Protein AF-0000000075022950 (afdb_homodimer)

Solvent-accessible surface area (backbone atoms only — not comparable to full-atom values): 37060 Å² total; per-residue (Å²): 127,86,84,77,85,69,86,78,81,89,78,81,77,80,86,75,84,73,82,83,76,83,72,82,77,75,77,75,72,76,70,78,75,70,71,69,73,67,80,61,75,74,64,73,76,68,78,80,72,78,59,85,99,53,83,78,78,80,54,49,55,37,77,65,49,72,31,69,48,72,53,55,58,73,90,53,78,55,62,34,64,37,19,41,42,56,53,52,51,42,34,29,83,82,41,39,36,42,68,67,56,49,26,39,52,60,70,34,56,85,42,88,59,27,68,58,53,48,51,52,54,32,49,76,70,71,48,67,70,58,77,72,93,52,75,77,37,84,77,49,51,62,64,44,43,54,42,54,52,26,35,49,45,21,51,43,51,33,51,46,42,72,72,49,46,51,34,58,64,51,11,39,56,61,38,64,76,54,64,53,74,92,45,37,66,62,48,52,51,34,49,53,36,27,47,51,53,52,47,52,53,46,52,56,60,69,50,62,41,57,71,51,64,74,46,74,57,77,69,76,54,59,66,68,61,43,50,43,52,31,51,34,29,58,76,36,30,46,20,46,59,51,39,37,45,31,33,50,51,44,50,46,48,18,49,52,30,22,51,53,47,51,57,64,64,58,58,62,65,67,60,66,70,58,81,79,65,83,77,74,76,76,72,77,72,80,79,80,83,77,86,78,82,78,88,85,86,82,92,80,90,86,95,88,133,136,88,78,87,76,84,84,84,83,82,84,84,75,84,75,83,77,70,79,80,79,78,73,79,76,74,76,76,73,76,68,78,74,70,74,68,72,69,80,65,76,75,69,75,73,77,80,62,78,71,75,56,78,90,72,80,80,80,56,49,56,37,76,66,49,73,31,70,47,73,50,52,57,74,88,53,78,57,63,34,66,36,20,41,42,56,54,54,51,42,34,29,83,82,42,39,36,43,69,69,56,48,26,37,52,60,70,36,58,86,42,88,59,28,66,58,54,49,51,51,52,32,48,76,71,70,47,68,70,59,77,72,95,51,77,79,37,82,76,48,52,62,62,45,42,54,41,54,53,25,35,48,43,20,49,44,52,32,52,46,43,72,74,50,46,52,35,58,63,51,11,40,57,61,40,63,75,54,64,52,74,92,45,37,66,61,48,50,52,33,50,52,35,26,49,50,54,52,46,53,53,44,53,55,61,68,50,62,41,57,70,50,63,74,46,72,55,76,68,76,53,57,67,69,60,44,52,44,51,30,52,33,28,57,77,36,28,46,20,46,60,53,39,36,44,30,34,49,52,42,51,46,47,19,50,52,29,22,52,52,47,51,56,64,62,58,59,61,64,68,58,65,71,53,79,75,63,83,81,73,75,84,71,91,79,84,71,82,66,82,82,78,86,80,83,91,78,85,86,88,71,92,81,89,134

Structure (mmCIF, N/CA/C/O backbone):
data_AF-0000000075022950-model_v1
#
loop_
_entity.id
_entity.type
_entity.pdbx_description
1 polymer 'Transcription factor AP-2-delta'
#
loop_
_atom_site.group_PDB
_atom_site.id
_atom_site.type_symbol
_atom_site.label_atom_id
_atom_site.label_alt_id
_atom_site.label_comp_id
_atom_site.label_asym_id
_atom_site.label_entity_id
_atom_site.label_seq_id
_atom_site.pdbx_PDB_ins_code
_atom_site.Cartn_x
_atom_site.Cartn_y
_atom_site.Cartn_z
_atom_site.occupancy
_atom_site.B_iso_or_equiv
_atom_site.auth_seq_id
_atom_site.auth_comp_id
_atom_site.auth_asym_id
_atom_site.auth_atom_id
_atom_site.pdbx_PDB_model_num
ATOM 1 N N . MET A 1 1 ? 10.117 58.906 -54.938 1 17.22 1 MET A N 1
ATOM 2 C CA . MET A 1 1 ? 11.172 59.812 -54.469 1 17.22 1 MET A CA 1
ATOM 3 C C . MET A 1 1 ? 10.781 60.5 -53.156 1 17.22 1 MET A C 1
ATOM 5 O O . MET A 1 1 ? 11.633 61.031 -52.438 1 17.22 1 MET A O 1
ATOM 9 N N . SER A 1 2 ? 9.555 60.875 -53.031 1 18 2 SER A N 1
ATOM 10 C CA . SER A 1 2 ? 9.531 62.156 -52.375 1 18 2 SER A CA 1
ATOM 11 C C . SER A 1 2 ? 10.031 62.062 -50.938 1 18 2 SER A C 1
ATOM 13 O O . SER A 1 2 ? 9.953 61 -50.312 1 18 2 SER A O 1
ATOM 15 N N . PRO A 1 3 ? 10.305 63.25 -50.375 1 17.7 3 PRO A N 1
ATOM 16 C CA . PRO A 1 3 ? 11.227 63.844 -49.406 1 17.7 3 PRO A CA 1
ATOM 17 C C . PRO A 1 3 ? 10.867 63.531 -47.938 1 17.7 3 PRO A C 1
ATOM 19 O O . PRO A 1 3 ? 9.727 63.156 -47.656 1 17.7 3 PRO A O 1
ATOM 22 N N . TYR A 1 4 ? 11.914 63.344 -47.031 1 17.77 4 TYR A N 1
ATOM 23 C CA . TYR A 1 4 ? 12.547 62.844 -45.812 1 17.77 4 TYR A CA 1
ATOM 24 C C . TYR A 1 4 ? 12.234 63.781 -44.625 1 17.77 4 TYR A C 1
ATOM 26 O O . TYR A 1 4 ? 12.695 63.531 -43.531 1 17.77 4 TYR A O 1
ATOM 34 N N . PHE A 1 5 ? 11.352 64.875 -44.969 1 17.66 5 PHE A N 1
ATOM 35 C CA . PHE A 1 5 ? 11.82 66 -44.125 1 17.66 5 PHE A CA 1
ATOM 36 C C . PHE A 1 5 ? 11.648 65.625 -42.656 1 17.66 5 PHE A C 1
ATOM 38 O O . PHE A 1 5 ? 10.602 65.125 -42.25 1 17.66 5 PHE A O 1
ATOM 45 N N . PHE A 1 6 ? 12.727 65.75 -41.781 1 18.12 6 PHE A N 1
ATOM 46 C CA . PHE A 1 6 ? 13.43 65.438 -40.562 1 18.12 6 PHE A CA 1
ATOM 47 C C . PHE A 1 6 ? 12.953 66.375 -39.406 1 18.12 6 PHE A C 1
ATOM 49 O O . PHE A 1 6 ? 13.508 66.375 -38.312 1 18.12 6 PHE A O 1
ATOM 56 N N . SER A 1 7 ? 11.758 67 -39.625 1 16.66 7 SER A N 1
ATOM 57 C CA . SER A 1 7 ? 11.922 68.25 -38.875 1 16.66 7 SER A CA 1
ATOM 58 C C . SER A 1 7 ? 12.133 68 -37.406 1 16.66 7 SER A C 1
ATOM 60 O O . SER A 1 7 ? 11.492 67.062 -36.812 1 16.66 7 SER A O 1
ATOM 62 N N . PRO A 1 8 ? 13.039 68.688 -36.781 1 16.55 8 PRO A N 1
ATOM 63 C CA . PRO A 1 8 ? 13.953 68.688 -35.625 1 16.55 8 PRO A CA 1
ATOM 64 C C . PRO A 1 8 ? 13.25 68.812 -34.312 1 16.55 8 PRO A C 1
ATOM 66 O O . PRO A 1 8 ? 13.469 68.062 -33.375 1 16.55 8 PRO A O 1
ATOM 69 N N . HIS A 1 9 ? 12.617 70.062 -34.156 1 15.09 9 HIS A N 1
ATOM 70 C CA . HIS A 1 9 ? 13.266 70.938 -33.188 1 15.09 9 HIS A CA 1
ATOM 71 C C . HIS A 1 9 ? 12.867 70.5 -31.75 1 15.09 9 HIS A C 1
ATOM 73 O O . HIS A 1 9 ? 13.727 70.312 -30.891 1 15.09 9 HIS A O 1
ATOM 79 N N . LYS A 1 10 ? 11.867 71.312 -31.141 1 16.23 10 LYS A N 1
ATOM 80 C CA . LYS A 1 10 ? 12.109 72.25 -30.078 1 16.23 10 LYS A CA 1
ATOM 81 C C . LYS A 1 10 ? 11.93 71.625 -28.703 1 16.23 10 LYS A C 1
ATOM 83 O O . LYS A 1 10 ? 11.172 70.688 -28.562 1 16.23 10 LYS A O 1
ATOM 88 N N . GLY A 1 11 ? 12.695 72.062 -27.656 1 15.95 11 GLY A N 1
ATOM 89 C CA . GLY A 1 11 ? 13.383 71.812 -26.406 1 15.95 11 GLY A CA 1
ATOM 90 C C . GLY A 1 11 ? 12.453 71.688 -25.219 1 15.95 11 GLY A C 1
ATOM 91 O O . GLY A 1 11 ? 12.555 70.75 -24.422 1 15.95 11 GLY A O 1
ATOM 92 N N . GLY A 1 12 ? 11.711 72.812 -24.922 1 15.25 12 GLY A N 1
ATOM 93 C CA . GLY A 1 12 ? 12.062 73.438 -23.672 1 15.25 12 GLY A CA 1
ATOM 94 C C . GLY A 1 12 ? 11.508 72.688 -22.453 1 15.25 12 GLY A C 1
ATOM 95 O O . GLY A 1 12 ? 10.781 71.75 -22.594 1 15.25 12 GLY A O 1
ATOM 96 N N . GLN A 1 13 ? 10.93 73.562 -21.484 1 16.12 13 GLN A N 1
ATOM 97 C CA . GLN A 1 13 ? 11.234 73.938 -20.094 1 16.12 13 GLN A CA 1
ATOM 98 C C . GLN A 1 13 ? 10.297 73.188 -19.125 1 16.12 13 GLN A C 1
ATOM 100 O O . GLN A 1 13 ? 10.367 73.438 -17.922 1 16.12 13 GLN A O 1
ATOM 105 N N . LEU A 1 14 ? 9.539 72.25 -19.578 1 16.09 14 LEU A N 1
ATOM 106 C CA . LEU A 1 14 ? 8.367 72.188 -18.719 1 16.09 14 LEU A CA 1
ATOM 107 C C . LEU A 1 14 ? 8.773 72.062 -17.25 1 16.09 14 LEU A C 1
ATOM 109 O O . LEU A 1 14 ? 9.805 71.438 -16.953 1 16.09 14 LEU A O 1
ATOM 113 N N . LEU A 1 15 ? 7.781 72.438 -16.438 1 16.69 15 LEU A N 1
ATOM 114 C CA . LEU A 1 15 ? 7.484 73 -15.102 1 16.69 15 LEU A CA 1
ATOM 115 C C . LEU A 1 15 ? 7.613 71.875 -14.055 1 16.69 15 LEU A C 1
ATOM 117 O O . LEU A 1 15 ? 7.059 70.75 -14.227 1 16.69 15 LEU A O 1
ATOM 121 N N . HIS A 1 16 ? 8.594 72 -13.164 1 15.15 16 HIS A N 1
ATOM 122 C CA . HIS A 1 16 ? 9.289 71.312 -12.102 1 15.15 16 HIS A CA 1
ATOM 123 C C . HIS A 1 16 ? 8.328 70.938 -10.969 1 15.15 16 HIS A C 1
ATOM 125 O O . HIS A 1 16 ? 8.578 69.938 -10.234 1 15.15 16 HIS A O 1
ATOM 131 N N . SER A 1 17 ? 7.281 71.688 -10.648 1 17.12 17 SER A N 1
ATOM 132 C CA . SER A 1 17 ? 7.363 72 -9.227 1 17.12 17 SER A CA 1
ATOM 133 C C . SER A 1 17 ? 7.012 70.75 -8.391 1 17.12 17 SER A C 1
ATOM 135 O O . SER A 1 17 ? 6.121 70 -8.75 1 17.12 17 SER A O 1
ATOM 137 N N . LEU A 1 18 ? 7.863 70.375 -7.398 1 16.53 18 LEU A N 1
ATOM 138 C CA . LEU A 1 18 ? 8.242 69.312 -6.473 1 16.53 18 LEU A CA 1
ATOM 139 C C . LEU A 1 18 ? 7.238 69.188 -5.332 1 16.53 18 LEU A C 1
ATOM 141 O O . LEU A 1 18 ? 7.469 68.438 -4.363 1 16.53 18 LEU A O 1
ATOM 145 N N . HIS A 1 19 ? 5.965 69.625 -5.496 1 16.62 19 HIS A N 1
ATOM 146 C CA . HIS A 1 19 ? 5.477 69.875 -4.148 1 16.62 19 HIS A CA 1
ATOM 147 C C . HIS A 1 19 ? 5.543 68.625 -3.287 1 16.62 19 HIS A C 1
ATOM 149 O O . HIS A 1 19 ? 5.527 67.5 -3.809 1 16.62 19 HIS A O 1
ATOM 155 N N . ASN A 1 20 ? 5.512 68.875 -1.927 1 16.61 20 ASN A N 1
ATOM 156 C CA . ASN A 1 20 ? 5.895 68.375 -0.597 1 16.61 20 ASN A CA 1
ATOM 157 C C . ASN A 1 20 ? 5.07 67.188 -0.168 1 16.61 20 ASN A C 1
ATOM 159 O O . ASN A 1 20 ? 3.939 67 -0.628 1 16.61 20 ASN A O 1
ATOM 163 N N . GLU A 1 21 ? 5.691 66.312 0.646 1 17.22 21 GLU A N 1
ATOM 164 C CA . GLU A 1 21 ? 5.816 64.938 1.219 1 17.22 21 GLU A CA 1
ATOM 165 C C . GLU A 1 21 ? 4.758 64.75 2.287 1 17.22 21 GLU A C 1
ATOM 167 O O . GLU A 1 21 ? 4.785 63.688 2.973 1 17.22 21 GLU A O 1
ATOM 172 N N . ARG A 1 22 ? 3.631 65.438 2.393 1 18.09 22 ARG A N 1
ATOM 173 C CA . ARG A 1 22 ? 3.158 65.312 3.768 1 18.09 22 ARG A CA 1
ATOM 174 C C . ARG A 1 22 ? 2.812 63.875 4.09 1 18.09 22 ARG A C 1
ATOM 176 O O . ARG A 1 22 ? 2.324 63.156 3.23 1 18.09 22 ARG A O 1
ATOM 183 N N . GLU A 1 23 ? 3.316 63.344 5.223 1 18.36 23 GLU A N 1
ATOM 184 C CA . GLU A 1 23 ? 3.541 62.156 6.008 1 18.36 23 GLU A CA 1
ATOM 185 C C . GLU A 1 23 ? 2.225 61.562 6.508 1 18.36 23 GLU A C 1
ATOM 187 O O . GLU A 1 23 ? 2.221 60.594 7.262 1 18.36 23 GLU A O 1
ATOM 192 N N . ASP A 1 24 ? 1.082 61.781 5.906 1 18.38 24 ASP A N 1
ATOM 193 C CA . ASP A 1 24 ? -0.031 61.5 6.812 1 18.38 24 ASP A CA 1
ATOM 194 C C . ASP A 1 24 ? -0.052 60.031 7.227 1 18.38 24 ASP A C 1
ATOM 196 O O . ASP A 1 24 ? 0.196 59.156 6.406 1 18.38 24 ASP A O 1
ATOM 200 N N . THR A 1 25 ? 0.102 59.75 8.523 1 19.34 25 THR A N 1
ATOM 201 C CA . THR A 1 25 ? 0.206 58.688 9.492 1 19.34 25 THR A CA 1
ATOM 202 C C . THR A 1 25 ? -1.039 57.781 9.453 1 19.34 25 THR A C 1
ATOM 204 O O . THR A 1 25 ? -2.109 58.219 9.914 1 19.34 25 THR A O 1
ATOM 207 N N . GLY A 1 26 ? -1.521 57.375 8.32 1 17.64 26 GLY A N 1
ATOM 208 C CA . GLY A 1 26 ? -2.799 56.688 8.359 1 17.64 26 GLY A CA 1
ATOM 209 C C . GLY A 1 26 ? -2.779 55.438 9.234 1 17.64 26 GLY A C 1
ATOM 210 O O . GLY A 1 26 ? -1.863 54.625 9.133 1 17.64 26 GLY A O 1
ATOM 211 N N . ARG A 1 27 ? -3.252 55.562 10.469 1 20.14 27 ARG A N 1
ATOM 212 C CA . ARG A 1 27 ? -3.498 54.594 11.547 1 20.14 27 ARG A CA 1
ATOM 213 C C . ARG A 1 27 ? -4.27 53.375 11.047 1 20.14 27 ARG A C 1
ATOM 215 O O . ARG A 1 27 ? -5.395 53.531 10.555 1 20.14 27 ARG A O 1
ATOM 222 N N . ALA A 1 28 ? -3.598 52.438 10.422 1 19.62 28 ALA A N 1
ATOM 223 C CA . ALA A 1 28 ? -4.203 51.219 9.914 1 19.62 28 ALA A CA 1
ATOM 224 C C . ALA A 1 28 ? -4.934 50.438 11.016 1 19.62 28 ALA A C 1
ATOM 226 O O . ALA A 1 28 ? -4.336 50.094 12.031 1 19.62 28 ALA A O 1
ATOM 227 N N . GLN A 1 29 ? -6.117 50.969 11.328 1 19.38 29 GLN A N 1
ATOM 228 C CA . GLN A 1 29 ? -6.945 50.188 12.227 1 19.38 29 GLN A CA 1
ATOM 229 C C . GLN A 1 29 ? -7.043 48.75 11.758 1 19.38 29 GLN A C 1
ATOM 231 O O . GLN A 1 29 ? -7.395 48.469 10.609 1 19.38 29 GLN A O 1
ATOM 236 N N . VAL A 1 30 ? -6.16 47.938 12.227 1 20.69 30 VAL A N 1
ATOM 237 C CA . VAL A 1 30 ? -6.047 46.5 12.047 1 20.69 30 VAL A CA 1
ATOM 238 C C . VAL A 1 30 ? -7.395 45.844 12.32 1 20.69 30 VAL A C 1
ATOM 240 O O . VAL A 1 30 ? -7.906 45.906 13.438 1 20.69 30 VAL A O 1
ATOM 243 N N . GLY A 1 31 ? -8.422 46.25 11.547 1 19.23 31 GLY A N 1
ATOM 244 C CA . GLY A 1 31 ? -9.688 45.562 11.789 1 19.23 31 GLY A CA 1
ATOM 245 C C . GLY A 1 31 ? -9.547 44.062 11.867 1 19.23 31 GLY A C 1
ATOM 246 O O . GLY A 1 31 ? -8.703 43.469 11.188 1 19.23 31 GLY A O 1
ATOM 247 N N . ASP A 1 32 ? -9.758 43.531 13.031 1 22.19 32 ASP A N 1
ATOM 248 C CA . ASP A 1 32 ? -9.852 42.156 13.484 1 22.19 32 ASP A CA 1
ATOM 249 C C . ASP A 1 32 ? -10.695 41.312 12.531 1 22.19 32 ASP A C 1
ATOM 251 O O . ASP A 1 32 ? -11.875 41.594 12.32 1 22.19 32 ASP A O 1
ATOM 255 N N . GLY A 1 33 ? -10.219 41.094 11.32 1 21.78 33 GLY A N 1
ATOM 256 C CA . GLY A 1 33 ? -10.938 40.281 10.367 1 21.78 33 GLY A CA 1
ATOM 257 C C . GLY A 1 33 ? -11.438 38.969 10.969 1 21.78 33 GLY A C 1
ATOM 258 O O . GLY A 1 33 ? -10.648 38.062 11.227 1 21.78 33 GLY A O 1
ATOM 259 N N . SER A 1 34 ? -12.312 39.125 11.969 1 22.69 34 SER A N 1
ATOM 260 C CA . SER A 1 34 ? -13.086 37.969 12.391 1 22.69 34 SER A CA 1
ATOM 261 C C . SER A 1 34 ? -13.617 37.188 11.195 1 22.69 34 SER A C 1
ATOM 263 O O . SER A 1 34 ? -14.445 37.688 10.438 1 22.69 34 SER A O 1
ATOM 265 N N . VAL A 1 35 ? -12.719 36.625 10.523 1 24.94 35 VAL A N 1
ATOM 266 C CA . VAL A 1 35 ? -13.203 35.688 9.508 1 24.94 35 VAL A CA 1
ATOM 267 C C . VAL A 1 35 ? -14.328 34.844 10.086 1 24.94 35 VAL A C 1
ATOM 269 O O . VAL A 1 35 ? -14.086 34 10.961 1 24.94 35 VAL A O 1
ATOM 272 N N . GLU A 1 36 ? -15.414 35.406 10.367 1 24.72 36 GLU A N 1
ATOM 273 C CA . GLU A 1 36 ? -16.609 34.562 10.523 1 24.72 36 GLU A CA 1
ATOM 274 C C . GLU A 1 36 ? -16.75 33.562 9.383 1 24.72 36 GLU A C 1
ATOM 276 O O . GLU A 1 36 ? -17.062 33.938 8.25 1 24.72 36 GLU A O 1
ATOM 281 N N . ALA A 1 37 ? -15.766 32.719 9.273 1 25.98 37 ALA A N 1
ATOM 282 C CA . ALA A 1 37 ? -16.062 31.594 8.391 1 25.98 37 ALA A CA 1
ATOM 283 C C . ALA A 1 37 ? -17.516 31.141 8.555 1 25.98 37 ALA A C 1
ATOM 285 O O . ALA A 1 37 ? -17.891 30.609 9.602 1 25.98 37 ALA A O 1
ATOM 286 N N . GLN A 1 38 ? -18.391 31.953 8.047 1 23.03 38 GLN A N 1
ATOM 287 C CA . GLN A 1 38 ? -19.75 31.469 7.828 1 23.03 38 GLN A CA 1
ATOM 288 C C . GLN A 1 38 ? -19.75 30.062 7.262 1 23.03 38 GLN A C 1
ATOM 290 O O . GLN A 1 38 ? -19.125 29.797 6.23 1 23.03 38 GLN A O 1
ATOM 295 N N . CYS A 1 39 ? -19.578 29.141 8.141 1 25.44 39 CYS A N 1
ATOM 296 C CA . CYS A 1 39 ? -19.922 27.75 7.84 1 25.44 39 CYS A CA 1
ATOM 297 C C . CYS A 1 39 ? -21.094 27.672 6.863 1 25.44 39 CYS A C 1
ATOM 299 O O . CYS A 1 39 ? -22.25 27.594 7.277 1 25.44 39 CYS A O 1
ATOM 301 N N . GLY A 1 40 ? -21.156 28.594 5.945 1 25.94 40 GLY A N 1
ATOM 302 C CA . GLY A 1 40 ? -22.25 28.516 4.98 1 25.94 40 GLY A CA 1
ATOM 303 C C . GLY A 1 40 ? -22.359 27.172 4.301 1 25.94 40 GLY A C 1
ATOM 304 O O . GLY A 1 40 ? -21.375 26.672 3.738 1 25.94 40 GLY A O 1
ATOM 305 N N . LEU A 1 41 ? -23.109 26.281 4.91 1 28.31 41 LEU A N 1
ATOM 306 C CA . LEU A 1 41 ? -23.734 25.172 4.203 1 28.31 41 LEU A CA 1
ATOM 307 C C . LEU A 1 41 ? -24.078 25.562 2.768 1 28.31 41 LEU A C 1
ATOM 309 O O . LEU A 1 41 ? -24.969 26.375 2.535 1 28.31 41 LEU A O 1
ATOM 313 N N . VAL A 1 42 ? -23.141 25.938 2.074 1 28.53 42 VAL A N 1
ATOM 314 C CA . VAL A 1 42 ? -23.578 26.094 0.689 1 28.53 42 VAL A CA 1
ATOM 315 C C . VAL A 1 42 ? -24.375 24.875 0.249 1 28.53 42 VAL A C 1
ATOM 317 O O . VAL A 1 42 ? -23.812 23.781 0.069 1 28.53 42 VAL A O 1
ATOM 320 N N . LEU A 1 43 ? -25.609 24.688 0.768 1 27.19 43 LEU A N 1
ATOM 321 C CA . LEU A 1 43 ? -26.625 23.953 0.025 1 27.19 43 LEU A CA 1
ATOM 322 C C . LEU A 1 43 ? -26.641 24.375 -1.441 1 27.19 43 LEU A C 1
ATOM 324 O O . LEU A 1 43 ? -26.891 25.531 -1.755 1 27.19 43 LEU A O 1
ATOM 328 N N . ASN A 1 44 ? -25.75 24.141 -2.188 1 28.55 44 ASN A N 1
ATOM 329 C CA . ASN A 1 44 ? -26.203 24.297 -3.57 1 28.55 44 ASN A CA 1
ATOM 330 C C . ASN A 1 44 ? -27.703 24.062 -3.713 1 28.55 44 ASN A C 1
ATOM 332 O O . ASN A 1 44 ? -28.25 23.141 -3.09 1 28.55 44 ASN A O 1
ATOM 336 N N . GLY A 1 45 ? -28.578 25.078 -4.0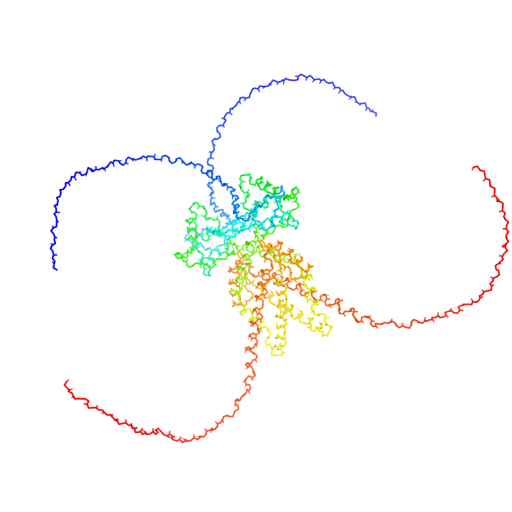43 1 29.3 45 GLY A N 1
ATOM 337 C CA . GLY A 1 45 ? -29.984 25.312 -4.332 1 29.3 45 GLY A CA 1
ATOM 338 C C . GLY A 1 45 ? -30.625 24.172 -5.113 1 29.3 45 GLY A C 1
ATOM 339 O O . GLY A 1 45 ? -31.781 24.281 -5.527 1 29.3 45 GLY A O 1
ATOM 340 N N . GLN A 1 46 ? -30.016 23.484 -5.957 1 27.42 46 GLN A N 1
ATOM 341 C CA . GLN A 1 46 ? -31.109 22.75 -6.605 1 27.42 46 GLN A CA 1
ATOM 342 C C . GLN A 1 46 ? -32.031 22.094 -5.574 1 27.42 46 GLN A C 1
ATOM 344 O O . GLN A 1 46 ? -31.656 21.969 -4.402 1 27.42 46 GLN A O 1
ATOM 349 N N . GLY A 1 47 ? -33.062 21.172 -6.027 1 30.41 47 GLY A N 1
ATOM 350 C CA . GLY A 1 47 ? -34.344 20.688 -5.535 1 30.41 47 GLY A CA 1
ATOM 351 C C . GLY A 1 47 ? -34.25 19.984 -4.191 1 30.41 47 GLY A C 1
ATOM 352 O O . GLY A 1 47 ? -35.125 19.219 -3.812 1 30.41 47 GLY A O 1
ATOM 353 N N . GLY A 1 48 ? -33.156 19.828 -3.496 1 28.73 48 GLY A N 1
ATOM 354 C CA . GLY A 1 48 ? -33.656 18.953 -2.447 1 28.73 48 GLY A CA 1
ATOM 355 C C . GLY A 1 48 ? -34.719 19.594 -1.582 1 28.73 48 GLY A C 1
ATOM 356 O O . GLY A 1 48 ? -34.688 20.812 -1.35 1 28.73 48 GLY A O 1
ATOM 357 N N . VAL A 1 49 ? -36.031 19.031 -1.62 1 31.42 49 VAL A N 1
ATOM 358 C CA . VAL A 1 49 ? -37.344 19.25 -1.021 1 31.42 49 VAL A CA 1
ATOM 359 C C . VAL A 1 49 ? -37.188 19.438 0.488 1 31.42 49 VAL A C 1
ATOM 361 O O . VAL A 1 49 ? -36.781 18.516 1.194 1 31.42 49 VAL A O 1
ATOM 364 N N . ILE A 1 50 ? -36.75 20.422 0.997 1 32.84 50 ILE A N 1
ATOM 365 C CA . ILE A 1 50 ? -37.188 20.625 2.373 1 32.84 50 ILE A CA 1
ATOM 366 C C . ILE A 1 50 ? -38.688 20.484 2.449 1 32.84 50 ILE A C 1
ATOM 368 O O . ILE A 1 50 ? -39.438 21.312 1.892 1 32.84 50 ILE A O 1
ATOM 372 N N . ARG A 1 51 ? -39.281 19.172 2.514 1 31.53 51 ARG A N 1
ATOM 373 C CA . ARG A 1 51 ? -40.688 19.156 2.957 1 31.53 51 ARG A CA 1
ATOM 374 C C . ARG A 1 51 ? -40.844 19.891 4.277 1 31.53 51 ARG A C 1
ATOM 376 O O . ARG A 1 51 ? -39.906 19.953 5.082 1 31.53 51 ARG A O 1
ATOM 383 N N . ARG A 1 52 ? -41.75 20.672 4.566 1 33.31 52 ARG A N 1
ATOM 384 C CA . ARG A 1 52 ? -42.438 21.125 5.758 1 33.31 52 ARG A CA 1
ATOM 385 C C . ARG A 1 52 ? -42.406 20.062 6.859 1 33.31 52 ARG A C 1
ATOM 387 O O . ARG A 1 52 ? -42 20.359 7.984 1 33.31 52 ARG A O 1
ATOM 394 N N . GLY A 1 53 ? -43.5 19.281 7.16 1 37.16 53 GLY A N 1
ATOM 395 C CA . GLY A 1 53 ? -43.688 18.344 8.258 1 37.16 53 GLY A CA 1
ATOM 396 C C . GLY A 1 53 ? -42.594 17.297 8.32 1 37.16 53 GLY A C 1
ATOM 397 O O . GLY A 1 53 ? -42.688 16.359 9.109 1 37.16 53 GLY A O 1
ATOM 398 N N . GLY A 1 54 ? -41.844 16.812 7.227 1 38.59 54 GLY A N 1
ATOM 399 C CA . GLY A 1 54 ? -41.344 15.695 6.434 1 38.59 54 GLY A CA 1
ATOM 400 C C . GLY A 1 54 ? -39.938 15.266 6.797 1 38.59 54 GLY A C 1
ATOM 401 O O . GLY A 1 54 ? -39.125 16.094 7.172 1 38.59 54 GLY A O 1
ATOM 402 N N . THR A 1 55 ? -39.594 13.938 7.324 1 45.06 55 THR A N 1
ATOM 403 C CA . THR A 1 55 ? -38.375 13.164 7.605 1 45.06 55 THR A CA 1
ATOM 404 C C . THR A 1 55 ? -37.312 13.43 6.547 1 45.06 55 THR A C 1
ATOM 406 O O . THR A 1 55 ? -37.531 13.188 5.359 1 45.06 55 THR A O 1
ATOM 409 N N . CYS A 1 56 ? -36.562 14.492 6.543 1 51.91 56 CYS A N 1
ATOM 410 C CA . CYS A 1 56 ? -35.438 14.703 5.668 1 51.91 56 CYS A CA 1
ATOM 411 C C . CYS A 1 56 ? -34.688 13.391 5.434 1 51.91 56 CYS A C 1
ATOM 413 O O . CYS A 1 56 ? -34.219 12.758 6.379 1 51.91 56 CYS A O 1
ATOM 415 N N . VAL A 1 57 ? -35.125 12.633 4.488 1 65.69 57 VAL A N 1
ATOM 416 C CA . VAL A 1 57 ? -34.438 11.398 4.105 1 65.69 57 VAL A CA 1
ATOM 417 C C . VAL A 1 57 ? -32.969 11.703 3.77 1 65.69 57 VAL A C 1
ATOM 419 O O . VAL A 1 57 ? -32.688 12.477 2.85 1 65.69 57 VAL A O 1
ATOM 422 N N . VAL A 1 58 ? -32.062 11.523 4.668 1 81.06 58 VAL A N 1
ATOM 423 C CA . VAL A 1 58 ? -30.625 11.672 4.473 1 81.06 58 VAL A CA 1
ATOM 424 C C . VAL A 1 58 ? -30.125 10.578 3.541 1 81.06 58 VAL A C 1
ATOM 426 O O . VAL A 1 58 ? -30.328 9.391 3.799 1 81.06 58 VAL A O 1
ATOM 429 N N . ASN A 1 59 ? -29.75 11.109 2.318 1 87 59 ASN A N 1
ATOM 430 C CA . ASN A 1 59 ? -29.125 10.18 1.383 1 87 59 ASN A CA 1
ATOM 431 C C . ASN A 1 59 ? -27.688 9.867 1.768 1 87 59 ASN A C 1
ATOM 433 O O . ASN A 1 59 ? -26.906 10.781 2.031 1 87 59 ASN A O 1
ATOM 437 N N . PRO A 1 60 ? -27.359 8.625 1.804 1 88.06 60 PRO A N 1
ATOM 438 C CA . PRO A 1 60 ? -26 8.227 2.184 1 88.06 60 PRO A CA 1
ATOM 439 C C . PRO A 1 60 ? -24.922 8.867 1.301 1 88.06 60 PRO A C 1
ATOM 441 O O . PRO A 1 60 ? -23.797 9.07 1.745 1 88.06 60 PRO A O 1
ATOM 444 N N . THR A 1 61 ? -25.234 9.188 0.125 1 90.38 61 THR A N 1
ATOM 445 C CA . THR A 1 61 ? -24.234 9.711 -0.806 1 90.38 61 THR A CA 1
ATOM 446 C C . THR A 1 61 ? -24.141 11.234 -0.689 1 90.38 61 THR A C 1
ATOM 448 O O . THR A 1 61 ? -23.281 11.859 -1.322 1 90.38 61 THR A O 1
ATOM 451 N N . ASP A 1 62 ? -24.969 11.758 0.203 1 91.94 62 ASP A N 1
ATOM 452 C CA . ASP A 1 62 ? -24.891 13.203 0.411 1 91.94 62 ASP A CA 1
ATOM 453 C C . ASP A 1 62 ? -23.562 13.602 1.03 1 91.94 62 ASP A C 1
ATOM 455 O O . ASP A 1 62 ? -22.953 12.828 1.77 1 91.94 62 ASP A O 1
ATOM 459 N N . LEU A 1 63 ? -23.234 14.875 0.658 1 93.75 63 LEU A N 1
ATOM 460 C CA . LEU A 1 63 ? -21.969 15.422 1.154 1 93.75 63 LEU A CA 1
ATOM 461 C C . LEU A 1 63 ? -22.109 15.875 2.605 1 93.75 63 LEU A C 1
ATOM 463 O O . LEU A 1 63 ? -23.031 16.609 2.945 1 93.75 63 LEU A O 1
ATOM 467 N N . PHE A 1 64 ? -21.281 15.352 3.418 1 94.12 64 PHE A N 1
ATOM 468 C CA . PHE A 1 64 ? -21.188 15.828 4.789 1 94.12 64 PHE A CA 1
ATOM 469 C C . PHE A 1 64 ? -20.297 17.062 4.863 1 94.12 64 PHE A C 1
ATOM 471 O O . PHE A 1 64 ? -20.688 18.094 5.438 1 94.12 64 PHE A O 1
ATOM 478 N N . CYS A 1 65 ? -19.094 16.984 4.293 1 92.31 65 CYS A N 1
ATOM 479 C CA . CYS A 1 65 ? -18.172 18.109 4.199 1 92.31 65 CYS A CA 1
ATOM 480 C C . CYS A 1 65 ? -17.047 17.828 3.207 1 92.31 65 CYS A C 1
ATOM 482 O O . CYS A 1 65 ? -17.031 16.766 2.576 1 92.31 65 CYS A O 1
ATOM 484 N N . SER A 1 66 ? -16.281 18.859 2.953 1 93.31 66 SER A N 1
ATOM 485 C CA . SER A 1 66 ? -15.039 18.734 2.18 1 93.31 66 SER A CA 1
ATOM 486 C C . SER A 1 66 ? -13.82 19.094 3.023 1 93.31 66 SER A C 1
ATOM 488 O O . SER A 1 66 ? -13.859 20.031 3.814 1 93.31 66 SER A O 1
ATOM 490 N N . VAL A 1 67 ? -12.875 18.234 2.869 1 93.12 67 VAL A N 1
ATOM 491 C CA . VAL A 1 67 ? -11.68 18.469 3.678 1 93.12 67 VAL A CA 1
ATOM 492 C C . VAL A 1 67 ? -10.453 18.547 2.775 1 93.12 67 VAL A C 1
ATOM 494 O O . VAL A 1 67 ? -10.383 17.859 1.757 1 93.12 67 VAL A O 1
ATOM 497 N N . PRO A 1 68 ? -9.516 19.438 3.137 1 90.31 68 PRO A N 1
ATOM 498 C CA . PRO A 1 68 ? -8.234 19.391 2.424 1 90.31 68 PRO A CA 1
ATOM 499 C C . PRO A 1 68 ? -7.496 18.078 2.631 1 90.31 68 PRO A C 1
ATOM 501 O O . PRO A 1 68 ? -7.617 17.453 3.689 1 90.31 68 PRO A O 1
ATOM 504 N N . GLY A 1 69 ? -6.758 17.719 1.681 1 91.69 69 GLY A N 1
ATOM 505 C CA . GLY A 1 69 ? -5.996 16.5 1.788 1 91.69 69 GLY A CA 1
ATOM 506 C C . GLY A 1 69 ? -4.922 16.547 2.861 1 91.69 69 GLY A C 1
ATOM 507 O O . GLY A 1 69 ? -4.199 17.531 2.973 1 91.69 69 GLY A O 1
ATOM 508 N N . ARG A 1 70 ? -4.879 15.539 3.633 1 92 70 ARG A N 1
ATOM 509 C CA . ARG A 1 70 ? -3.85 15.43 4.664 1 92 70 ARG A CA 1
ATOM 510 C C . ARG A 1 70 ? -2.467 15.273 4.043 1 92 70 ARG A C 1
ATOM 512 O O . ARG A 1 70 ? -1.472 15.727 4.609 1 92 70 ARG A O 1
ATOM 519 N N . LEU A 1 71 ? -2.414 14.625 2.922 1 93.94 71 LEU A N 1
ATOM 520 C CA . LEU A 1 71 ? -1.146 14.359 2.256 1 93.94 71 LEU A CA 1
ATOM 521 C C . LEU A 1 71 ? -0.919 15.328 1.104 1 93.94 71 LEU A C 1
ATOM 523 O O . LEU A 1 71 ? -0.001 15.148 0.301 1 93.94 71 LEU A O 1
ATOM 527 N N . SER A 1 72 ? -1.723 16.312 1.07 1 89.38 72 SER A N 1
ATOM 528 C CA . SER A 1 72 ? -1.523 17.359 0.073 1 89.38 72 SER A CA 1
ATOM 529 C C . SER A 1 72 ? -0.458 18.359 0.521 1 89.38 72 SER A C 1
ATOM 531 O O . SER A 1 72 ? -0.369 18.688 1.705 1 89.38 72 SER A O 1
ATOM 533 N N . LEU A 1 73 ? 0.321 18.688 -0.433 1 86.62 73 LEU A N 1
ATOM 534 C CA . LEU A 1 73 ? 1.392 19.625 -0.116 1 86.62 73 LEU A CA 1
ATOM 535 C C . LEU A 1 73 ? 1.074 21.016 -0.655 1 86.62 73 LEU A C 1
ATOM 537 O O . LEU A 1 73 ? 0.454 21.156 -1.713 1 86.62 73 LEU A O 1
ATOM 541 N N . LEU A 1 74 ? 1.611 21.953 0.075 1 78.06 74 LEU A N 1
ATOM 542 C CA . LEU A 1 74 ? 1.556 23.359 -0.332 1 78.06 74 LEU A CA 1
ATOM 543 C C . LEU A 1 74 ? 0.112 23.812 -0.525 1 78.06 74 LEU A C 1
ATOM 545 O O . LEU A 1 74 ? -0.771 23.422 0.245 1 78.06 74 LEU A O 1
ATOM 549 N N . SER A 1 75 ? -0.056 24.766 -1.41 1 68.44 75 SER A N 1
ATOM 550 C CA . SER A 1 75 ? -1.385 25.344 -1.595 1 68.44 75 SER A CA 1
ATOM 551 C C . SER A 1 75 ? -2.232 24.5 -2.531 1 68.44 75 SER A C 1
ATOM 553 O O . SER A 1 75 ? -2.982 25.016 -3.354 1 68.44 75 SER A O 1
ATOM 555 N N . SER A 1 76 ? -1.941 23.109 -2.271 1 66.31 76 SER A N 1
ATOM 556 C CA . SER A 1 76 ? -2.801 22.234 -3.068 1 66.31 76 SER A CA 1
ATOM 557 C C . SER A 1 76 ? -4.273 22.453 -2.736 1 66.31 76 SER A C 1
ATOM 559 O O . SER A 1 76 ? -4.641 22.562 -1.564 1 66.31 76 SER A O 1
ATOM 561 N N . THR A 1 77 ? -5 22.703 -3.66 1 67.38 77 THR A N 1
ATOM 562 C CA . THR A 1 77 ? -6.426 22.984 -3.537 1 67.38 77 THR A CA 1
ATOM 563 C C . THR A 1 77 ? -7.234 21.688 -3.582 1 67.38 77 THR A C 1
ATOM 565 O O . THR A 1 77 ? -8.469 21.734 -3.643 1 67.38 77 THR A O 1
ATOM 568 N N . SER A 1 78 ? -6.465 20.609 -3.418 1 79.56 78 SER A N 1
ATOM 569 C CA . SER A 1 78 ? -7.227 19.359 -3.49 1 79.56 78 SER A CA 1
ATOM 570 C C . SER A 1 78 ? -8.07 19.156 -2.238 1 79.56 78 SER A C 1
ATOM 572 O O . SER A 1 78 ? -7.559 19.203 -1.119 1 79.56 78 SER A O 1
ATOM 574 N N . LYS A 1 79 ? -9.383 19.109 -2.561 1 90.88 79 LYS A N 1
ATOM 575 C CA . LYS A 1 79 ? -10.32 18.812 -1.479 1 90.88 79 LYS A CA 1
ATOM 576 C C . LYS A 1 79 ? -11.023 17.484 -1.718 1 90.88 79 LYS A C 1
ATOM 578 O O . LYS A 1 79 ? -11.32 17.125 -2.861 1 90.88 79 LYS A O 1
ATOM 583 N N . TYR A 1 80 ? -11.141 16.781 -0.653 1 94.69 80 TYR A N 1
ATOM 584 C CA . TYR A 1 80 ? -11.82 15.492 -0.737 1 94.69 80 TYR A CA 1
ATOM 585 C C . TYR A 1 80 ? -13.211 15.57 -0.124 1 94.69 80 TYR A C 1
ATOM 587 O O . TYR A 1 80 ? -13.398 16.172 0.936 1 94.69 80 TYR A O 1
ATOM 595 N N . LYS A 1 81 ? -14.133 14.969 -0.79 1 95 81 LYS A N 1
ATOM 596 C CA . LYS A 1 81 ? -15.516 14.914 -0.321 1 95 81 LYS A CA 1
ATOM 597 C C . LYS A 1 81 ? -15.711 13.781 0.684 1 95 81 LYS A C 1
ATOM 599 O O . LYS A 1 81 ? -15.227 12.672 0.475 1 95 81 LYS A O 1
ATOM 604 N N . VAL A 1 82 ? -16.375 14.172 1.794 1 96.19 82 VAL A N 1
ATOM 605 C CA . VAL A 1 82 ? -16.734 13.188 2.805 1 96.19 82 VAL A CA 1
ATOM 606 C C . VAL A 1 82 ? -18.25 13.008 2.826 1 96.19 82 VAL A C 1
ATOM 608 O O . VAL A 1 82 ? -19 13.961 3.092 1 96.19 82 VAL A O 1
ATOM 611 N N . THR A 1 83 ? -18.688 11.773 2.537 1 95.44 83 THR A N 1
ATOM 612 C CA . THR A 1 83 ? -20.109 11.523 2.473 1 95.44 83 THR A CA 1
ATOM 613 C C . THR A 1 83 ? -20.672 11.219 3.859 1 95.44 83 THR A C 1
ATOM 615 O O . THR A 1 83 ? -19.922 10.914 4.785 1 95.44 83 THR A O 1
ATOM 618 N N . ILE A 1 84 ? -22 11.32 3.943 1 94 84 ILE A N 1
ATOM 619 C CA . ILE A 1 84 ? -22.688 10.969 5.18 1 94 84 ILE A CA 1
ATOM 620 C C . ILE A 1 84 ? -22.5 9.484 5.469 1 94 84 ILE A C 1
ATOM 622 O O . ILE A 1 84 ? -22.328 9.086 6.625 1 94 84 ILE A O 1
ATOM 626 N N . ALA A 1 85 ? -22.453 8.727 4.414 1 93.62 85 ALA A N 1
ATOM 627 C CA . ALA A 1 85 ? -22.25 7.285 4.562 1 93.62 85 ALA A CA 1
ATOM 628 C C . ALA A 1 85 ? -20.891 6.977 5.184 1 93.62 85 ALA A C 1
ATOM 630 O O . ALA A 1 85 ? -20.781 6.07 6.012 1 93.62 85 ALA A O 1
ATOM 631 N N . GLU A 1 86 ? -19.859 7.73 4.762 1 95.25 86 GLU A N 1
ATOM 632 C CA . GLU A 1 86 ? -18.531 7.531 5.328 1 95.25 86 GLU A CA 1
ATOM 633 C C . GLU A 1 86 ? -18.516 7.84 6.824 1 95.25 86 GLU A C 1
ATOM 635 O O . GLU A 1 86 ? -17.953 7.074 7.613 1 95.25 86 GLU A O 1
ATOM 640 N N . VAL A 1 87 ? -19.172 8.914 7.199 1 94.69 87 VAL A N 1
ATOM 641 C CA . VAL A 1 87 ? -19.219 9.312 8.602 1 94.69 87 VAL A CA 1
ATOM 642 C C . VAL A 1 87 ? -19.969 8.258 9.414 1 94.69 87 VAL A C 1
ATOM 644 O O . VAL A 1 87 ? -19.516 7.836 10.477 1 94.69 87 VAL A O 1
ATOM 647 N N . LYS A 1 88 ? -21.047 7.844 8.883 1 92.25 88 LYS A N 1
ATOM 648 C CA . LYS A 1 88 ? -21.875 6.84 9.562 1 92.25 88 LYS A CA 1
ATOM 649 C C . LYS A 1 88 ? -21.094 5.543 9.766 1 92.25 88 LYS A C 1
ATOM 651 O O . LYS A 1 88 ? -21.141 4.949 10.844 1 92.25 88 LYS A O 1
ATOM 656 N N . ARG A 1 89 ? -20.422 5.113 8.773 1 91.25 89 ARG A N 1
ATOM 657 C CA . ARG A 1 89 ? -19.641 3.877 8.844 1 91.25 89 ARG A CA 1
ATOM 658 C C . ARG A 1 89 ? -18.516 3.994 9.867 1 91.25 89 ARG A C 1
ATOM 660 O O . ARG A 1 89 ? -18.219 3.037 10.586 1 91.25 89 ARG A O 1
ATOM 667 N N . ARG A 1 90 ? -17.859 5.141 9.906 1 92.19 90 ARG A N 1
ATOM 668 C CA . ARG A 1 90 ? -16.719 5.324 10.789 1 92.19 90 ARG A CA 1
ATOM 669 C C . ARG A 1 90 ? -17.156 5.387 12.25 1 92.19 90 ARG A C 1
ATOM 671 O O . ARG A 1 90 ? -16.344 5.145 13.148 1 92.19 90 ARG A O 1
ATOM 678 N N . LEU A 1 91 ? -18.422 5.695 12.422 1 90.31 91 LEU A N 1
ATOM 679 C CA . LEU A 1 91 ? -18.969 5.766 13.773 1 90.31 91 LEU A CA 1
ATOM 680 C C . LEU A 1 91 ? -19.469 4.398 14.227 1 90.31 91 LEU A C 1
ATOM 682 O O . LEU A 1 91 ? -19.75 4.199 15.406 1 90.31 91 LEU A O 1
ATOM 686 N N . SER A 1 92 ? -19.516 3.502 13.32 1 85.75 92 SER A N 1
ATOM 687 C CA . SER A 1 92 ? -20.016 2.158 13.594 1 85.75 92 SER A CA 1
ATOM 688 C C . SER A 1 92 ? -18.875 1.152 13.703 1 85.75 92 SER A C 1
ATOM 690 O O . SER A 1 92 ? -17.75 1.438 13.289 1 85.75 92 SER A O 1
ATOM 692 N N . PRO A 1 93 ? -19.125 -0.003 14.312 1 78.88 93 PRO A N 1
ATOM 693 C CA . PRO A 1 93 ? -18.094 -1.035 14.281 1 78.88 93 PRO A CA 1
ATOM 694 C C . PRO A 1 93 ? -17.641 -1.37 12.859 1 78.88 93 PRO A C 1
ATOM 696 O O . PRO A 1 93 ? -18.453 -1.383 11.938 1 78.88 93 PRO A O 1
ATOM 699 N N . PRO A 1 94 ? -16.391 -1.559 12.789 1 77.62 94 PRO A N 1
ATOM 700 C CA . PRO A 1 94 ? -15.383 -1.868 13.797 1 77.62 94 PRO A CA 1
ATOM 701 C C . PRO A 1 94 ? -14.602 -0.635 14.25 1 77.62 94 PRO A C 1
ATOM 703 O O . PRO A 1 94 ? -13.867 -0.693 15.242 1 77.62 94 PRO A O 1
ATOM 706 N N . GLU A 1 95 ? -14.641 0.508 13.594 1 83.88 95 GLU A N 1
ATOM 707 C CA . GLU A 1 95 ? -13.805 1.661 13.93 1 83.88 95 GLU A CA 1
ATOM 708 C C . GLU A 1 95 ? -14.344 2.381 15.172 1 83.88 95 GLU A C 1
ATOM 710 O O . GLU A 1 95 ? -13.586 2.678 16.094 1 83.88 95 GLU A O 1
ATOM 715 N N . CYS A 1 96 ? -15.688 2.607 15.242 1 86.75 96 CYS A N 1
ATOM 716 C CA . CYS A 1 96 ? -16.328 3.238 16.391 1 86.75 96 CYS A CA 1
ATOM 717 C C . CYS A 1 96 ? -15.57 4.484 16.828 1 86.75 96 CYS A C 1
ATOM 719 O O . CYS A 1 96 ? -15.203 4.609 18 1 86.75 96 CYS A O 1
ATOM 721 N N . LEU A 1 97 ? -15.414 5.402 15.945 1 88.44 97 LEU A N 1
ATOM 722 C CA . LEU A 1 97 ? -14.648 6.609 16.234 1 88.44 97 LEU A CA 1
ATOM 723 C C . LEU A 1 97 ? -15.391 7.492 17.234 1 88.44 97 LEU A C 1
ATOM 725 O O . LEU A 1 97 ? -16.609 7.613 17.172 1 88.44 97 LEU A O 1
ATOM 729 N N . ASN A 1 98 ? -14.625 8.016 18.094 1 84.81 98 ASN A N 1
ATOM 730 C CA . ASN A 1 98 ? -15.203 9.039 18.953 1 84.81 98 ASN A CA 1
ATOM 731 C C . ASN A 1 98 ? -15.148 10.422 18.297 1 84.81 98 ASN A C 1
ATOM 733 O O . ASN A 1 98 ? -14.609 10.562 17.188 1 84.81 98 ASN A O 1
ATOM 737 N N . ALA A 1 99 ? -15.703 11.406 19 1 84.19 99 ALA A N 1
ATOM 738 C CA . ALA A 1 99 ? -15.828 12.75 18.438 1 84.19 99 ALA A CA 1
ATOM 739 C C . ALA A 1 99 ? -14.461 13.375 18.188 1 84.19 99 ALA A C 1
ATOM 741 O O . ALA A 1 99 ? -14.273 14.086 17.203 1 84.19 99 ALA A O 1
ATOM 742 N N . SER A 1 100 ? -13.531 13.117 19.094 1 85.19 100 SER A N 1
ATOM 743 C CA . SER A 1 100 ? -12.203 13.703 18.953 1 85.19 100 SER A CA 1
ATOM 744 C C . SER A 1 100 ? -11.477 13.148 17.734 1 85.19 100 SER A C 1
ATOM 746 O O . SER A 1 100 ? -10.867 13.906 16.969 1 85.19 100 SER A O 1
ATOM 748 N N . LEU A 1 101 ? -11.555 11.898 17.531 1 88.12 101 LEU A N 1
ATOM 749 C CA . LEU A 1 101 ? -10.898 11.266 16.406 1 88.12 101 LEU A CA 1
ATOM 750 C C . LEU A 1 101 ? -11.555 11.688 15.094 1 88.12 101 LEU A C 1
ATOM 752 O O . LEU A 1 101 ? -10.867 12.016 14.125 1 88.12 101 LEU A O 1
ATOM 756 N N . LEU A 1 102 ? -12.883 11.633 15.117 1 91 102 LEU A N 1
ATOM 757 C CA . LEU A 1 102 ? -13.594 12.062 13.922 1 91 102 LEU A CA 1
ATOM 758 C C . LEU A 1 102 ? -13.281 13.516 13.594 1 91 102 LEU A C 1
ATOM 760 O O . LEU A 1 102 ? -13.062 13.859 12.43 1 91 102 LEU A O 1
ATOM 764 N N . GLY A 1 103 ? -13.289 14.344 14.625 1 89.56 103 GLY A N 1
ATOM 765 C CA . GLY A 1 103 ? -12.922 15.734 14.43 1 89.56 103 GLY A CA 1
ATOM 766 C C . GLY A 1 103 ? -11.531 15.906 13.852 1 89.56 103 GLY A C 1
ATOM 767 O O . GLY A 1 103 ? -11.305 16.781 13.016 1 89.56 103 GLY A O 1
ATOM 768 N N . GLY A 1 104 ? -10.586 15.078 14.297 1 89.94 104 GLY A N 1
ATOM 769 C CA . GLY A 1 104 ? -9.234 15.094 13.758 1 89.94 104 GLY A CA 1
ATOM 770 C C . GLY A 1 104 ? -9.172 14.711 12.297 1 89.94 104 GLY A C 1
ATOM 771 O O . GLY A 1 104 ? -8.453 15.352 11.516 1 89.94 104 GLY A O 1
ATOM 772 N N . ILE A 1 105 ? -9.938 13.773 11.93 1 92.62 105 ILE A N 1
ATOM 773 C CA . ILE A 1 105 ? -9.969 13.305 10.555 1 92.62 105 ILE A CA 1
ATOM 774 C C . ILE A 1 105 ? -10.586 14.375 9.656 1 92.62 105 ILE A C 1
ATOM 776 O O . ILE A 1 105 ? -10.125 14.602 8.531 1 92.62 105 ILE A O 1
ATOM 780 N N . LEU A 1 106 ? -11.578 15.078 10.211 1 92.38 106 LEU A N 1
ATOM 781 C CA . LEU A 1 106 ? -12.289 16.094 9.445 1 92.38 106 LEU A CA 1
ATOM 782 C C . LEU A 1 106 ? -11.594 17.453 9.547 1 92.38 106 LEU A C 1
ATOM 784 O O . LEU A 1 106 ? -12.078 18.438 9.008 1 92.38 106 LEU A O 1
ATOM 788 N N . ARG A 1 107 ? -10.445 17.438 10.156 1 85.62 107 ARG A N 1
ATOM 789 C CA . ARG A 1 107 ? -9.633 18.641 10.305 1 85.62 107 ARG A CA 1
ATOM 790 C C . ARG A 1 107 ? -10.398 19.734 11.031 1 85.62 107 ARG A C 1
ATOM 792 O O . ARG A 1 107 ? -10.344 20.906 10.648 1 85.62 107 ARG A O 1
ATOM 799 N N . ARG A 1 108 ? -11.164 19.469 12.023 1 77.25 108 ARG A N 1
ATOM 800 C CA . ARG A 1 108 ? -11.969 20.422 12.797 1 77.25 108 ARG A CA 1
ATOM 801 C C . ARG A 1 108 ? -11.602 20.375 14.281 1 77.25 108 ARG A C 1
ATOM 803 O O . ARG A 1 108 ? -12.25 21.016 15.109 1 77.25 108 ARG A O 1
ATOM 810 N N . ALA A 1 109 ? -10.633 19.703 14.547 1 63 109 ALA A N 1
ATOM 811 C CA . ALA A 1 109 ? -10.352 19.453 15.961 1 63 109 ALA A CA 1
ATOM 812 C C . ALA A 1 109 ? -9.898 20.734 16.656 1 63 109 ALA A C 1
ATOM 814 O O . ALA A 1 109 ? -10.172 20.938 17.844 1 63 109 ALA A O 1
ATOM 815 N N . LYS A 1 110 ? -9.258 21.656 15.984 1 61.44 110 LYS A N 1
ATOM 816 C CA . LYS A 1 110 ? -8.68 22.812 16.656 1 61.44 110 LYS A CA 1
ATOM 817 C C . LYS A 1 110 ? -9.625 24 16.609 1 61.44 110 LYS A C 1
ATOM 819 O O . LYS A 1 110 ? -9.32 25.062 17.172 1 61.44 110 LYS A O 1
ATOM 824 N N . SER A 1 111 ? -10.758 23.75 16.109 1 65.31 111 SER A N 1
ATOM 825 C CA . SER A 1 111 ? -11.688 24.875 16 1 65.31 111 SER A CA 1
ATOM 826 C C . SER A 1 111 ? -12.422 25.109 17.312 1 65.31 111 SER A C 1
ATOM 828 O O . SER A 1 111 ? -12.75 24.156 18.031 1 65.31 111 SER A O 1
ATOM 830 N N . LYS A 1 112 ? -12.406 26.375 17.734 1 70.88 112 LYS A N 1
ATOM 831 C CA . LYS A 1 112 ? -13.203 26.719 18.906 1 70.88 112 LYS A CA 1
ATOM 832 C C . LYS A 1 112 ? -14.633 26.219 18.766 1 70.88 112 LYS A C 1
ATOM 834 O O . LYS A 1 112 ? -15.312 26.516 17.797 1 70.88 112 LYS A O 1
ATOM 839 N N . ASN A 1 113 ? -15.078 25.344 19.562 1 78.25 113 ASN A N 1
ATOM 840 C CA . ASN A 1 113 ? -16.422 24.766 19.594 1 78.25 113 ASN A CA 1
ATOM 841 C C . ASN A 1 113 ? -16.594 23.703 18.516 1 78.25 113 ASN A C 1
ATOM 843 O O . ASN A 1 113 ? -17.703 23.406 18.094 1 78.25 113 ASN A O 1
ATOM 847 N N . GLY A 1 114 ? -15.477 23.344 18.016 1 78.75 114 GLY A N 1
ATOM 848 C CA . GLY A 1 114 ? -15.516 22.344 16.953 1 78.75 114 GLY A CA 1
ATOM 849 C C . GLY A 1 114 ? -16.219 21.062 17.375 1 78.75 114 GLY A C 1
ATOM 850 O O . GLY A 1 114 ? -17.062 20.547 16.641 1 78.75 114 GLY A O 1
ATOM 851 N N . GLY A 1 115 ? -15.969 20.688 18.516 1 79.31 115 GLY A N 1
ATOM 852 C CA . GLY A 1 115 ? -16.594 19.484 19.031 1 79.31 115 GLY A CA 1
ATOM 853 C C . GLY A 1 115 ? -18.094 19.609 19.203 1 79.31 1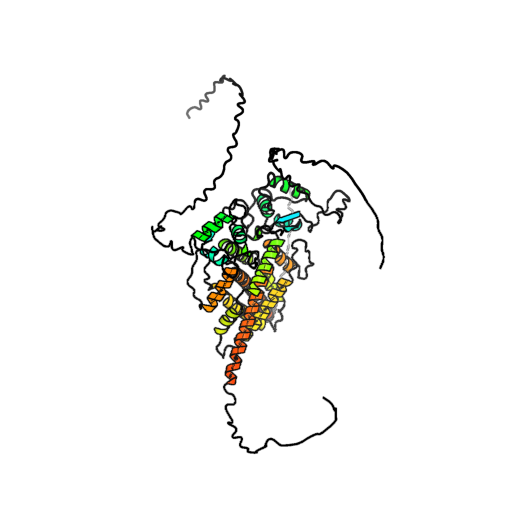15 GLY A C 1
ATOM 854 O O . GLY A 1 115 ? -18.844 18.703 18.844 1 79.31 115 GLY A O 1
ATOM 855 N N . ARG A 1 116 ? -18.453 20.688 19.688 1 82.5 116 ARG A N 1
ATOM 856 C CA . ARG A 1 116 ? -19.875 20.938 19.875 1 82.5 116 ARG A CA 1
ATOM 857 C C . ARG A 1 116 ? -20.609 21.031 18.547 1 82.5 116 ARG A C 1
ATOM 859 O O . ARG A 1 116 ? -21.672 20.453 18.375 1 82.5 116 ARG A O 1
ATOM 866 N N . CYS A 1 117 ? -19.984 21.781 17.625 1 85.62 117 CYS A N 1
ATOM 867 C CA . CYS A 1 117 ? -20.578 21.938 16.297 1 85.62 117 CYS A CA 1
ATOM 868 C C . CYS A 1 117 ? -20.719 20.594 15.594 1 85.62 117 CYS A C 1
ATOM 870 O O . CYS A 1 117 ? -21.719 20.328 14.93 1 85.62 117 CYS A O 1
ATOM 872 N N . LEU A 1 118 ? -19.734 19.781 15.789 1 88.94 118 LEU A N 1
ATOM 873 C CA . LEU A 1 118 ? -19.734 18.469 15.18 1 88.94 118 LEU A CA 1
ATOM 874 C C . LEU A 1 118 ? -20.844 17.594 15.773 1 88.94 118 LEU A C 1
ATOM 876 O O . LEU A 1 118 ? -21.578 16.922 15.047 1 88.94 118 LEU A O 1
ATOM 880 N N . ARG A 1 119 ? -21.031 17.609 17 1 87.81 119 ARG A N 1
ATOM 881 C CA . ARG A 1 119 ? -22.062 16.828 17.672 1 87.81 119 ARG A CA 1
ATOM 882 C C . ARG A 1 119 ? -23.453 17.266 17.219 1 87.81 119 ARG A C 1
ATOM 884 O O . ARG A 1 119 ? -24.328 16.422 17 1 87.81 119 ARG A O 1
ATOM 891 N N . GLU A 1 120 ? -23.609 18.5 17.078 1 88 120 GLU A N 1
ATOM 892 C CA . GLU A 1 120 ? -24.906 19.031 16.641 1 88 120 GLU A CA 1
ATOM 893 C C . GLU A 1 120 ? -25.219 18.578 15.219 1 88 120 GLU A C 1
ATOM 895 O O . GLU A 1 120 ? -26.359 18.219 14.914 1 88 120 GLU A O 1
ATOM 900 N N . LYS A 1 121 ? -24.25 18.703 14.461 1 89.19 121 LYS A N 1
ATOM 901 C CA . LYS A 1 121 ? -24.438 18.281 13.078 1 89.19 121 LYS A CA 1
ATOM 902 C C . LYS A 1 121 ? -24.781 16.797 12.992 1 89.19 121 LYS A C 1
ATOM 904 O O . LYS A 1 121 ? -25.656 16.391 12.227 1 89.19 121 LYS A O 1
ATOM 909 N N . LEU A 1 122 ? -24.094 16.047 13.742 1 91.25 122 LEU A N 1
ATOM 910 C CA . LEU A 1 122 ? -24.344 14.617 13.781 1 91.25 122 LEU A CA 1
ATOM 911 C C . LEU A 1 122 ? -25.75 14.32 14.289 1 91.25 122 LEU A C 1
ATOM 913 O O . LEU A 1 122 ? -26.453 13.477 13.734 1 91.25 122 LEU A O 1
ATOM 917 N N . ASP A 1 123 ? -26.125 14.992 15.211 1 88.56 123 ASP A N 1
ATOM 918 C CA . ASP A 1 123 ? -27.469 14.805 15.789 1 88.56 123 ASP A CA 1
ATOM 919 C C . ASP A 1 123 ? -28.547 15.141 14.773 1 88.56 123 ASP A C 1
ATOM 921 O O . ASP A 1 123 ? -29.562 14.445 14.688 1 88.56 123 ASP A O 1
ATOM 925 N N . ARG A 1 124 ? -28.344 16.156 14.055 1 89.5 124 ARG A N 1
ATOM 926 C CA . ARG A 1 124 ? -29.297 16.562 13.031 1 89.5 124 ARG A CA 1
ATOM 927 C C . ARG A 1 124 ? -29.438 15.5 11.953 1 89.5 124 ARG A C 1
ATOM 929 O O . ARG A 1 124 ? -30.5 15.359 11.344 1 89.5 124 ARG A O 1
ATOM 936 N N . LEU A 1 125 ? -28.375 14.758 11.82 1 89.81 125 LEU A N 1
ATOM 937 C CA . LEU A 1 125 ? -28.375 13.727 10.781 1 89.81 125 LEU A CA 1
ATOM 938 C C . LEU A 1 125 ? -28.766 12.375 11.359 1 89.81 125 LEU A C 1
ATOM 940 O O . LEU A 1 125 ? -28.766 11.367 10.648 1 89.81 125 LEU A O 1
ATOM 944 N N . GLY A 1 126 ? -28.984 12.375 12.672 1 86.5 126 GLY A N 1
ATOM 945 C CA . GLY A 1 126 ? -29.391 11.141 13.328 1 86.5 126 GLY A CA 1
ATOM 946 C C . GLY A 1 126 ? -28.234 10.203 13.609 1 86.5 126 GLY A C 1
ATOM 947 O O . GLY A 1 126 ? -28.422 8.992 13.703 1 86.5 126 GLY A O 1
ATOM 948 N N . LEU A 1 127 ? -27.062 10.797 13.664 1 87.25 127 LEU A N 1
ATOM 949 C CA . LEU A 1 127 ? -25.875 9.992 13.938 1 87.25 127 LEU A CA 1
ATOM 950 C C . LEU A 1 127 ? -25.453 10.125 15.398 1 87.25 127 LEU A C 1
ATOM 952 O O . LEU A 1 127 ? -25.547 11.211 15.977 1 87.25 127 LEU A O 1
ATOM 956 N N . ASN A 1 128 ? -25.156 8.938 15.945 1 83.06 128 ASN A N 1
ATOM 957 C CA . ASN A 1 128 ? -24.797 8.914 17.359 1 83.06 128 ASN A CA 1
ATOM 958 C C . ASN A 1 128 ? -23.312 8.648 17.562 1 83.06 128 ASN A C 1
ATOM 960 O O . ASN A 1 128 ? -22.719 7.852 16.828 1 83.06 128 ASN A O 1
ATOM 964 N N . LEU A 1 129 ? -22.797 9.453 18.484 1 83.56 129 LEU A N 1
ATOM 965 C CA . LEU A 1 129 ? -21.438 9.188 18.891 1 83.56 129 LEU A CA 1
ATOM 966 C C . LEU A 1 129 ? -21.375 8.055 19.922 1 83.56 129 LEU A C 1
ATOM 968 O O . LEU A 1 129 ? -22.266 7.957 20.781 1 83.56 129 LEU A O 1
ATOM 972 N N . PRO A 1 130 ? -20.547 7.074 19.672 1 73.62 130 PRO A N 1
ATOM 973 C CA . PRO A 1 130 ? -20.422 6.012 20.688 1 73.62 130 PRO A CA 1
ATOM 974 C C . PRO A 1 130 ? -20.219 6.555 22.094 1 73.62 130 PRO A C 1
ATOM 976 O O . PRO A 1 130 ? -19.625 7.621 22.266 1 73.62 130 PRO A O 1
ATOM 979 N N . ALA A 1 131 ? -21.109 6.008 23.125 1 59.94 131 ALA A N 1
ATOM 980 C CA . ALA A 1 131 ? -21.094 6.402 24.531 1 59.94 131 ALA A CA 1
ATOM 981 C C . ALA A 1 131 ? -19.75 6.062 25.172 1 59.94 131 ALA A C 1
ATOM 983 O O . ALA A 1 131 ? -19.203 4.98 24.953 1 59.94 131 ALA A O 1
ATOM 984 N N . GLY A 1 132 ? -19.188 7.188 26.094 1 55.91 132 GLY A N 1
ATOM 985 C CA . GLY A 1 132 ? -18.016 7.055 26.953 1 55.91 132 GLY A CA 1
ATOM 986 C C . GLY A 1 132 ? -16.719 7.012 26.188 1 55.91 132 GLY A C 1
ATOM 987 O O . GLY A 1 132 ? -16.703 7.023 24.953 1 55.91 132 GLY A O 1
ATOM 988 N N . ARG A 1 133 ? -15.617 7.258 27.016 1 51.75 133 ARG A N 1
ATOM 989 C CA . ARG A 1 133 ? -14.25 7.082 26.531 1 51.75 133 ARG A CA 1
ATOM 990 C C . ARG A 1 133 ? -14.07 5.703 25.906 1 51.75 133 ARG A C 1
ATOM 992 O O . ARG A 1 133 ? -13.859 4.715 26.609 1 51.75 133 ARG A O 1
ATOM 999 N N . ARG A 1 134 ? -15.086 5.23 25.266 1 48.84 134 ARG A N 1
ATOM 1000 C CA . ARG A 1 134 ? -15.125 3.877 24.719 1 48.84 134 ARG A CA 1
ATOM 1001 C C . ARG A 1 134 ? -13.766 3.471 24.172 1 48.84 134 ARG A C 1
ATOM 1003 O O . ARG A 1 134 ? -12.93 4.324 23.875 1 48.84 134 ARG A O 1
ATOM 1010 N N . LYS A 1 135 ? -13.688 2.094 24.047 1 53.25 135 LYS A N 1
ATOM 1011 C CA . LYS A 1 135 ? -12.648 1.179 23.578 1 53.25 135 LYS A CA 1
ATOM 1012 C C . LYS A 1 135 ? -12 1.688 22.297 1 53.25 135 LYS A C 1
ATOM 1014 O O . LYS A 1 135 ? -12.688 2.199 21.406 1 53.25 135 LYS A O 1
ATOM 1019 N N . ALA A 1 136 ? -10.742 1.984 22.516 1 56 136 ALA A N 1
ATOM 1020 C CA . ALA A 1 136 ? -9.719 2.436 21.578 1 56 136 ALA A CA 1
ATOM 1021 C C . ALA A 1 136 ? -9.883 1.756 20.219 1 56 136 ALA A C 1
ATOM 1023 O O . ALA A 1 136 ? -9.859 0.527 20.125 1 56 136 ALA A O 1
ATOM 1024 N N . ALA A 1 137 ? -10.773 2.32 19.391 1 64.25 137 ALA A N 1
ATOM 1025 C CA . ALA A 1 137 ? -10.742 1.863 18 1 64.25 137 ALA A CA 1
ATOM 1026 C C . ALA A 1 137 ? -9.312 1.582 17.547 1 64.25 137 ALA A C 1
ATOM 1028 O O . ALA A 1 137 ? -8.359 2.156 18.078 1 64.25 137 ALA A O 1
ATOM 1029 N N . ASN A 1 138 ? -9.133 0.446 16.922 1 75.5 138 ASN A N 1
ATOM 1030 C CA . ASN A 1 138 ? -7.836 0.219 16.297 1 75.5 138 ASN A CA 1
ATOM 1031 C C . ASN A 1 138 ? -7.52 1.279 15.25 1 75.5 138 ASN A C 1
ATOM 1033 O O . ASN A 1 138 ? -8.141 1.304 14.18 1 75.5 138 ASN A O 1
ATOM 1037 N N . VAL A 1 139 ? -6.75 2.271 15.734 1 85.5 139 VAL A N 1
ATOM 1038 C CA . VAL A 1 139 ? -6.422 3.387 14.859 1 85.5 139 VAL A CA 1
ATOM 1039 C C . VAL A 1 139 ? -5.09 3.117 14.156 1 85.5 139 VAL A C 1
ATOM 1041 O O . VAL A 1 139 ? -4.09 2.818 14.812 1 85.5 139 VAL A O 1
ATOM 1044 N N . THR A 1 140 ? -5.145 3 12.836 1 90.12 140 THR A N 1
ATOM 1045 C CA . THR A 1 140 ? -3.951 2.926 12 1 90.12 140 THR A CA 1
ATOM 1046 C C . THR A 1 140 ? -3.709 4.25 11.289 1 90.12 140 THR A C 1
ATOM 1048 O O . THR A 1 140 ? -4.523 5.172 11.383 1 90.12 140 THR A O 1
ATOM 1051 N N . LEU A 1 141 ? -2.568 4.348 10.641 1 94.44 141 LEU A N 1
ATOM 1052 C CA . LEU A 1 141 ? -2.299 5.578 9.898 1 94.44 141 LEU A CA 1
ATOM 1053 C C . LEU A 1 141 ? -3.316 5.773 8.781 1 94.44 141 LEU A C 1
ATOM 1055 O O . LEU A 1 141 ? -3.645 6.906 8.422 1 94.44 141 LEU A O 1
ATOM 1059 N N . LEU A 1 142 ? -3.895 4.695 8.273 1 94.94 142 LEU A N 1
ATOM 1060 C CA . LEU A 1 142 ? -4.91 4.793 7.234 1 94.94 142 LEU A CA 1
ATOM 1061 C C . LEU A 1 142 ? -6.191 5.418 7.777 1 94.94 142 LEU A C 1
ATOM 1063 O O . LEU A 1 142 ? -6.953 6.035 7.027 1 94.94 142 LEU A O 1
ATOM 1067 N N . THR A 1 143 ? -6.387 5.332 9.031 1 93.56 143 THR A N 1
ATOM 1068 C CA . THR A 1 143 ? -7.594 5.859 9.656 1 93.56 143 THR A CA 1
ATOM 1069 C C . THR A 1 143 ? -7.66 7.379 9.508 1 93.56 143 THR A C 1
ATOM 1071 O O . THR A 1 143 ? -8.75 7.957 9.461 1 93.56 143 THR A O 1
ATOM 1074 N N . SER A 1 144 ? -6.512 7.961 9.383 1 94 144 SER A N 1
ATOM 1075 C CA . SER A 1 144 ? -6.449 9.422 9.312 1 94 144 SER A CA 1
ATOM 1076 C C . SER A 1 144 ? -6.898 9.93 7.949 1 94 144 SER A C 1
ATOM 1078 O O . SER A 1 144 ? -7.145 11.125 7.777 1 94 144 SER A O 1
ATOM 1080 N N . LEU A 1 145 ? -7.039 9.055 6.969 1 96.12 145 LEU A N 1
ATOM 1081 C CA . LEU A 1 145 ? -7.387 9.445 5.609 1 96.12 145 LEU A CA 1
ATOM 1082 C C . LEU A 1 145 ? -8.875 9.25 5.348 1 96.12 145 LEU A C 1
ATOM 1084 O O . LEU A 1 145 ? -9.461 8.266 5.789 1 96.12 145 LEU A O 1
ATOM 1088 N N . VAL A 1 146 ? -9.461 10.242 4.68 1 96.31 146 VAL A N 1
ATOM 1089 C CA . VAL A 1 146 ? -10.812 10.031 4.172 1 96.31 146 VAL A CA 1
ATOM 1090 C C . VAL A 1 146 ? -10.766 9.102 2.965 1 96.31 146 VAL A C 1
ATOM 1092 O O . VAL A 1 146 ? -9.703 8.859 2.395 1 96.31 146 VAL A O 1
ATOM 1095 N N . GLU A 1 147 ? -11.914 8.594 2.555 1 96.44 147 GLU A N 1
ATOM 1096 C CA . GLU A 1 147 ? -12 7.555 1.531 1 96.44 147 GLU A CA 1
ATOM 1097 C C . GLU A 1 147 ? -11.391 8.031 0.214 1 96.44 147 GLU A C 1
ATOM 1099 O O . GLU A 1 147 ? -10.617 7.305 -0.414 1 96.44 147 GLU A O 1
ATOM 1104 N N . GLY A 1 148 ? -11.75 9.234 -0.149 1 96 148 GLY A N 1
ATOM 1105 C CA . GLY A 1 148 ? -11.219 9.766 -1.396 1 96 148 GLY A CA 1
ATOM 1106 C C . GLY A 1 148 ? -9.711 9.867 -1.406 1 96 148 GLY A C 1
ATOM 1107 O O . GLY A 1 148 ? -9.07 9.578 -2.422 1 96 148 GLY A O 1
ATOM 1108 N N . GLU A 1 149 ? -9.164 10.25 -0.372 1 96.44 149 GLU A N 1
ATOM 1109 C CA . GLU A 1 149 ? -7.715 10.406 -0.267 1 96.44 149 GLU A CA 1
ATOM 1110 C C . GLU A 1 149 ? -7.02 9.047 -0.197 1 96.44 149 GLU A C 1
ATOM 1112 O O . GLU A 1 149 ? -5.945 8.867 -0.776 1 96.44 149 GLU A O 1
ATOM 1117 N N . ALA A 1 150 ? -7.613 8.141 0.53 1 97.5 150 ALA A N 1
ATOM 1118 C CA . ALA A 1 150 ? -7.062 6.789 0.612 1 97.5 150 ALA A CA 1
ATOM 1119 C C . ALA A 1 150 ? -7.035 6.121 -0.76 1 97.5 150 ALA A C 1
ATOM 1121 O O . ALA A 1 150 ? -6.059 5.461 -1.117 1 97.5 150 ALA A O 1
ATOM 1122 N N . LEU A 1 151 ? -8.047 6.293 -1.498 1 96.94 151 LEU A N 1
ATOM 1123 C CA . LEU A 1 151 ? -8.109 5.754 -2.852 1 96.94 151 LEU A CA 1
ATOM 1124 C C . LEU A 1 151 ? -7.059 6.398 -3.744 1 96.94 151 LEU A C 1
ATOM 1126 O O . LEU A 1 151 ? -6.426 5.719 -4.555 1 96.94 151 LEU A O 1
ATOM 1130 N N . HIS A 1 152 ? -6.945 7.668 -3.588 1 96.69 152 HIS A N 1
ATOM 1131 C CA . HIS A 1 152 ? -5.918 8.383 -4.336 1 96.69 152 HIS A CA 1
ATOM 1132 C C . HIS A 1 152 ? -4.527 7.855 -4.004 1 96.69 152 HIS A C 1
ATOM 1134 O O . HIS A 1 152 ? -3.695 7.68 -4.898 1 96.69 152 HIS A O 1
ATOM 1140 N N . LEU A 1 153 ? -4.277 7.668 -2.77 1 97.75 153 LEU A N 1
ATOM 1141 C CA . LEU A 1 153 ? -3.002 7.121 -2.322 1 97.75 153 LEU A CA 1
ATOM 1142 C C . LEU A 1 153 ? -2.748 5.754 -2.947 1 97.75 153 LEU A C 1
ATOM 1144 O O . LEU A 1 153 ? -1.633 5.465 -3.389 1 97.75 153 LEU A O 1
ATOM 1148 N N . ALA A 1 154 ? -3.75 4.93 -3.014 1 98.44 154 ALA A N 1
ATOM 1149 C CA . ALA A 1 154 ? -3.621 3.607 -3.619 1 98.44 154 ALA A CA 1
ATOM 1150 C C . ALA A 1 154 ? -3.312 3.713 -5.109 1 98.44 154 ALA A C 1
ATOM 1152 O O . ALA A 1 154 ? -2.518 2.934 -5.641 1 98.44 154 ALA A O 1
ATOM 1153 N N . ARG A 1 155 ? -3.953 4.633 -5.746 1 97.75 155 ARG A N 1
ATOM 1154 C CA . ARG A 1 155 ? -3.693 4.844 -7.164 1 97.75 155 ARG A CA 1
ATOM 1155 C C . ARG A 1 155 ? -2.256 5.305 -7.398 1 97.75 155 ARG A C 1
ATOM 1157 O O . ARG A 1 155 ? -1.598 4.848 -8.336 1 97.75 155 ARG A O 1
ATOM 1164 N N . ASP A 1 156 ? -1.824 6.168 -6.609 1 96.94 156 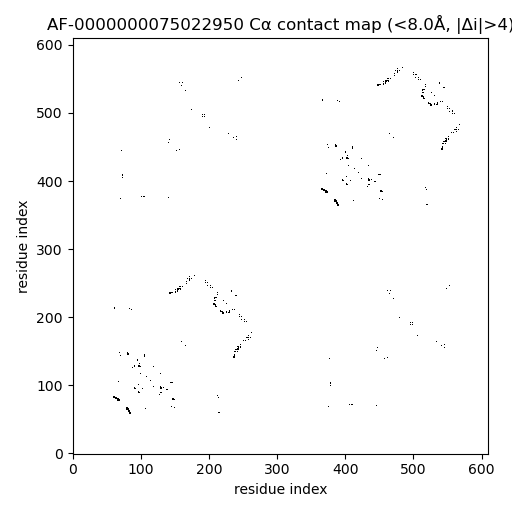ASP A N 1
ATOM 1165 C CA . ASP A 1 156 ? -0.44 6.621 -6.699 1 96.94 156 ASP A CA 1
ATOM 1166 C C . ASP A 1 156 ? 0.532 5.465 -6.496 1 96.94 156 ASP A C 1
ATOM 1168 O O . ASP A 1 156 ? 1.533 5.352 -7.207 1 96.94 156 ASP A O 1
ATOM 1172 N N . PHE A 1 157 ? 0.248 4.668 -5.496 1 98.19 157 PHE A N 1
ATOM 1173 C CA . PHE A 1 157 ? 1.082 3.498 -5.25 1 98.19 157 PHE A CA 1
ATOM 1174 C C . PHE A 1 157 ? 1.113 2.59 -6.473 1 98.19 157 PHE A C 1
ATOM 1176 O O . PHE A 1 157 ? 2.182 2.137 -6.891 1 98.19 157 PHE A O 1
ATOM 1183 N N . GLY A 1 158 ? -0.066 2.369 -7.051 1 98.5 158 GLY A N 1
ATOM 1184 C CA . GLY A 1 158 ? -0.133 1.564 -8.258 1 98.5 158 GLY A CA 1
ATOM 1185 C C . GLY A 1 158 ? 0.678 2.139 -9.406 1 98.5 158 GLY A C 1
ATOM 1186 O O . GLY A 1 158 ? 1.397 1.41 -10.094 1 98.5 158 GLY A O 1
ATOM 1187 N N . TYR A 1 159 ? 0.564 3.387 -9.578 1 97.12 159 TYR A N 1
ATOM 1188 C CA . TYR A 1 159 ? 1.3 4.066 -10.641 1 97.12 159 TYR A CA 1
ATOM 1189 C C . TYR A 1 159 ? 2.805 3.947 -10.422 1 97.12 159 TYR A C 1
ATOM 1191 O O . TYR A 1 159 ? 3.555 3.68 -11.359 1 97.12 159 TYR A O 1
ATOM 1199 N N . THR A 1 160 ? 3.238 4.121 -9.242 1 96.06 160 THR A N 1
ATOM 1200 C CA . THR A 1 160 ? 4.652 4.039 -8.898 1 96.06 160 THR A CA 1
ATOM 1201 C C . THR A 1 160 ? 5.18 2.621 -9.109 1 96.06 160 THR A C 1
ATOM 1203 O O . THR A 1 160 ? 6.309 2.432 -9.57 1 96.06 160 THR A O 1
ATOM 1206 N N . CYS A 1 161 ? 4.387 1.624 -8.742 1 98.06 161 CYS A N 1
ATOM 1207 C CA . CYS A 1 161 ? 4.773 0.238 -8.977 1 98.06 161 CYS A CA 1
ATOM 1208 C C . CYS A 1 161 ? 4.934 -0.032 -10.469 1 98.06 161 CYS A C 1
ATOM 1210 O O . CYS A 1 161 ? 5.91 -0.661 -10.891 1 98.06 161 CYS A O 1
ATOM 1212 N N . GLU A 1 162 ? 4.074 0.488 -11.234 1 97.62 162 GLU A N 1
ATOM 1213 C CA . GLU A 1 162 ? 4.074 0.255 -12.68 1 97.62 162 GLU A CA 1
ATOM 1214 C C . GLU A 1 162 ? 5.27 0.928 -13.352 1 97.62 162 GLU A C 1
ATOM 1216 O O . GLU A 1 162 ? 5.863 0.375 -14.273 1 97.62 162 GLU A O 1
ATOM 1221 N N . THR A 1 163 ? 5.656 2.051 -12.836 1 95.44 163 THR A N 1
ATOM 1222 C CA . THR A 1 163 ? 6.637 2.854 -13.555 1 95.44 163 THR A CA 1
ATOM 1223 C C . THR A 1 163 ? 8.031 2.676 -12.953 1 95.44 163 THR A C 1
ATOM 1225 O O . THR A 1 163 ? 9.031 2.801 -13.656 1 95.44 163 THR A O 1
ATOM 1228 N N . GLU A 1 164 ? 8.062 2.398 -11.672 1 95.88 164 GLU A N 1
ATOM 1229 C CA . GLU A 1 164 ? 9.359 2.529 -11 1 95.88 164 GLU A CA 1
ATOM 1230 C C . GLU A 1 164 ? 9.844 1.181 -10.484 1 95.88 164 GLU A C 1
ATOM 1232 O O . GLU A 1 164 ? 11.031 1.021 -10.18 1 95.88 164 GLU A O 1
ATOM 1237 N N . PHE A 1 165 ? 8.977 0.241 -10.273 1 98.25 165 PHE A N 1
ATOM 1238 C CA . PHE A 1 165 ? 9.453 -1.052 -9.797 1 98.25 165 PHE A CA 1
ATOM 1239 C C . PHE A 1 165 ? 10.344 -1.723 -10.828 1 98.25 165 PHE A C 1
ATOM 1241 O O . PHE A 1 165 ? 10 -1.77 -12.016 1 98.25 165 PHE A O 1
ATOM 1248 N N . PRO A 1 166 ? 11.477 -2.281 -10.414 1 98.44 166 PRO A N 1
ATOM 1249 C CA . PRO A 1 166 ? 12.414 -2.889 -11.359 1 98.44 166 PRO A CA 1
ATOM 1250 C C . PRO A 1 166 ? 12.031 -4.316 -11.734 1 98.44 166 PRO A C 1
ATOM 1252 O O . PRO A 1 166 ? 12.797 -5.25 -11.484 1 98.44 166 PRO A O 1
ATOM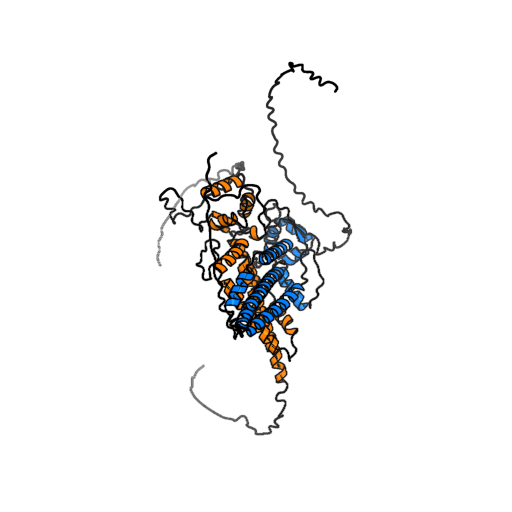 1255 N N . ALA A 1 167 ? 10.922 -4.457 -12.438 1 98.81 167 ALA A N 1
ATOM 1256 C CA . ALA A 1 167 ? 10.359 -5.766 -12.758 1 98.81 167 ALA A CA 1
ATOM 1257 C C . ALA A 1 167 ? 11.305 -6.559 -13.656 1 98.81 167 ALA A C 1
ATOM 1259 O O . ALA A 1 167 ? 11.453 -7.77 -13.5 1 98.81 167 ALA A O 1
ATOM 1260 N N . LYS A 1 168 ? 11.922 -5.902 -14.562 1 98.19 168 LYS A N 1
ATOM 1261 C CA . LYS A 1 168 ? 12.82 -6.594 -15.484 1 98.19 168 LYS A CA 1
ATOM 1262 C C . LYS A 1 168 ? 14.023 -7.16 -14.742 1 98.19 168 LYS A C 1
ATOM 1264 O O . LYS A 1 168 ? 14.344 -8.344 -14.875 1 98.19 168 LYS A O 1
ATOM 1269 N N . ALA A 1 169 ? 14.711 -6.328 -13.984 1 98.19 169 ALA A N 1
ATOM 1270 C CA . ALA A 1 169 ? 15.891 -6.754 -13.234 1 98.19 169 ALA A CA 1
ATOM 1271 C C . ALA A 1 169 ? 15.547 -7.867 -12.25 1 98.19 169 ALA A C 1
ATOM 1273 O O . ALA A 1 169 ? 16.281 -8.852 -12.125 1 98.19 169 ALA A O 1
ATOM 1274 N N . VAL A 1 170 ? 14.438 -7.77 -11.609 1 98.62 170 VAL A N 1
ATOM 1275 C CA . VAL A 1 170 ? 13.992 -8.742 -10.617 1 98.62 170 VAL A CA 1
ATOM 1276 C C . VAL A 1 170 ? 13.617 -10.055 -11.312 1 98.62 170 VAL A C 1
ATOM 1278 O O . VAL A 1 170 ? 14.023 -11.133 -10.867 1 98.62 170 VAL A O 1
ATOM 1281 N N . GLY A 1 171 ? 12.828 -9.945 -12.398 1 98.25 171 GLY A N 1
ATOM 1282 C CA . GLY A 1 171 ? 12.453 -11.133 -13.148 1 98.25 171 GLY A CA 1
ATOM 1283 C C . GLY A 1 171 ? 13.648 -11.898 -13.68 1 98.25 171 GLY A C 1
ATOM 1284 O O . GLY A 1 171 ? 13.695 -13.125 -13.586 1 98.25 171 GLY A O 1
ATOM 1285 N N . GLU A 1 172 ? 14.609 -11.156 -14.156 1 96.94 172 GLU A N 1
ATOM 1286 C CA . GLU A 1 172 ? 15.82 -11.781 -14.672 1 96.94 172 GLU A CA 1
ATOM 1287 C C . GLU A 1 172 ? 16.609 -12.445 -13.547 1 96.94 172 GLU A C 1
ATOM 1289 O O . GLU A 1 172 ? 17.141 -13.547 -13.719 1 96.94 172 GLU A O 1
ATOM 1294 N N . HIS A 1 173 ? 16.734 -11.781 -12.477 1 96.94 173 HIS A N 1
ATOM 1295 C CA . HIS A 1 173 ? 17.453 -12.328 -11.336 1 96.94 173 HIS A CA 1
ATOM 1296 C C . HIS A 1 173 ? 16.828 -13.641 -10.867 1 96.94 173 HIS A C 1
ATOM 1298 O O . HIS A 1 173 ? 17.547 -14.609 -10.594 1 96.94 173 HIS A O 1
ATOM 1304 N N . LEU A 1 174 ? 15.547 -13.703 -10.797 1 97.31 174 LEU A N 1
ATOM 1305 C CA . LEU A 1 174 ? 14.828 -14.891 -10.344 1 97.31 174 LEU A CA 1
ATOM 1306 C C . LEU A 1 174 ? 14.945 -16.016 -11.359 1 97.31 174 LEU A C 1
ATOM 1308 O O . LEU A 1 174 ? 15.141 -17.188 -10.984 1 97.31 174 LEU A O 1
ATOM 1312 N N . ALA A 1 175 ? 14.875 -15.688 -12.602 1 96.06 175 ALA A N 1
ATOM 1313 C CA . ALA A 1 175 ? 14.945 -16.688 -13.664 1 96.06 175 ALA A CA 1
ATOM 1314 C C . ALA A 1 175 ? 16.344 -17.297 -13.75 1 96.06 175 ALA A C 1
ATOM 1316 O O . ALA A 1 175 ? 16.5 -18.469 -14.055 1 96.06 175 ALA A O 1
ATOM 1317 N N . ARG A 1 176 ? 17.359 -16.516 -13.477 1 93.56 176 ARG A N 1
ATOM 1318 C CA . ARG A 1 176 ? 18.75 -16.953 -13.578 1 93.56 176 ARG A CA 1
ATOM 1319 C C . ARG A 1 176 ? 19.062 -18.031 -12.547 1 93.56 176 ARG A C 1
ATOM 1321 O O . ARG A 1 176 ? 20 -18.812 -12.727 1 93.56 176 ARG A O 1
ATOM 1328 N N . GLN A 1 177 ? 18.312 -18.125 -11.531 1 91 177 GLN A N 1
ATOM 1329 C CA . GLN A 1 177 ? 18.547 -19.094 -10.469 1 91 177 GLN A CA 1
ATOM 1330 C C . GLN A 1 177 ? 18.125 -20.5 -10.906 1 91 177 GLN A C 1
ATOM 1332 O O . GLN A 1 177 ? 18.5 -21.484 -10.281 1 91 177 GLN A O 1
ATOM 1337 N N . HIS A 1 178 ? 17.391 -20.594 -11.953 1 87.38 178 HIS A N 1
ATOM 1338 C CA . HIS A 1 178 ? 16.859 -21.859 -12.422 1 87.38 178 HIS A CA 1
ATOM 1339 C C . HIS A 1 178 ? 17.156 -22.062 -13.906 1 87.38 178 HIS A C 1
ATOM 1341 O O . HIS A 1 178 ? 16.25 -22.375 -14.68 1 87.38 178 HIS A O 1
ATOM 1347 N N . MET A 1 179 ? 18.438 -22.047 -14.242 1 84.81 179 MET A N 1
ATOM 1348 C CA . MET A 1 179 ? 18.781 -22.047 -15.656 1 84.81 179 MET A CA 1
ATOM 1349 C C . MET A 1 179 ? 19.234 -23.438 -16.094 1 84.81 179 MET A C 1
ATOM 1351 O O . MET A 1 179 ? 19.516 -23.656 -17.281 1 84.81 179 MET A O 1
ATOM 1355 N N . GLU A 1 180 ? 19.203 -24.328 -15.203 1 87.31 180 GLU A N 1
ATOM 1356 C CA . GLU A 1 180 ? 19.562 -25.688 -15.641 1 87.31 180 GLU A CA 1
ATOM 1357 C C . GLU A 1 180 ? 18.594 -26.188 -16.719 1 87.31 180 GLU A C 1
ATOM 1359 O O . GLU A 1 180 ? 17.375 -26.109 -16.547 1 87.31 180 GLU A O 1
ATOM 1364 N N . GLN A 1 181 ? 19.094 -26.734 -17.75 1 82.75 181 GLN A N 1
ATOM 1365 C CA . GLN A 1 181 ? 18.344 -27.094 -18.938 1 82.75 181 GLN A CA 1
ATOM 1366 C C . GLN A 1 181 ? 17.266 -28.125 -18.625 1 82.75 181 GLN A C 1
ATOM 1368 O O . GLN A 1 181 ? 16.156 -28.062 -19.141 1 82.75 181 GLN A O 1
ATOM 1373 N N . LYS A 1 182 ? 17.594 -29.047 -17.75 1 86.69 182 LYS A N 1
ATOM 1374 C CA . LYS A 1 182 ? 16.672 -30.125 -17.438 1 86.69 182 LYS A CA 1
ATOM 1375 C C . LYS A 1 182 ? 15.438 -29.609 -16.703 1 86.69 182 LYS A C 1
ATOM 1377 O O . LYS A 1 182 ? 14.383 -30.25 -16.719 1 86.69 182 LYS A O 1
ATOM 1382 N N . GLU A 1 183 ? 15.531 -28.359 -16.172 1 88.19 183 GLU A N 1
ATOM 1383 C CA . GLU A 1 183 ? 14.477 -27.859 -15.305 1 88.19 183 GLU A CA 1
ATOM 1384 C C . GLU A 1 183 ? 13.719 -26.703 -15.961 1 88.19 183 GLU A C 1
ATOM 1386 O O . GLU A 1 183 ? 12.688 -26.266 -15.453 1 88.19 183 GLU A O 1
ATOM 1391 N N . GLN A 1 184 ? 14.102 -26.297 -17.078 1 90.06 184 GLN A N 1
ATOM 1392 C CA . GLN A 1 184 ? 13.594 -25.062 -17.688 1 90.06 184 GLN A CA 1
ATOM 1393 C C . GLN A 1 184 ? 12.133 -25.203 -18.078 1 90.06 184 GLN A C 1
ATOM 1395 O O . GLN A 1 184 ? 11.328 -24.297 -17.859 1 90.06 184 GLN A O 1
ATOM 1400 N N . THR A 1 185 ? 11.805 -26.328 -18.688 1 91.75 185 THR A N 1
ATOM 1401 C CA . THR A 1 185 ? 10.43 -26.547 -19.125 1 91.75 185 THR A CA 1
ATOM 1402 C C . THR A 1 185 ? 9.484 -26.594 -17.938 1 91.75 185 THR A C 1
ATOM 1404 O O . THR A 1 185 ? 8.406 -26 -17.969 1 91.75 185 THR A O 1
ATOM 1407 N N . ALA A 1 186 ? 9.906 -27.344 -16.984 1 94.62 186 ALA A N 1
ATOM 1408 C CA . ALA A 1 186 ? 9.102 -27.438 -15.773 1 94.62 186 ALA A CA 1
ATOM 1409 C C . ALA A 1 186 ? 8.938 -26.078 -15.109 1 94.62 186 ALA A C 1
ATOM 1411 O O . ALA A 1 186 ? 7.863 -25.75 -14.602 1 94.62 186 ALA A O 1
ATOM 1412 N N . ARG A 1 187 ? 9.992 -25.281 -15.109 1 96.56 187 ARG A N 1
ATOM 1413 C CA . ARG A 1 187 ? 9.969 -23.953 -14.5 1 96.56 187 ARG A CA 1
ATOM 1414 C C . ARG A 1 187 ? 9.023 -23.031 -15.266 1 96.56 187 ARG A C 1
ATOM 1416 O O . ARG A 1 187 ? 8.281 -22.266 -14.656 1 96.56 187 ARG A O 1
ATOM 1423 N N . LYS A 1 188 ? 9.078 -23.078 -16.531 1 96.44 188 LYS A N 1
ATOM 1424 C CA . LYS A 1 188 ? 8.18 -22.281 -17.359 1 96.44 188 LYS A CA 1
ATOM 1425 C C . LYS A 1 188 ? 6.719 -22.609 -17.078 1 96.44 188 LYS A C 1
ATOM 1427 O O . LYS A 1 188 ? 5.879 -21.719 -17 1 96.44 188 LYS A O 1
ATOM 1432 N N . LYS A 1 189 ? 6.457 -23.875 -16.922 1 96.88 189 LYS A N 1
ATOM 1433 C CA . LYS A 1 189 ? 5.102 -24.312 -16.594 1 96.88 189 LYS A CA 1
ATOM 1434 C C . LYS A 1 189 ? 4.66 -23.781 -15.234 1 96.88 189 LYS A C 1
ATOM 1436 O O . LYS A 1 189 ? 3.506 -23.375 -15.07 1 96.88 189 LYS A O 1
ATOM 1441 N N . MET A 1 190 ? 5.574 -23.75 -14.312 1 97.81 190 MET A N 1
ATOM 1442 C CA . MET A 1 190 ? 5.289 -23.219 -12.984 1 97.81 190 MET A CA 1
ATOM 1443 C C . MET A 1 190 ? 4.957 -21.719 -13.055 1 97.81 190 MET A C 1
ATOM 1445 O O . MET A 1 190 ? 4.016 -21.266 -12.406 1 97.81 190 MET A O 1
ATOM 1449 N N . ILE A 1 191 ? 5.723 -21.031 -13.844 1 98.56 191 ILE A N 1
ATOM 1450 C CA . ILE A 1 191 ? 5.535 -19.594 -13.961 1 98.56 191 ILE A CA 1
ATOM 1451 C C . ILE A 1 191 ? 4.195 -19.297 -14.641 1 98.56 191 ILE A C 1
ATOM 1453 O O . ILE A 1 191 ? 3.471 -18.391 -14.234 1 98.56 191 ILE A O 1
ATOM 1457 N N . LEU A 1 192 ? 3.893 -20.078 -15.656 1 98.44 192 LEU A N 1
ATOM 1458 C CA . LEU A 1 192 ? 2.625 -19.906 -16.359 1 98.44 192 LEU A CA 1
ATOM 1459 C C . LEU A 1 192 ? 1.448 -20.203 -15.438 1 98.44 192 LEU A C 1
ATOM 1461 O O . LEU A 1 192 ? 0.438 -19.5 -15.461 1 98.44 192 LEU A O 1
ATOM 1465 N N . ALA A 1 193 ? 1.562 -21.266 -14.648 1 98.38 193 ALA A N 1
ATOM 1466 C CA . ALA A 1 193 ? 0.536 -21.578 -13.664 1 98.38 193 ALA A CA 1
ATOM 1467 C C . ALA A 1 193 ? 0.375 -20.438 -12.656 1 98.38 193 ALA A C 1
ATOM 1469 O O . ALA A 1 193 ? -0.745 -20.109 -12.266 1 98.38 193 ALA A O 1
ATOM 1470 N N . THR A 1 194 ? 1.463 -19.875 -12.242 1 98.81 194 THR A N 1
ATOM 1471 C CA . THR A 1 194 ? 1.452 -18.766 -11.297 1 98.81 194 THR A CA 1
ATOM 1472 C C . THR A 1 194 ? 0.748 -17.547 -11.891 1 98.81 194 THR A C 1
ATOM 1474 O O . THR A 1 194 ? -0.05 -16.891 -11.219 1 98.81 194 THR A O 1
ATOM 1477 N N . LYS A 1 195 ? 1.043 -17.25 -13.117 1 98.69 195 LYS A N 1
ATOM 1478 C CA . LYS A 1 195 ? 0.396 -16.125 -13.797 1 98.69 195 LYS A CA 1
ATOM 1479 C C . LYS A 1 195 ? -1.117 -16.312 -13.852 1 98.69 195 LYS A C 1
ATOM 1481 O O . LYS A 1 195 ? -1.875 -15.367 -13.633 1 98.69 195 LYS A O 1
ATOM 1486 N N . GLN A 1 196 ? -1.505 -17.516 -14.102 1 98.31 196 GLN A N 1
ATOM 1487 C CA . GLN A 1 196 ? -2.93 -17.812 -14.211 1 98.31 196 GLN A CA 1
ATOM 1488 C C . GLN A 1 196 ? -3.627 -17.656 -12.859 1 98.31 196 GLN A C 1
ATOM 1490 O O . GLN A 1 196 ? -4.676 -17.016 -12.773 1 98.31 196 GLN A O 1
ATOM 1495 N N . ILE A 1 197 ? -3.08 -18.219 -11.828 1 98.62 197 ILE A N 1
ATOM 1496 C CA . ILE A 1 197 ? -3.688 -18.156 -10.508 1 98.62 197 ILE A CA 1
ATOM 1497 C C . ILE A 1 197 ? -3.707 -16.719 -10.008 1 98.62 197 ILE A C 1
ATOM 1499 O O . ILE A 1 197 ? -4.684 -16.281 -9.391 1 98.62 197 ILE A O 1
ATOM 1503 N N . CYS A 1 198 ? -2.619 -16 -10.211 1 98.62 198 CYS A N 1
ATOM 1504 C CA . CYS A 1 198 ? -2.547 -14.594 -9.836 1 98.62 198 CYS A CA 1
ATOM 1505 C C . CYS A 1 198 ? -3.635 -13.781 -10.539 1 98.62 198 CYS A C 1
ATOM 1507 O O . CYS A 1 198 ? -4.27 -12.93 -9.922 1 98.62 198 CYS A O 1
ATOM 1509 N N . LYS A 1 199 ? -3.84 -14.086 -11.812 1 98.44 199 LYS A N 1
ATOM 1510 C CA . LYS A 1 199 ? -4.863 -13.383 -12.578 1 98.44 199 LYS A CA 1
ATOM 1511 C C . LYS A 1 199 ? -6.258 -13.695 -12.047 1 98.44 199 LYS A C 1
ATOM 1513 O O . LYS A 1 199 ? -7.105 -12.797 -11.961 1 98.44 199 LYS A O 1
ATOM 1518 N N . GLU A 1 200 ? -6.508 -14.93 -11.695 1 98.31 200 GLU A N 1
ATOM 1519 C CA . GLU A 1 200 ? -7.793 -15.312 -11.117 1 98.31 200 GLU A CA 1
ATOM 1520 C C . GLU A 1 200 ? -8.062 -14.555 -9.82 1 98.31 200 GLU A C 1
ATOM 1522 O O . GLU A 1 200 ? -9.18 -14.086 -9.586 1 98.31 200 GLU A O 1
ATOM 1527 N N . PHE A 1 201 ? -7.055 -14.508 -9.008 1 98.69 201 PHE A N 1
ATOM 1528 C CA . PHE A 1 201 ? -7.176 -13.781 -7.754 1 98.69 201 PHE A CA 1
ATOM 1529 C C . PHE A 1 201 ? -7.434 -12.297 -8 1 98.69 201 PHE A C 1
ATOM 1531 O O . PHE A 1 201 ? -8.344 -11.711 -7.414 1 98.69 201 PHE A O 1
ATOM 1538 N N . GLN A 1 202 ? -6.664 -11.648 -8.859 1 98.62 202 GLN A N 1
ATOM 1539 C CA . GLN A 1 202 ? -6.816 -10.234 -9.18 1 98.62 202 GLN A CA 1
ATOM 1540 C C . GLN A 1 202 ? -8.18 -9.953 -9.805 1 98.62 202 GLN A C 1
ATOM 1542 O O . GLN A 1 202 ? -8.789 -8.914 -9.539 1 98.62 202 GLN A O 1
ATOM 1547 N N . ASP A 1 203 ? -8.648 -10.844 -10.664 1 98.06 203 ASP A N 1
ATOM 1548 C CA . ASP A 1 203 ? -9.961 -10.688 -11.289 1 98.06 203 ASP A CA 1
ATOM 1549 C C . ASP A 1 203 ? -11.07 -10.711 -10.234 1 98.06 203 ASP A C 1
ATOM 1551 O O . ASP A 1 203 ? -12.039 -9.945 -10.336 1 98.06 203 ASP A O 1
ATOM 1555 N N . LEU A 1 204 ? -10.938 -11.586 -9.312 1 98.31 204 LEU A N 1
ATOM 1556 C CA . LEU A 1 204 ? -11.914 -11.617 -8.227 1 98.31 204 LEU A CA 1
ATOM 1557 C C . LEU A 1 204 ? -11.938 -10.289 -7.477 1 98.31 204 LEU A C 1
ATOM 1559 O O .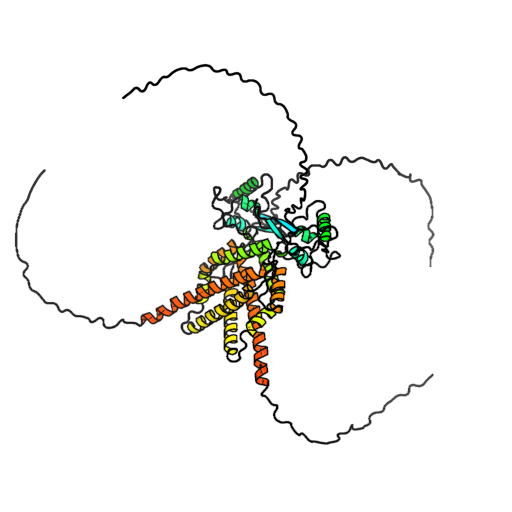 LEU A 1 204 ? -13.008 -9.734 -7.223 1 98.31 204 LEU A O 1
ATOM 1563 N N . LEU A 1 205 ? -10.758 -9.781 -7.125 1 98.5 205 LEU A N 1
ATOM 1564 C CA . LEU A 1 205 ? -10.664 -8.523 -6.395 1 98.5 205 LEU A CA 1
ATOM 1565 C C . LEU A 1 205 ? -11.234 -7.375 -7.219 1 98.5 205 LEU A C 1
ATOM 1567 O O . LEU A 1 205 ? -11.828 -6.445 -6.668 1 98.5 205 LEU A O 1
ATOM 1571 N N . SER A 1 206 ? -11.062 -7.453 -8.539 1 97.44 206 SER A N 1
ATOM 1572 C CA . SER A 1 206 ? -11.539 -6.398 -9.422 1 97.44 206 SER A CA 1
ATOM 1573 C C . SER A 1 206 ? -13.055 -6.383 -9.5 1 97.44 206 SER A C 1
ATOM 1575 O O . SER A 1 206 ? -13.656 -5.41 -9.969 1 97.44 206 SER A O 1
ATOM 1577 N N . GLN A 1 207 ? -13.703 -7.402 -9.031 1 97.5 207 GLN A N 1
ATOM 1578 C CA . GLN A 1 207 ? -15.164 -7.5 -9.047 1 97.5 207 GLN A CA 1
ATOM 1579 C C . GLN A 1 207 ? -15.758 -6.934 -7.758 1 97.5 207 GLN A C 1
ATOM 1581 O O . GLN A 1 207 ? -16.984 -6.883 -7.605 1 97.5 207 GLN A O 1
ATOM 1586 N N . ASP A 1 208 ? -14.898 -6.5 -6.859 1 97.12 208 ASP A N 1
ATOM 1587 C CA . ASP A 1 208 ? -15.359 -5.879 -5.625 1 97.12 208 ASP A CA 1
ATOM 1588 C C . ASP A 1 208 ? -16.141 -4.598 -5.914 1 97.12 208 ASP A C 1
ATOM 1590 O O . ASP A 1 208 ? -15.633 -3.686 -6.562 1 97.12 208 ASP A O 1
ATOM 1594 N N . ARG A 1 209 ? -17.391 -4.52 -5.465 1 97.25 209 ARG A N 1
ATOM 1595 C CA . ARG A 1 209 ? -18.25 -3.361 -5.648 1 97.25 209 ARG A CA 1
ATOM 1596 C C . ARG A 1 209 ? -18.609 -2.721 -4.312 1 97.25 209 ARG A C 1
ATOM 1598 O O . ARG A 1 209 ? -19.766 -2.367 -4.07 1 97.25 209 ARG A O 1
ATOM 1605 N N . SER A 1 210 ? -17.609 -2.621 -3.482 1 95.56 210 SER A N 1
ATOM 1606 C CA . SER A 1 210 ? -17.812 -1.993 -2.18 1 95.56 210 SER A CA 1
ATOM 1607 C C . SER A 1 210 ? -18.219 -0.532 -2.332 1 95.56 210 SER A C 1
ATOM 1609 O O . SER A 1 210 ? -17.672 0.189 -3.168 1 95.56 210 SER A O 1
ATOM 1611 N N . PRO A 1 211 ? -19.234 -0.075 -1.586 1 93.19 211 PRO A N 1
ATOM 1612 C CA . PRO A 1 211 ? -19.641 1.328 -1.646 1 93.19 211 PRO A CA 1
ATOM 1613 C C . PRO A 1 211 ? -18.625 2.271 -1.011 1 93.19 211 PRO A C 1
ATOM 1615 O O . PRO A 1 211 ? -18.328 2.154 0.181 1 93.19 211 PRO A O 1
ATOM 1618 N N . LEU A 1 212 ? -18.016 3.098 -1.782 1 92.44 212 LEU A N 1
ATOM 1619 C CA . LEU A 1 212 ? -17.031 4.086 -1.343 1 92.44 212 LEU A CA 1
ATOM 1620 C C . LEU A 1 212 ? -17.406 5.477 -1.846 1 92.44 212 LEU A C 1
ATOM 1622 O O . LEU A 1 212 ? -17.797 5.641 -3.002 1 92.44 212 LEU A O 1
ATOM 1626 N N . GLY A 1 213 ? -17.297 6.473 -0.95 1 90.56 213 GLY A N 1
ATOM 1627 C CA . GLY A 1 213 ? -17.672 7.824 -1.35 1 90.56 213 GLY A CA 1
ATOM 1628 C C . GLY A 1 213 ? -19.094 7.93 -1.868 1 90.56 213 GLY A C 1
ATOM 1629 O O . GLY A 1 213 ? -20.031 7.473 -1.217 1 90.56 213 GLY A O 1
ATOM 1630 N N . SER A 1 214 ? -19.203 8.484 -3.059 1 87.69 214 SER A N 1
ATOM 1631 C CA . SER A 1 214 ? -20.531 8.688 -3.648 1 87.69 214 SER A CA 1
ATOM 1632 C C . SER A 1 214 ? -20.906 7.535 -4.574 1 87.69 214 SER A C 1
ATOM 1634 O O . SER A 1 214 ? -22 7.52 -5.141 1 87.69 214 SER A O 1
ATOM 1636 N N . SER A 1 215 ? -20.016 6.547 -4.668 1 87.5 215 SER A N 1
ATOM 1637 C CA . SER A 1 215 ? -20.25 5.41 -5.551 1 87.5 215 SER A CA 1
ATOM 1638 C C . SER A 1 215 ? -20.969 4.281 -4.824 1 87.5 215 SER A C 1
ATOM 1640 O O . SER A 1 215 ? -20.578 3.896 -3.721 1 87.5 215 SER A O 1
ATOM 1642 N N . ARG A 1 216 ? -22.094 3.855 -5.488 1 89.94 216 ARG A N 1
ATOM 1643 C CA . ARG A 1 216 ? -22.828 2.705 -4.973 1 89.94 216 ARG A CA 1
ATOM 1644 C C . ARG A 1 216 ? -23.094 1.681 -6.07 1 89.94 216 ARG A C 1
ATOM 1646 O O . ARG A 1 216 ? -24.25 1.432 -6.438 1 89.94 216 ARG A O 1
ATOM 1653 N N . PRO A 1 217 ? -22.047 1.003 -6.445 1 92 217 PRO A N 1
ATOM 1654 C CA . PRO A 1 217 ? -22.234 0.039 -7.531 1 92 217 PRO A CA 1
ATOM 1655 C C . PRO A 1 217 ? -23.031 -1.19 -7.105 1 92 217 PRO A C 1
ATOM 1657 O O . PRO A 1 217 ? -23 -1.58 -5.934 1 92 217 PRO A O 1
ATOM 1660 N N . THR A 1 218 ? -23.656 -1.775 -8.023 1 94.5 218 THR A N 1
ATOM 1661 C CA . THR A 1 218 ? -24.406 -3.01 -7.785 1 94.5 218 THR A CA 1
ATOM 1662 C C . THR A 1 218 ? -23.453 -4.195 -7.672 1 94.5 218 THR A C 1
ATOM 1664 O O . THR A 1 218 ? -22.609 -4.418 -8.555 1 94.5 218 THR A O 1
ATOM 1667 N N . PRO A 1 219 ? -23.625 -4.938 -6.617 1 94.56 219 PRO A N 1
ATOM 1668 C CA . PRO A 1 219 ? -22.75 -6.102 -6.453 1 94.56 219 PRO A CA 1
ATOM 1669 C C . PRO A 1 219 ? -22.906 -7.117 -7.582 1 94.56 219 PRO A C 1
ATOM 1671 O O . PRO A 1 219 ? -24.016 -7.348 -8.062 1 94.56 219 PRO A O 1
ATOM 1674 N N . ILE A 1 220 ? -21.812 -7.668 -8.008 1 96.12 220 ILE A N 1
ATOM 1675 C CA . ILE A 1 220 ? -21.828 -8.711 -9.023 1 96.12 220 ILE A CA 1
ATOM 1676 C C . ILE A 1 220 ? -21.438 -10.055 -8.398 1 96.12 220 ILE A C 1
ATOM 1678 O O . ILE A 1 220 ? -21.828 -11.109 -8.898 1 96.12 220 ILE A O 1
ATOM 1682 N N . LEU A 1 221 ? -20.75 -10.016 -7.277 1 96.12 221 LEU A N 1
ATOM 1683 C CA . LEU A 1 221 ? -20.375 -11.219 -6.543 1 96.12 221 LEU A CA 1
ATOM 1684 C C . LEU A 1 221 ? -21.5 -11.672 -5.621 1 96.12 221 LEU A C 1
ATOM 1686 O O . LEU A 1 221 ? -22.422 -10.891 -5.32 1 96.12 221 LEU A O 1
ATOM 1690 N N . ASP A 1 222 ? -21.359 -12.93 -5.246 1 94.62 222 ASP A N 1
ATOM 1691 C CA . ASP A 1 222 ? -22.266 -13.391 -4.199 1 94.62 222 ASP A CA 1
ATOM 1692 C C . ASP A 1 222 ? -22.188 -12.492 -2.965 1 94.62 222 ASP A C 1
ATOM 1694 O O . ASP A 1 222 ? -21.109 -12.008 -2.617 1 94.62 222 ASP A O 1
ATOM 1698 N N . LEU A 1 223 ? -23.328 -12.406 -2.318 1 94.38 223 LEU A N 1
ATOM 1699 C CA . LEU A 1 223 ? -23.438 -11.477 -1.198 1 94.38 223 LEU A CA 1
ATOM 1700 C C . LEU A 1 223 ? -22.453 -11.836 -0.088 1 94.38 223 LEU A C 1
ATOM 1702 O O . LEU A 1 223 ? -21.938 -10.953 0.595 1 94.38 223 LEU A O 1
ATOM 1706 N N . ASP A 1 224 ? -22.234 -13.055 0.078 1 94.25 224 ASP A N 1
ATOM 1707 C CA . ASP A 1 224 ? -21.344 -13.477 1.151 1 94.25 224 ASP A CA 1
ATOM 1708 C C . ASP A 1 224 ? -19.922 -12.977 0.911 1 94.25 224 ASP A C 1
ATOM 1710 O O . ASP A 1 224 ? -19.312 -12.359 1.788 1 94.25 224 ASP A O 1
ATOM 1714 N N . ILE A 1 225 ? -19.391 -13.266 -0.264 1 96.81 225 ILE A N 1
ATOM 1715 C CA . ILE A 1 225 ? -18.031 -12.836 -0.579 1 96.81 225 ILE A CA 1
ATOM 1716 C C . ILE A 1 225 ? -17.984 -11.312 -0.678 1 96.81 225 ILE A C 1
ATOM 1718 O O . ILE A 1 225 ? -17 -10.688 -0.257 1 96.81 225 ILE A O 1
ATOM 1722 N N . GLN A 1 226 ? -18.984 -10.711 -1.233 1 97.31 226 GLN A N 1
ATOM 1723 C CA . GLN A 1 226 ? -19.031 -9.258 -1.339 1 97.31 226 GLN A CA 1
ATOM 1724 C C . GLN A 1 226 ? -19.016 -8.609 0.04 1 97.31 226 GLN A C 1
ATOM 1726 O O . GLN A 1 226 ? -18.344 -7.586 0.24 1 97.31 226 GLN A O 1
ATOM 1731 N N . ARG A 1 227 ? -19.766 -9.188 0.977 1 96.44 227 ARG A N 1
ATOM 1732 C CA . ARG A 1 227 ? -19.797 -8.648 2.332 1 96.44 227 ARG A CA 1
ATOM 1733 C C . ARG A 1 227 ? -18.406 -8.656 2.961 1 96.44 227 ARG A C 1
ATOM 1735 O O . ARG A 1 227 ? -18 -7.688 3.611 1 96.44 227 ARG A O 1
ATOM 1742 N N . HIS A 1 228 ? -17.672 -9.719 2.734 1 97.25 228 HIS A N 1
ATOM 1743 C CA . HIS A 1 228 ? -16.312 -9.828 3.262 1 97.25 228 HIS A CA 1
ATOM 1744 C C . HIS A 1 228 ? -15.383 -8.812 2.613 1 97.25 228 HIS A C 1
ATOM 1746 O O . HIS A 1 228 ? -14.594 -8.164 3.301 1 97.25 228 HIS A O 1
ATOM 1752 N N . LEU A 1 229 ? -15.477 -8.711 1.347 1 97.75 229 LEU A N 1
ATOM 1753 C CA . LEU A 1 229 ? -14.648 -7.746 0.633 1 97.75 229 LEU A CA 1
ATOM 1754 C C . LEU A 1 229 ? -15.008 -6.316 1.029 1 97.75 229 LEU A C 1
ATOM 1756 O O . LEU A 1 229 ? -14.125 -5.461 1.147 1 97.75 229 LEU A O 1
ATOM 1760 N N . THR A 1 230 ? -16.312 -6.047 1.259 1 95.94 230 THR A N 1
ATOM 1761 C CA . THR A 1 230 ? -16.766 -4.727 1.676 1 95.94 230 THR A CA 1
ATOM 1762 C C . THR A 1 230 ? -16.188 -4.363 3.041 1 95.94 230 THR A C 1
ATOM 1764 O O . THR A 1 230 ? -15.773 -3.225 3.264 1 95.94 230 THR A O 1
ATOM 1767 N N . HIS A 1 231 ? -16.172 -5.289 3.91 1 94 231 HIS A N 1
ATOM 1768 C CA . HIS A 1 231 ? -15.578 -5.035 5.219 1 94 231 HIS A CA 1
ATOM 1769 C C . HIS A 1 231 ? -14.117 -4.613 5.086 1 94 231 HIS A C 1
ATOM 1771 O O . HIS A 1 231 ? -13.695 -3.621 5.688 1 94 231 HIS A O 1
ATOM 1777 N N . PHE A 1 232 ? -13.367 -5.359 4.309 1 96.31 232 PHE A N 1
ATOM 1778 C CA . PHE A 1 232 ? -11.953 -5.043 4.113 1 96.31 232 PHE A CA 1
ATOM 1779 C C . PHE A 1 232 ? -11.789 -3.689 3.436 1 96.31 232 PHE A C 1
ATOM 1781 O O . PHE A 1 232 ? -10.922 -2.902 3.811 1 96.31 232 PHE A O 1
ATOM 1788 N N . SER A 1 233 ? -12.562 -3.398 2.43 1 95.44 233 SER A N 1
ATOM 1789 C CA . SER A 1 233 ? -12.516 -2.121 1.725 1 95.44 233 SER A CA 1
ATOM 1790 C C . SER A 1 233 ? -12.797 -0.958 2.67 1 95.44 233 SER A C 1
ATOM 1792 O O . SER A 1 233 ? -12.102 0.058 2.635 1 95.44 233 SER A O 1
ATOM 1794 N N . LEU A 1 234 ? -13.758 -1.148 3.537 1 92 234 LEU A N 1
ATOM 1795 C CA . LEU A 1 234 ? -14.172 -0.06 4.414 1 92 234 LEU A CA 1
ATOM 1796 C C . LEU A 1 234 ? -13.172 0.152 5.539 1 92 234 LEU A C 1
ATOM 1798 O O . LEU A 1 234 ? -12.891 1.29 5.922 1 92 234 LEU A O 1
ATOM 1802 N N . ILE A 1 235 ? -12.57 -0.886 6.051 1 91.94 235 ILE A N 1
ATOM 1803 C CA . ILE A 1 235 ? -11.617 -0.745 7.148 1 91.94 235 ILE A CA 1
ATOM 1804 C C . ILE A 1 235 ? -10.344 -0.076 6.641 1 91.94 235 ILE A C 1
ATOM 1806 O O . ILE A 1 235 ? -9.625 0.573 7.406 1 91.94 235 ILE A O 1
ATOM 1810 N N . THR A 1 236 ? -10.102 -0.207 5.367 1 95.44 236 THR A N 1
ATOM 1811 C CA . THR A 1 236 ? -8.93 0.421 4.77 1 95.44 236 THR A CA 1
ATOM 1812 C C . THR A 1 236 ? -9.305 1.725 4.074 1 95.44 236 THR A C 1
ATOM 1814 O O . THR A 1 236 ? -8.469 2.348 3.414 1 95.44 236 THR A O 1
ATOM 1817 N N . HIS A 1 237 ? -10.578 2.053 4.129 1 94.81 237 HIS A N 1
ATOM 1818 C CA . HIS A 1 237 ? -11.102 3.275 3.533 1 94.81 237 HIS A CA 1
ATOM 1819 C C . HIS A 1 237 ? -10.898 3.285 2.021 1 94.81 237 HIS A C 1
ATOM 1821 O O . HIS A 1 237 ? -10.656 4.34 1.43 1 94.81 237 HIS A O 1
ATOM 1827 N N . GLY A 1 238 ? -10.875 2.086 1.46 1 95.88 238 GLY A N 1
ATOM 1828 C CA . GLY A 1 238 ? -10.766 1.955 0.016 1 95.88 238 GLY A CA 1
ATOM 1829 C C . GLY A 1 238 ? -9.344 1.732 -0.455 1 95.88 238 GLY A C 1
ATOM 1830 O O . GLY A 1 238 ? -9.102 1.516 -1.645 1 95.88 238 GLY A O 1
ATOM 1831 N N . PHE A 1 239 ? -8.344 1.746 0.462 1 98.25 239 PHE A N 1
ATOM 1832 C CA . PHE A 1 239 ? -6.934 1.629 0.093 1 98.25 239 PHE A CA 1
ATOM 1833 C C . PHE A 1 239 ? -6.57 0.177 -0.193 1 98.25 239 PHE A C 1
ATOM 1835 O O . PHE A 1 239 ? -5.82 -0.107 -1.132 1 98.25 239 PHE A O 1
ATOM 1842 N N . GLY A 1 240 ? -7.094 -0.733 0.537 1 98.19 240 GLY A N 1
ATOM 1843 C CA . GLY A 1 240 ? -6.582 -2.088 0.663 1 98.19 240 GLY A CA 1
ATOM 1844 C C . GLY A 1 240 ? -6.605 -2.857 -0.644 1 98.19 240 GLY A C 1
ATOM 1845 O O . GLY A 1 240 ? -5.559 -3.297 -1.13 1 98.19 240 GLY A O 1
ATOM 1846 N N . THR A 1 241 ? -7.781 -2.971 -1.254 1 98.5 241 THR A N 1
ATOM 1847 C CA . THR A 1 241 ? -7.957 -3.807 -2.436 1 98.5 241 THR A CA 1
ATOM 1848 C C . THR A 1 241 ? -7.156 -3.26 -3.613 1 98.5 241 THR A C 1
ATOM 1850 O O . THR A 1 241 ? -6.406 -3.996 -4.258 1 98.5 241 THR A O 1
ATOM 1853 N N . PRO A 1 242 ? -7.234 -1.983 -3.891 1 98.44 242 PRO A N 1
ATOM 1854 C CA . PRO A 1 242 ? -6.418 -1.455 -4.984 1 98.44 242 PRO A CA 1
ATOM 1855 C C . PRO A 1 242 ? -4.918 -1.625 -4.738 1 98.44 242 PRO A C 1
ATOM 1857 O O . PRO A 1 242 ? -4.156 -1.844 -5.684 1 98.44 242 PRO A O 1
ATOM 1860 N N . ALA A 1 243 ? -4.508 -1.5 -3.506 1 98.81 243 ALA A N 1
ATOM 1861 C CA . ALA A 1 243 ? -3.094 -1.671 -3.193 1 98.81 243 ALA A CA 1
ATOM 1862 C C . ALA A 1 243 ? -2.646 -3.109 -3.438 1 98.81 243 ALA A C 1
ATOM 1864 O O . ALA A 1 243 ? -1.565 -3.348 -3.98 1 98.81 243 ALA A O 1
ATOM 1865 N N . ILE A 1 244 ? -3.457 -4.062 -3.031 1 98.88 244 ILE A N 1
ATOM 1866 C CA . ILE A 1 244 ? -3.156 -5.469 -3.283 1 98.88 244 ILE A CA 1
ATOM 1867 C C . ILE A 1 244 ? -3.117 -5.727 -4.785 1 98.88 244 ILE A C 1
ATOM 1869 O O . ILE A 1 244 ? -2.215 -6.406 -5.281 1 98.88 244 ILE A O 1
ATOM 1873 N N . CYS A 1 245 ? -4.031 -5.18 -5.496 1 98.81 245 CYS A N 1
ATOM 1874 C CA . CYS A 1 245 ? -4.078 -5.355 -6.945 1 98.81 245 CYS A CA 1
ATOM 1875 C C . CYS A 1 245 ? -2.836 -4.77 -7.605 1 98.81 245 CYS A C 1
ATOM 1877 O O . CYS A 1 245 ? -2.32 -5.332 -8.57 1 98.81 245 CYS A O 1
ATOM 1879 N N . ALA A 1 246 ? -2.396 -3.65 -7.094 1 98.75 246 ALA A N 1
ATOM 1880 C CA . ALA A 1 246 ? -1.177 -3.049 -7.629 1 98.75 246 ALA A CA 1
ATOM 1881 C C . ALA A 1 246 ? 0.022 -3.973 -7.434 1 98.75 246 ALA A C 1
ATOM 1883 O O . ALA A 1 246 ? 0.834 -4.145 -8.344 1 98.75 246 ALA A O 1
ATOM 1884 N N . ALA A 1 247 ? 0.137 -4.555 -6.285 1 98.81 247 ALA A N 1
ATOM 1885 C CA . ALA A 1 247 ? 1.223 -5.484 -5.992 1 98.81 247 ALA A CA 1
ATOM 1886 C C . ALA A 1 247 ? 1.141 -6.723 -6.883 1 98.81 247 ALA A C 1
ATOM 1888 O O . ALA A 1 247 ? 2.16 -7.199 -7.383 1 98.81 247 ALA A O 1
ATOM 1889 N N . LEU A 1 248 ? -0.078 -7.176 -7.09 1 98.81 248 LEU A N 1
ATOM 1890 C CA . LEU A 1 248 ? -0.276 -8.359 -7.918 1 98.81 248 LEU A CA 1
ATOM 1891 C C . LEU A 1 248 ? 0.058 -8.062 -9.375 1 98.81 248 LEU A C 1
ATOM 1893 O O . LEU A 1 248 ? 0.611 -8.914 -10.078 1 98.81 248 LEU A O 1
ATOM 1897 N N . SER A 1 249 ? -0.266 -6.898 -9.82 1 98.81 249 SER A N 1
ATOM 1898 C CA . SER A 1 249 ? 0.104 -6.492 -11.172 1 98.81 249 SER A CA 1
ATOM 1899 C C . SER A 1 249 ? 1.619 -6.434 -11.336 1 98.81 249 SER A C 1
ATOM 1901 O O . SER A 1 249 ? 2.154 -6.84 -12.367 1 98.81 249 SER A O 1
ATOM 1903 N N . THR A 1 250 ? 2.24 -5.938 -10.359 1 98.88 250 THR A N 1
ATOM 1904 C CA . THR A 1 250 ? 3.699 -5.902 -10.359 1 98.88 250 THR A CA 1
ATOM 1905 C C . THR A 1 250 ? 4.273 -7.316 -10.414 1 98.88 250 THR A C 1
ATOM 1907 O O . THR A 1 250 ? 5.195 -7.586 -11.188 1 98.88 250 THR A O 1
ATOM 1910 N N . PHE A 1 251 ? 3.721 -8.164 -9.609 1 98.88 251 PHE A N 1
ATOM 1911 C CA . PHE A 1 251 ? 4.145 -9.555 -9.586 1 98.88 251 PHE A CA 1
ATOM 1912 C C . PHE A 1 251 ? 3.959 -10.203 -10.945 1 98.88 251 PHE A C 1
ATOM 1914 O O . PHE A 1 251 ? 4.848 -10.914 -11.43 1 98.88 251 PHE A O 1
ATOM 1921 N N . GLN A 1 252 ? 2.871 -9.945 -11.578 1 98.81 252 GLN A N 1
ATOM 1922 C CA . GLN A 1 252 ? 2.596 -10.5 -12.898 1 98.81 252 GLN A CA 1
ATOM 1923 C C . GLN A 1 252 ? 3.59 -9.984 -13.93 1 98.81 252 GLN A C 1
ATOM 1925 O O . GLN A 1 252 ? 3.988 -10.719 -14.836 1 98.81 252 GLN A O 1
ATOM 1930 N N . THR A 1 253 ? 3.928 -8.766 -13.82 1 98.88 253 THR A N 1
ATOM 1931 C CA . THR A 1 253 ? 4.941 -8.211 -14.711 1 98.88 253 THR A CA 1
ATOM 1932 C C . THR A 1 253 ? 6.285 -8.898 -14.492 1 98.88 253 THR A C 1
ATOM 1934 O O . THR A 1 253 ? 7.008 -9.188 -15.453 1 98.88 253 THR A O 1
ATOM 1937 N N . VAL A 1 254 ? 6.625 -9.156 -13.273 1 98.88 254 VAL A N 1
ATOM 1938 C CA . VAL A 1 254 ? 7.848 -9.875 -12.945 1 98.88 254 VAL A CA 1
ATOM 1939 C C . VAL A 1 254 ? 7.816 -11.273 -13.57 1 98.88 254 VAL A C 1
ATOM 1941 O O . VAL A 1 254 ? 8.812 -11.727 -14.141 1 98.88 254 VAL A O 1
ATOM 1944 N N . LEU A 1 255 ? 6.672 -11.922 -13.438 1 98.88 255 LEU A N 1
ATOM 1945 C CA . LEU A 1 255 ? 6.512 -13.25 -14.016 1 98.88 255 LEU A CA 1
ATOM 1946 C C . LEU A 1 255 ? 6.711 -13.211 -15.531 1 98.88 255 LEU A C 1
ATOM 1948 O O . LEU A 1 255 ? 7.355 -14.094 -16.094 1 98.88 255 LEU A O 1
ATOM 1952 N N . SER A 1 256 ? 6.188 -12.188 -16.141 1 98.81 256 SER A N 1
ATOM 1953 C CA . SER A 1 256 ? 6.355 -12.031 -17.578 1 98.81 256 SER A CA 1
ATOM 1954 C C . SER A 1 256 ? 7.824 -11.836 -17.953 1 98.81 256 SER A C 1
ATOM 1956 O O . SER A 1 256 ? 8.297 -12.375 -18.953 1 98.81 256 SER A O 1
ATOM 1958 N N . GLU A 1 257 ? 8.539 -11.102 -17.141 1 98.69 257 GLU A N 1
ATOM 1959 C CA . GLU A 1 257 ? 9.961 -10.875 -17.375 1 98.69 257 GLU A CA 1
ATOM 1960 C C . GLU A 1 257 ? 10.773 -12.148 -17.156 1 98.69 257 GLU A C 1
ATOM 1962 O O . GLU A 1 257 ? 11.773 -12.383 -17.828 1 98.69 257 GLU A O 1
ATOM 1967 N N . MET A 1 258 ? 10.336 -12.992 -16.203 1 98.06 258 MET A N 1
ATOM 1968 C CA . MET A 1 258 ? 10.969 -14.289 -16 1 98.06 258 MET A CA 1
ATOM 1969 C C . MET A 1 258 ? 10.844 -15.164 -17.234 1 98.06 258 MET A C 1
ATOM 1971 O O . MET A 1 258 ? 11.82 -15.766 -17.688 1 98.06 258 MET A O 1
ATOM 1975 N N . LEU A 1 259 ? 9.664 -15.195 -17.766 1 97.75 259 LEU A N 1
ATOM 1976 C CA . LEU A 1 259 ? 9.406 -15.992 -18.953 1 97.75 259 LEU A CA 1
ATOM 1977 C C . LEU A 1 259 ? 10.219 -15.492 -20.141 1 97.75 259 LEU A C 1
ATOM 1979 O O . LEU A 1 259 ? 10.781 -16.281 -20.906 1 97.75 259 LEU A O 1
ATOM 1983 N N . ASN A 1 260 ? 10.266 -14.188 -20.312 1 97.25 260 ASN A N 1
ATOM 1984 C CA . ASN A 1 260 ? 11.055 -13.586 -21.375 1 97.25 260 ASN A CA 1
ATOM 1985 C C . ASN A 1 260 ? 12.523 -13.992 -21.281 1 97.25 260 ASN A C 1
ATOM 1987 O O . ASN A 1 260 ? 13.156 -14.297 -22.281 1 97.25 260 ASN A O 1
ATOM 1991 N N . TYR A 1 261 ? 13.008 -13.961 -20.094 1 96.06 261 TYR A N 1
ATOM 1992 C CA . TYR A 1 261 ? 14.406 -14.32 -19.859 1 96.06 261 TYR A CA 1
ATOM 1993 C C . TYR A 1 261 ? 14.656 -15.781 -20.219 1 96.06 261 TYR A C 1
ATOM 1995 O O . TYR A 1 261 ? 15.656 -16.109 -20.859 1 96.06 261 TYR A O 1
ATOM 2003 N N . LEU A 1 262 ? 13.789 -16.672 -19.797 1 93.94 262 LEU A N 1
ATOM 2004 C CA . LEU A 1 262 ? 13.93 -18.109 -20.047 1 93.94 262 LEU A CA 1
ATOM 2005 C C . LEU A 1 262 ? 13.844 -18.391 -21.547 1 93.94 262 LEU A C 1
ATOM 2007 O O . LEU A 1 262 ? 14.562 -19.25 -22.062 1 93.94 262 LEU A O 1
ATOM 2011 N N . GLU A 1 263 ? 13 -17.75 -22.219 1 92.44 263 GLU A N 1
ATOM 2012 C CA . GLU A 1 263 ? 12.836 -17.953 -23.656 1 92.44 263 GLU A CA 1
ATOM 2013 C C . GLU A 1 263 ? 14.078 -17.5 -24.422 1 92.44 263 GLU A C 1
ATOM 2015 O O . GLU A 1 263 ? 14.477 -18.141 -25.406 1 92.44 263 GLU A O 1
ATOM 2020 N N . LYS A 1 264 ? 14.641 -16.453 -24.047 1 91.5 264 LYS A N 1
ATOM 2021 C CA . LYS A 1 264 ? 15.836 -15.922 -24.688 1 91.5 264 LYS A CA 1
ATOM 2022 C C . LYS A 1 264 ? 17.031 -16.859 -24.484 1 91.5 264 LYS A C 1
ATOM 2024 O O . LYS A 1 264 ? 17.906 -16.953 -25.359 1 91.5 264 LYS A O 1
ATOM 2029 N N . HIS A 1 265 ? 17.109 -17.609 -23.438 1 84.75 265 HIS A N 1
ATOM 2030 C CA . HIS A 1 265 ? 18.281 -18.406 -23.109 1 84.75 265 HIS A CA 1
ATOM 2031 C C . HIS A 1 265 ? 18.031 -19.891 -23.375 1 84.75 265 HIS A C 1
ATOM 2033 O O . HIS A 1 265 ? 18.922 -20.719 -23.219 1 84.75 265 HIS A O 1
ATOM 2039 N N . THR A 1 266 ? 16.906 -20.453 -23.672 1 77.88 266 THR A N 1
ATOM 2040 C CA . THR A 1 266 ? 16.641 -21.812 -24.125 1 77.88 266 THR A CA 1
ATOM 2041 C C . THR A 1 266 ? 16.938 -21.938 -25.625 1 77.88 266 THR A C 1
ATOM 2043 O O . THR A 1 266 ? 17.422 -22.984 -26.078 1 77.88 266 THR A O 1
ATOM 2046 N N . THR A 1 267 ? 16.609 -21.062 -26.516 1 63.47 267 THR A N 1
ATOM 2047 C CA . THR A 1 267 ? 16.797 -21.141 -27.953 1 63.47 267 THR A CA 1
ATOM 2048 C C . THR A 1 267 ? 18.281 -21.141 -28.297 1 63.47 267 THR A C 1
ATOM 2050 O O . THR A 1 267 ? 18.688 -21.75 -29.297 1 63.47 267 THR A O 1
ATOM 2053 N N . HIS A 1 268 ? 19.141 -20.484 -27.609 1 54.62 268 HIS A N 1
ATOM 2054 C CA . HIS A 1 268 ? 20.516 -20.406 -28.109 1 54.62 268 HIS A CA 1
ATOM 2055 C C . HIS A 1 268 ? 21.234 -21.734 -27.953 1 54.62 268 HIS A C 1
ATOM 2057 O O . HIS A 1 268 ? 22.25 -21.984 -28.609 1 54.62 268 HIS A O 1
ATOM 2063 N N . LYS A 1 269 ? 20.906 -22.688 -27.156 1 53.56 269 LYS A N 1
ATOM 2064 C CA . LYS A 1 269 ? 21.766 -23.859 -27.109 1 53.56 269 LYS A CA 1
ATOM 2065 C C . LYS A 1 269 ? 21.453 -24.812 -28.266 1 53.56 269 LYS A C 1
ATOM 2067 O O . LYS A 1 269 ? 22.297 -25.609 -28.688 1 53.56 269 LYS A O 1
ATOM 2072 N N . ASN A 1 270 ? 20.234 -24.859 -28.719 1 45 270 ASN A N 1
ATOM 2073 C CA . ASN A 1 270 ? 20.078 -25.875 -29.75 1 45 270 ASN A CA 1
ATOM 2074 C C . ASN A 1 270 ? 20.641 -25.406 -31.094 1 45 270 ASN A C 1
ATOM 2076 O O . ASN A 1 270 ? 20.562 -26.125 -32.094 1 45 270 ASN A O 1
ATOM 2080 N N . GLY A 1 271 ? 20.781 -24.062 -31.188 1 43.84 271 GLY A N 1
ATOM 2081 C CA . GLY A 1 271 ? 21.234 -23.719 -32.531 1 43.84 271 GLY A CA 1
ATOM 2082 C C . GLY A 1 271 ? 22.688 -24.078 -32.781 1 43.84 271 GLY A C 1
ATOM 2083 O O . GLY A 1 271 ? 23.25 -23.719 -33.812 1 43.84 271 GLY A O 1
ATOM 2084 N N . GLY A 1 272 ? 23.438 -24.344 -31.688 1 41.28 272 GLY A N 1
ATOM 2085 C CA . GLY A 1 272 ? 24.812 -24.609 -32.094 1 41.28 272 GLY A CA 1
ATOM 2086 C C . GLY A 1 272 ? 24.938 -25.891 -32.906 1 41.28 272 GLY A C 1
ATOM 2087 O O . GLY A 1 272 ? 26.047 -26.281 -33.281 1 41.28 272 GLY A O 1
ATOM 2088 N N . ALA A 1 273 ? 24.094 -26.875 -32.75 1 40.28 273 ALA A N 1
ATOM 2089 C CA . ALA A 1 273 ? 24.516 -28.047 -33.5 1 40.28 273 ALA A CA 1
ATOM 2090 C C . ALA A 1 273 ? 24.266 -27.875 -34.969 1 40.28 273 ALA A C 1
ATOM 2092 O O . ALA A 1 273 ? 24.359 -28.828 -35.75 1 40.28 273 ALA A O 1
ATOM 2093 N N . ALA A 1 274 ? 23.625 -26.797 -35.375 1 35.5 274 ALA A N 1
ATOM 2094 C CA . ALA A 1 274 ? 23.359 -27.031 -36.781 1 35.5 274 ALA A CA 1
ATOM 2095 C C . ALA A 1 274 ? 24.641 -27.297 -37.562 1 35.5 274 ALA A C 1
ATOM 2097 O O . ALA A 1 274 ? 25.734 -27.047 -37.062 1 35.5 274 ALA A O 1
ATOM 2098 N N . ASP A 1 275 ? 24.688 -26.703 -38.875 1 34.81 275 ASP A N 1
ATOM 2099 C CA . ASP A 1 275 ? 25.062 -27.047 -40.25 1 34.81 275 ASP A CA 1
ATOM 2100 C C . ASP A 1 275 ? 26.547 -26.797 -40.5 1 34.81 275 ASP A C 1
ATOM 2102 O O . ASP A 1 275 ? 26.938 -25.703 -40.875 1 34.81 275 ASP A O 1
ATOM 2106 N N . SER A 1 276 ? 27.359 -26.875 -39.438 1 36.56 276 SER A N 1
ATOM 2107 C CA . SER A 1 276 ? 28.703 -26.781 -40 1 36.56 276 SER A CA 1
ATOM 2108 C C . SER A 1 276 ? 28.938 -27.812 -41.094 1 36.56 276 SER A C 1
ATOM 2110 O O . SER A 1 276 ? 29.672 -28.781 -40.906 1 36.56 276 SER A O 1
ATOM 2112 N N . GLY A 1 277 ? 27.891 -28.188 -41.844 1 27.16 277 GLY A N 1
ATOM 2113 C CA . GLY A 1 277 ? 28.234 -29.156 -42.875 1 27.16 277 GLY A CA 1
ATOM 2114 C C . GLY A 1 277 ? 29.453 -28.75 -43.688 1 27.16 277 GLY A C 1
ATOM 2115 O O . GLY A 1 277 ? 29.938 -27.625 -43.562 1 27.16 277 GLY A O 1
ATOM 2116 N N . GLN A 1 278 ? 29.562 -29.281 -45.031 1 27.72 278 GLN A N 1
ATOM 2117 C CA . GLN A 1 278 ? 30.516 -29.734 -46.031 1 27.72 278 GLN A CA 1
ATOM 2118 C C . GLN A 1 278 ? 31.156 -28.547 -46.75 1 27.72 278 GLN A C 1
ATOM 2120 O O . GLN A 1 278 ? 30.469 -27.828 -47.5 1 27.72 278 GLN A O 1
ATOM 2125 N N . GLY A 1 279 ? 31.859 -27.641 -46.125 1 27.12 279 GLY A N 1
ATOM 2126 C CA . GLY A 1 279 ? 32.688 -26.766 -46.938 1 27.12 279 GLY A CA 1
ATOM 2127 C C . GLY A 1 279 ? 33.438 -27.5 -48 1 27.12 279 GLY A C 1
ATOM 2128 O O . GLY A 1 279 ? 34.25 -28.375 -47.719 1 27.12 279 GLY A O 1
ATOM 2129 N N . HIS A 1 280 ? 32.781 -27.828 -49.125 1 23.72 280 HIS A N 1
ATOM 2130 C CA . HIS A 1 280 ? 33.406 -28.359 -50.312 1 23.72 280 HIS A CA 1
ATOM 2131 C C . HIS A 1 280 ? 34.594 -27.516 -50.75 1 23.72 280 HIS A C 1
ATOM 2133 O O . HIS A 1 280 ? 34.469 -26.281 -50.875 1 23.72 280 HIS A O 1
ATOM 2139 N N . ALA A 1 281 ? 35.75 -27.922 -50.375 1 26.58 281 ALA A N 1
ATOM 2140 C CA . ALA A 1 281 ? 37.125 -27.594 -50.812 1 26.58 281 ALA A CA 1
ATOM 2141 C C . ALA A 1 281 ? 37.188 -27.406 -52.312 1 26.58 281 ALA A C 1
ATOM 2143 O O . ALA A 1 281 ? 37.125 -28.391 -53.062 1 26.58 281 ALA A O 1
ATOM 2144 N N . ASN A 1 282 ? 36.188 -26.609 -53 1 21.2 282 ASN A N 1
ATOM 2145 C CA . ASN A 1 282 ? 36.5 -26.578 -54.406 1 21.2 282 ASN A CA 1
ATOM 2146 C C . ASN A 1 282 ? 37.938 -26.141 -54.688 1 21.2 282 ASN A C 1
ATOM 2148 O O . ASN A 1 282 ? 38.344 -25.031 -54.312 1 21.2 282 ASN A O 1
ATOM 2152 N N . SER A 1 283 ? 38.844 -26.969 -54.625 1 24.69 283 SER A N 1
ATOM 2153 C CA . SER A 1 283 ? 40.281 -27.031 -55 1 24.69 283 SER A CA 1
ATOM 2154 C C . SER A 1 283 ? 40.5 -26.438 -56.375 1 24.69 283 SER A C 1
ATOM 2156 O O . SER A 1 283 ? 40.406 -27.141 -57.375 1 24.69 283 SER A O 1
ATOM 2158 N N . GLU A 1 284 ? 39.844 -25.188 -56.656 1 22.38 284 GLU A N 1
ATOM 2159 C CA . GLU A 1 284 ? 40.156 -24.859 -58.031 1 22.38 284 GLU A CA 1
ATOM 2160 C C . GLU A 1 284 ? 41.656 -24.766 -58.25 1 22.38 284 GLU A C 1
ATOM 2162 O O . GLU A 1 284 ? 42.344 -24.062 -57.5 1 22.38 284 GLU A O 1
ATOM 2167 N N . LYS A 1 285 ? 42.188 -25.672 -58.906 1 24.36 285 LYS A N 1
ATOM 2168 C CA . LYS A 1 285 ? 43.469 -26.031 -59.531 1 24.36 285 LYS A CA 1
ATOM 2169 C C . LYS A 1 285 ? 43.938 -24.953 -60.531 1 24.36 285 LYS A C 1
ATOM 2171 O O . LYS A 1 285 ? 44.875 -25.172 -61.281 1 24.36 285 LYS A O 1
ATOM 2176 N N . ALA A 1 286 ? 43.312 -23.641 -60.469 1 21.81 286 ALA A N 1
ATOM 2177 C CA . ALA A 1 286 ? 43.594 -23.141 -61.812 1 21.81 286 ALA A CA 1
ATOM 2178 C C . ALA A 1 286 ? 45.062 -22.984 -62.062 1 21.81 286 ALA A C 1
ATOM 2180 O O . ALA A 1 286 ? 45.844 -22.75 -61.125 1 21.81 286 ALA A O 1
ATOM 2181 N N . PRO A 1 287 ? 45.5 -22.938 -63.438 1 22.16 287 PRO A N 1
ATOM 2182 C CA . PRO A 1 287 ? 46.688 -23.266 -64.25 1 22.16 287 PRO A CA 1
ATOM 2183 C C . PRO A 1 287 ? 47.812 -22.25 -64.062 1 22.16 287 PRO A C 1
ATOM 2185 O O . PRO A 1 287 ? 47.594 -21.125 -63.625 1 22.16 287 PRO A O 1
ATOM 2188 N N . LEU A 1 288 ? 49.062 -22.672 -64.438 1 21.45 288 LEU A N 1
ATOM 2189 C CA . LEU A 1 288 ? 50.5 -22.484 -64.5 1 21.45 288 LEU A CA 1
ATOM 2190 C C . LEU A 1 288 ? 50.875 -21.297 -65.375 1 21.45 288 LEU A C 1
ATOM 2192 O O . LEU A 1 288 ? 52.031 -21.031 -65.625 1 21.45 288 LEU A O 1
ATOM 2196 N N . ARG A 1 289 ? 49.875 -20.438 -65.812 1 18.77 289 ARG A N 1
ATOM 2197 C CA . ARG A 1 289 ? 50.438 -19.906 -67.062 1 18.77 289 ARG A CA 1
ATOM 2198 C C . ARG A 1 289 ? 51.688 -19.094 -66.812 1 18.77 289 ARG A C 1
ATOM 2200 O O . ARG A 1 289 ? 51.844 -18.453 -65.75 1 18.77 289 ARG A O 1
ATOM 2207 N N . LYS A 1 290 ? 52.469 -18.906 -67.938 1 20.09 290 LYS A N 1
ATOM 2208 C CA . LYS A 1 290 ? 53.75 -18.766 -68.625 1 20.09 290 LYS A CA 1
ATOM 2209 C C . LYS A 1 290 ? 54.188 -17.297 -68.688 1 20.09 290 LYS A C 1
ATOM 2211 O O . LYS A 1 290 ? 55.375 -16.984 -68.75 1 20.09 290 LYS A O 1
ATOM 2216 N N . THR A 1 291 ? 53.25 -16.281 -68.812 1 17.91 291 THR A N 1
ATOM 2217 C CA . THR A 1 291 ? 53.688 -15.43 -69.938 1 17.91 291 THR A CA 1
ATOM 2218 C C . THR A 1 291 ? 54.75 -14.438 -69.438 1 17.91 291 THR A C 1
ATOM 2220 O O . THR A 1 291 ? 54.688 -13.992 -68.312 1 17.91 291 THR A O 1
ATOM 2223 N N . SER A 1 292 ? 55.594 -14.047 -70.375 1 18.31 292 SER A N 1
ATOM 2224 C CA . SER A 1 292 ? 56.844 -13.438 -70.75 1 18.31 292 SER A CA 1
ATOM 2225 C C . SER A 1 292 ? 56.812 -11.922 -70.625 1 18.31 292 SER A C 1
ATOM 2227 O O . SER A 1 292 ? 56.031 -11.242 -71.312 1 18.31 292 SER A O 1
ATOM 2229 N N . GLU A 1 293 ? 57.031 -11.43 -69.375 1 17.25 293 GLU A N 1
ATOM 2230 C CA . GLU A 1 293 ? 57.062 -9.992 -69.188 1 17.25 293 GLU A CA 1
ATOM 2231 C C . GLU A 1 293 ? 58.094 -9.32 -70.062 1 17.25 293 GLU A C 1
ATOM 2233 O O . GLU A 1 293 ? 59.281 -9.648 -70 1 17.25 293 GLU A O 1
ATOM 2238 N N . ALA A 1 294 ? 57.625 -8.75 -71 1 17.14 294 ALA A N 1
ATOM 2239 C CA . ALA A 1 294 ? 58.438 -7.996 -71.938 1 17.14 294 ALA A CA 1
ATOM 2240 C C . ALA A 1 294 ? 59.125 -6.828 -71.25 1 17.14 294 ALA A C 1
ATOM 2242 O O . ALA A 1 294 ? 58.688 -6.367 -70.188 1 17.14 294 ALA A O 1
ATOM 2243 N N . ALA A 1 295 ? 59.5 -5.691 -72.062 1 16.98 295 ALA A N 1
ATOM 2244 C CA . ALA A 1 295 ? 60.688 -4.949 -72.562 1 16.98 295 ALA A CA 1
ATOM 2245 C C . ALA A 1 295 ? 60.812 -3.635 -71.75 1 16.98 295 ALA A C 1
ATOM 2247 O O . ALA A 1 295 ? 59.875 -3.18 -71.125 1 16.98 295 ALA A O 1
ATOM 2248 N N . VAL A 1 296 ? 60.688 -2.348 -72.438 1 17.86 296 VAL A N 1
ATOM 2249 C CA . VAL A 1 296 ? 61.844 -1.526 -72.75 1 17.86 296 VAL A CA 1
ATOM 2250 C C . VAL A 1 296 ? 61.938 -0.364 -71.75 1 17.86 296 VAL A C 1
ATOM 2252 O O . VAL A 1 296 ? 63 -0.165 -71.125 1 17.86 296 VAL A O 1
ATOM 2255 N N . LYS A 1 297 ? 61.656 0.896 -72.188 1 17.8 297 LYS A N 1
ATOM 2256 C CA . LYS A 1 297 ? 62.562 1.934 -72.625 1 17.8 297 LYS A CA 1
ATOM 2257 C C . LYS A 1 297 ? 62.625 3.086 -71.625 1 17.8 297 LYS A C 1
ATOM 2259 O O . LYS A 1 297 ? 61.719 3.258 -70.812 1 17.8 297 LYS A O 1
ATOM 2264 N N . GLU A 1 298 ? 62.75 4.457 -72 1 17.23 298 GLU A N 1
ATOM 2265 C CA . GLU A 1 298 ? 63.812 5.477 -72 1 17.23 298 GLU A CA 1
ATOM 2266 C C . GLU A 1 298 ? 63.469 6.57 -70.938 1 17.23 298 GLU A C 1
ATOM 2268 O O . GLU A 1 298 ? 64.312 6.906 -70.125 1 17.23 298 GLU A O 1
ATOM 2273 N N . GLY A 1 299 ? 62.625 7.695 -71.125 1 17.83 299 GLY A N 1
ATOM 2274 C CA . GLY A 1 299 ? 63.312 8.969 -71.375 1 17.83 299 GLY A CA 1
ATOM 2275 C C . GLY A 1 299 ? 63.344 9.852 -70.125 1 17.83 299 GLY A C 1
ATOM 2276 O O . GLY A 1 299 ? 62.656 9.594 -69.125 1 17.83 299 GLY A O 1
ATOM 2277 N N . LYS A 1 300 ? 63.781 11.312 -70.188 1 18.73 300 LYS A N 1
ATOM 2278 C CA . LYS A 1 300 ? 64.562 12.453 -69.75 1 18.73 300 LYS A CA 1
ATOM 2279 C C . LYS A 1 300 ? 63.75 13.398 -68.875 1 18.73 300 LYS A C 1
ATOM 2281 O O . LYS A 1 300 ? 64.312 14.164 -68.125 1 18.73 300 LYS A O 1
ATOM 2286 N N . THR A 1 301 ? 62.469 13.586 -68.938 1 19.59 301 THR A N 1
ATOM 2287 C CA . THR A 1 301 ? 62.281 15.016 -69.125 1 19.59 301 THR A CA 1
ATOM 2288 C C . THR A 1 301 ? 62.531 15.766 -67.812 1 19.59 301 THR A C 1
ATOM 2290 O O . THR A 1 301 ? 62.125 15.297 -66.75 1 19.59 301 THR A O 1
ATOM 2293 N N . GLU A 1 302 ? 62.812 17.141 -67.875 1 19.33 302 GLU A N 1
ATOM 2294 C CA . GLU A 1 302 ? 63.531 18.344 -67.438 1 19.33 302 GLU A CA 1
ATOM 2295 C C . GLU A 1 302 ? 62.812 19.078 -66.312 1 19.33 302 GLU A C 1
ATOM 2297 O O . GLU A 1 302 ? 63.406 19.391 -65.25 1 19.33 302 GLU A O 1
ATOM 2302 N N . LYS A 1 303 ? 62.125 20.406 -66.625 1 19.7 303 LYS A N 1
ATOM 2303 C CA . LYS A 1 303 ? 62.5 21.781 -66.312 1 19.7 303 LYS A CA 1
ATOM 2304 C C . LYS A 1 303 ? 62 22.219 -64.938 1 19.7 303 LYS A C 1
ATOM 2306 O O . LYS A 1 303 ? 61.156 21.562 -64.375 1 19.7 303 LYS A O 1
ATOM 2311 N N . THR A 1 304 ? 61.875 23.688 -64.875 1 23.81 304 THR A N 1
ATOM 2312 C CA . THR A 1 304 ? 62.188 25.062 -64.5 1 23.81 304 THR A CA 1
ATOM 2313 C C . THR A 1 304 ? 61.094 25.609 -63.531 1 23.81 304 THR A C 1
ATOM 2315 O O . THR A 1 304 ? 61.438 26.203 -62.5 1 23.81 304 THR A O 1
ATOM 2318 N N . ASP A 1 305 ? 60.062 26.25 -64.062 1 23.34 305 ASP A N 1
ATOM 2319 C CA . ASP A 1 305 ? 59.406 27.531 -63.75 1 23.34 305 ASP A CA 1
ATOM 2320 C C . ASP A 1 305 ? 58.406 27.359 -62.625 1 23.34 305 ASP A C 1
ATOM 2322 O O . ASP A 1 305 ? 57.625 26.406 -62.594 1 23.34 305 ASP A O 1
ATOM 2326 N N . MET B 1 1 ? 0.847 -1.361 84.125 1 16.62 1 MET B N 1
ATOM 2327 C CA . MET B 1 1 ? 0.601 -0.547 85.312 1 16.62 1 MET B CA 1
ATOM 2328 C C . MET B 1 1 ? 0.685 0.938 84.938 1 16.62 1 MET B C 1
ATOM 2330 O O . MET B 1 1 ? -0.295 1.67 85.125 1 16.62 1 MET B O 1
ATOM 2334 N N . SER B 1 2 ? 1.932 1.483 85.125 1 16.39 2 SER B N 1
ATOM 2335 C CA . SER B 1 2 ? 2.004 2.676 86 1 16.39 2 SER B CA 1
ATOM 2336 C C . SER B 1 2 ? 1.529 3.912 85.25 1 16.39 2 SER B C 1
ATOM 2338 O O . SER B 1 2 ? 1.502 3.918 84 1 16.39 2 SER B O 1
ATOM 2340 N N . PRO B 1 3 ? 2.092 5.121 85.688 1 16.08 3 PRO B N 1
ATOM 2341 C CA . PRO B 1 3 ? 1.578 6.316 86.312 1 16.08 3 PRO B CA 1
ATOM 2342 C C . PRO B 1 3 ? 1.466 7.52 85.375 1 16.08 3 PRO B C 1
ATOM 2344 O O . PRO B 1 3 ? 0.491 8.273 85.5 1 16.08 3 PRO B O 1
ATOM 2347 N N . TYR B 1 4 ? 2.625 7.879 84.812 1 16.48 4 TYR B N 1
ATOM 2348 C CA . TYR B 1 4 ? 3.092 9.203 85.25 1 16.48 4 TYR B CA 1
ATOM 2349 C C . TYR B 1 4 ? 2.219 10.297 84.625 1 16.48 4 TYR B C 1
ATOM 2351 O O . TYR B 1 4 ? 1.61 10.094 83.562 1 16.48 4 TYR B O 1
ATOM 2359 N N . PHE B 1 5 ? 2.357 11.508 85.125 1 16.61 5 PHE B N 1
ATOM 2360 C CA . PHE B 1 5 ? 1.672 12.672 85.688 1 16.61 5 PHE B CA 1
ATOM 2361 C C . PHE B 1 5 ? 1.555 13.766 84.625 1 16.61 5 PHE B C 1
ATOM 2363 O O . PHE B 1 5 ? 0.607 14.555 84.625 1 16.61 5 PHE B O 1
ATOM 2370 N N . PHE B 1 6 ? 2.629 13.984 83.875 1 16.75 6 PHE B N 1
ATOM 2371 C CA . PHE B 1 6 ? 3.088 15.367 83.938 1 16.75 6 PHE B CA 1
ATOM 2372 C C . PHE B 1 6 ? 2.064 16.328 83.375 1 16.75 6 PHE B C 1
ATOM 2374 O O . PHE B 1 6 ? 1.322 15.969 82.438 1 16.75 6 PHE B O 1
ATOM 2381 N N . SER B 1 7 ? 2.297 17.562 83.625 1 15.88 7 SER B N 1
ATOM 2382 C CA . SER B 1 7 ? 1.674 18.797 84.062 1 15.88 7 SER B CA 1
ATOM 2383 C C . SER B 1 7 ? 1.088 19.578 82.938 1 15.88 7 SER B C 1
ATOM 2385 O O . SER B 1 7 ? 1.416 19.328 81.75 1 15.88 7 SER B O 1
ATOM 2387 N N . PRO B 1 8 ? 1.27 20.953 83 1 16.41 8 PRO B N 1
ATOM 2388 C CA . PRO B 1 8 ? 0.264 22 83.188 1 16.41 8 PRO B CA 1
ATOM 2389 C C . PRO B 1 8 ? -0.11 22.656 81.875 1 16.41 8 PRO B C 1
ATOM 2391 O O . PRO B 1 8 ? -1.189 22.391 81.312 1 16.41 8 PRO B O 1
ATOM 2394 N N . HIS B 1 9 ? 0.429 23.922 81.688 1 15.88 9 HIS B N 1
ATOM 2395 C CA . HIS B 1 9 ? -0.322 25.172 81.75 1 15.88 9 HIS B CA 1
ATOM 2396 C C . HIS B 1 9 ? -0.727 25.672 80.375 1 15.88 9 HIS B C 1
ATOM 2398 O O . HIS B 1 9 ? -1.916 25.844 80.125 1 15.88 9 HIS B O 1
ATOM 2404 N N . LYS B 1 10 ? -0.297 27.016 80.062 1 16.17 10 LYS B N 1
ATOM 2405 C CA . LYS B 1 10 ? -1.136 28.203 80 1 16.17 10 LYS B CA 1
ATOM 2406 C C . LYS B 1 10 ? -1.524 28.531 78.562 1 16.17 10 LYS B C 1
ATOM 2408 O O . LYS B 1 10 ? -2.709 28.641 78.25 1 16.17 10 LYS B O 1
ATOM 2413 N N . GLY B 1 11 ? -0.726 29.5 77.875 1 15.35 11 GLY B N 1
ATOM 2414 C CA . GLY B 1 11 ? -1.151 30.875 77.625 1 15.35 11 GLY B CA 1
ATOM 2415 C C . GLY B 1 11 ? -1.803 31.062 76.312 1 15.35 11 GLY B C 1
ATOM 2416 O O . GLY B 1 11 ? -2.076 30.078 75.562 1 15.35 11 GLY B O 1
ATOM 2417 N N . GLY B 1 12 ? -1.168 32 75.438 1 15.98 12 GLY B N 1
ATOM 2418 C CA . GLY B 1 12 ? -1.554 33.312 74.938 1 15.98 12 GLY B CA 1
ATOM 2419 C C . GLY B 1 12 ? -2.246 33.281 73.562 1 15.98 12 GLY B C 1
ATOM 2420 O O . GLY B 1 12 ? -2.258 32.25 72.938 1 15.98 12 GLY B O 1
ATOM 2421 N N . GLN B 1 13 ? -2.43 34.5 73 1 17.2 13 GLN B N 1
ATOM 2422 C CA . GLN B 1 13 ? -3.418 35.375 72.312 1 17.2 13 GLN B CA 1
ATOM 2423 C C . GLN B 1 13 ? -3.385 35.25 70.812 1 17.2 13 GLN B C 1
ATOM 2425 O O . GLN B 1 13 ? -4.137 35.906 70.125 1 17.2 13 GLN B O 1
ATOM 2430 N N . LEU B 1 14 ? -2.824 34.156 70.25 1 16.69 14 LEU B N 1
ATOM 2431 C CA . LEU B 1 14 ? -2.324 34.531 68.938 1 16.69 14 LEU B CA 1
ATOM 2432 C C . LEU B 1 14 ? -3.457 35 68.062 1 16.69 14 LEU B C 1
ATOM 2434 O O . LEU B 1 14 ? -4.477 34.344 67.938 1 16.69 14 LEU B O 1
ATOM 2438 N N . LEU B 1 15 ? -3.281 36.25 67.688 1 18.03 15 LEU B N 1
ATOM 2439 C CA . LEU B 1 15 ? -3.998 37.344 67 1 18.03 15 LEU B CA 1
ATOM 2440 C C . LEU B 1 15 ? -4.352 36.906 65.562 1 18.03 15 LEU B C 1
ATOM 2442 O O . LEU B 1 15 ? -3.57 36.219 64.938 1 18.03 15 LEU B O 1
ATOM 2446 N N . HIS B 1 16 ? -5.66 36.938 65.25 1 17.08 16 HIS B N 1
ATOM 2447 C CA . HIS B 1 16 ? -6.527 36.531 64.125 1 17.08 16 HIS B CA 1
ATOM 2448 C C . HIS B 1 16 ? -6.211 37.344 62.906 1 17.08 16 HIS B C 1
ATOM 2450 O O . HIS B 1 16 ? -6.367 38.562 62.875 1 17.08 16 HIS B O 1
ATOM 2456 N N . SER B 1 17 ? -5.094 37 62.219 1 17.34 17 SER B N 1
ATOM 2457 C CA . SER B 1 17 ? -4.543 37.625 61.031 1 17.34 17 SER B CA 1
ATOM 2458 C C . SER B 1 17 ? -5.578 37.688 59.906 1 17.34 17 SER B C 1
ATOM 2460 O O . SER B 1 17 ? -5.793 36.688 59.219 1 17.34 17 SER B O 1
ATOM 2462 N N . LEU B 1 18 ? -6.758 38.094 60.062 1 17.72 18 LEU B N 1
ATOM 2463 C CA . LEU B 1 18 ? -7.77 37.875 59.031 1 17.72 18 LEU B CA 1
ATOM 2464 C C . LEU B 1 18 ? -7.48 38.719 57.812 1 17.72 18 LEU B C 1
ATOM 2466 O O . LEU B 1 18 ? -8.312 38.812 56.906 1 17.72 18 LEU B O 1
ATOM 2470 N N . HIS B 1 19 ? -6.18 39.188 57.625 1 16.84 19 HIS B N 1
ATOM 2471 C CA . HIS B 1 19 ? -6.203 40.344 56.75 1 16.84 19 HIS B CA 1
ATOM 2472 C C . HIS B 1 19 ? -6.902 40 55.438 1 16.84 19 HIS B C 1
ATOM 2474 O O . HIS B 1 19 ? -6.961 38.844 55.031 1 16.84 19 HIS B O 1
ATOM 2480 N N . ASN B 1 20 ? -7.465 41.094 54.812 1 17.36 20 ASN B N 1
ATOM 2481 C CA . ASN B 1 20 ? -8.422 41.562 53.812 1 17.36 20 ASN B CA 1
ATOM 2482 C C . ASN B 1 20 ? -8.008 41.188 52.406 1 17.36 20 ASN B C 1
ATOM 2484 O O . ASN B 1 20 ? -6.82 41.125 52.094 1 17.36 20 ASN B O 1
ATOM 2488 N N . GLU B 1 21 ? -8.922 40.625 51.625 1 18.45 21 GLU B N 1
ATOM 2489 C CA . GLU B 1 21 ? -9.227 39.938 50.344 1 18.45 21 GLU B CA 1
ATOM 2490 C C . GLU B 1 21 ? -8.977 40.844 49.156 1 18.45 21 GLU B C 1
ATOM 2492 O O . GLU B 1 21 ? -9.375 40.531 48.031 1 18.45 21 GLU B O 1
ATOM 2497 N N . ARG B 1 22 ? -8.055 41.875 49.312 1 18.02 22 ARG B N 1
ATOM 2498 C CA . ARG B 1 22 ? -8.266 42.844 48.25 1 18.02 22 ARG B CA 1
ATOM 2499 C C . ARG B 1 22 ? -8.125 42.188 46.875 1 18.02 22 ARG B C 1
ATOM 2501 O O . ARG B 1 22 ? -7.367 41.219 46.719 1 18.02 22 ARG B O 1
ATOM 2508 N N . GLU B 1 23 ? -9.008 42.5 45.969 1 19.73 23 GLU B N 1
ATOM 2509 C CA . GLU B 1 23 ? -9.586 42.219 44.656 1 19.73 23 GLU B CA 1
ATOM 2510 C C . GLU B 1 23 ? -8.578 42.5 43.531 1 19.73 23 GLU B C 1
ATOM 2512 O O . GLU B 1 23 ? -8.945 42.531 42.375 1 19.73 23 GLU B O 1
ATOM 2517 N N . ASP B 1 24 ? -7.254 42.344 43.812 1 18.22 24 ASP B N 1
ATOM 2518 C CA . ASP B 1 24 ? -6.434 43.031 42.812 1 18.22 24 ASP B CA 1
ATOM 2519 C C . ASP B 1 24 ? -6.691 42.469 41.406 1 18.22 24 ASP B C 1
ATOM 2521 O O . ASP B 1 24 ? -6.809 41.25 41.219 1 18.22 24 ASP B O 1
ATOM 2525 N N . THR B 1 25 ? -7.258 43.281 40.562 1 20.62 25 THR B N 1
ATOM 2526 C CA . THR B 1 25 ? -7.691 43.344 39.156 1 20.62 25 THR B CA 1
ATOM 2527 C C . THR B 1 25 ? -6.539 43 38.219 1 20.62 25 THR B C 1
ATOM 2529 O O . THR B 1 25 ? -5.594 43.781 38.094 1 20.62 25 THR B O 1
ATOM 2532 N N . GLY B 1 26 ? -5.914 41.844 38.375 1 18.17 26 GLY B N 1
ATOM 2533 C CA . GLY B 1 26 ? -4.719 41.531 37.625 1 18.17 26 GLY B CA 1
ATOM 2534 C C . GLY B 1 26 ? -4.938 41.625 36.125 1 18.17 26 GLY B C 1
ATOM 2535 O O . GLY B 1 26 ? -5.895 41.062 35.594 1 18.17 26 GLY B O 1
ATOM 2536 N N . ARG B 1 27 ? -4.707 42.844 35.562 1 20.5 27 ARG B N 1
ATOM 2537 C CA . ARG B 1 27 ? -4.668 43.156 34.156 1 20.5 27 ARG B CA 1
ATOM 2538 C C . ARG B 1 27 ? -3.828 42.125 33.375 1 20.5 27 ARG B C 1
ATOM 2540 O O . ARG B 1 27 ? -2.646 41.938 33.688 1 20.5 27 ARG B O 1
ATOM 2547 N N . ALA B 1 28 ? -4.445 41.031 32.969 1 19.84 28 ALA B N 1
ATOM 2548 C CA . ALA B 1 28 ? -3.836 39.938 32.188 1 19.84 28 ALA B CA 1
ATOM 2549 C C . ALA B 1 28 ? -3.158 40.5 30.953 1 19.84 28 ALA B C 1
ATOM 2551 O O . ALA B 1 28 ? -3.82 41.031 30.062 1 19.84 28 ALA B O 1
ATOM 2552 N N . GLN B 1 29 ? -2.061 41.281 31.172 1 19.27 29 GLN B N 1
ATOM 2553 C CA . GLN B 1 29 ? -1.355 41.625 29.953 1 19.27 29 GLN B CA 1
ATOM 2554 C C . GLN B 1 29 ? -1.082 40.375 29.109 1 19.27 29 GLN B C 1
ATOM 2556 O O . GLN B 1 29 ? -0.535 39.375 29.609 1 19.27 29 GLN B O 1
ATOM 2561 N N . VAL B 1 30 ? -1.936 40.125 28.203 1 21.2 30 VAL B N 1
ATOM 2562 C CA . VAL B 1 30 ? -1.88 39.094 27.156 1 21.2 30 VAL B CA 1
ATOM 2563 C C . VAL B 1 30 ? -0.513 39.125 26.484 1 21.2 30 VAL B C 1
ATOM 2565 O O . VAL B 1 30 ? -0.176 40.062 25.781 1 21.2 30 VAL B O 1
ATOM 2568 N N . GLY B 1 31 ? 0.567 39 27.297 1 19.12 31 GLY B N 1
ATOM 2569 C CA . GLY B 1 31 ? 1.852 39.031 26.609 1 19.12 31 GLY B CA 1
ATOM 2570 C C . GLY B 1 31 ? 1.901 38.062 25.422 1 19.12 31 GLY B C 1
ATOM 2571 O O . GLY B 1 31 ? 1.237 37.031 25.422 1 19.12 31 GLY B O 1
ATOM 2572 N N . ASP B 1 32 ? 2.076 38.656 24.297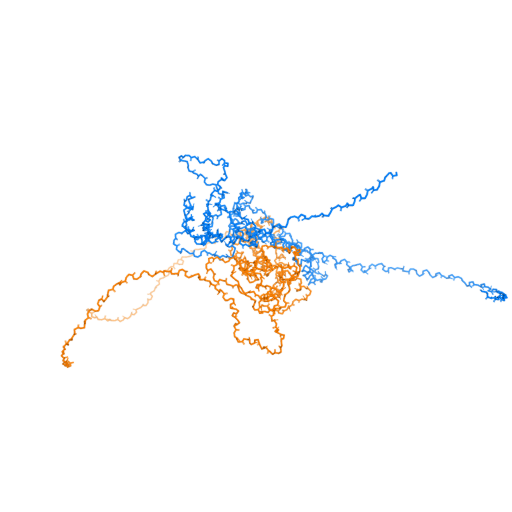 1 22.58 32 ASP B N 1
ATOM 2573 C CA . ASP B 1 32 ? 2.307 38.125 22.953 1 22.58 32 ASP B CA 1
ATOM 2574 C C . ASP B 1 32 ? 3.35 37.031 22.984 1 22.58 32 ASP B C 1
ATOM 2576 O O . ASP B 1 32 ? 4.488 37.219 23.406 1 22.58 32 ASP B O 1
ATOM 2580 N N . GLY B 1 33 ? 3.004 35.906 23.609 1 21.81 33 GLY B N 1
ATOM 2581 C CA . GLY B 1 33 ? 3.902 34.75 23.625 1 21.81 33 GLY B CA 1
ATOM 2582 C C . GLY B 1 33 ? 4.57 34.5 22.297 1 21.81 33 GLY B C 1
ATOM 2583 O O . GLY B 1 33 ? 3.934 34 21.359 1 21.81 33 GLY B O 1
ATOM 2584 N N . SER B 1 34 ? 5.355 35.5 21.891 1 23.14 34 SER B N 1
ATOM 2585 C CA . SER B 1 34 ? 6.277 35.188 20.797 1 23.14 34 SER B CA 1
ATOM 2586 C C . SER B 1 34 ? 6.996 33.875 21.031 1 23.14 34 SER B C 1
ATOM 2588 O O . SER B 1 34 ? 7.77 33.75 21.984 1 23.14 34 SER B O 1
ATOM 2590 N N . VAL B 1 35 ? 6.242 32.844 20.969 1 25.39 35 VAL B N 1
ATOM 2591 C CA . VAL B 1 35 ? 6.926 31.562 20.938 1 25.39 35 VAL B CA 1
ATOM 2592 C C . VAL B 1 35 ? 8.172 31.656 20.062 1 25.39 35 VAL B C 1
ATOM 2594 O O . VAL B 1 35 ? 8.062 31.797 18.844 1 25.39 35 VAL B O 1
ATOM 2597 N N . GLU B 1 36 ? 9.125 32.375 20.484 1 25.17 36 GLU B N 1
ATOM 2598 C CA . GLU B 1 36 ? 10.438 32.156 19.891 1 25.17 36 GLU B CA 1
ATOM 2599 C C . GLU B 1 36 ? 10.789 30.672 19.891 1 25.17 36 GLU B C 1
ATOM 2601 O O . GLU B 1 36 ? 11.117 30.109 20.938 1 25.17 36 GLU B O 1
ATOM 2606 N N . ALA B 1 37 ? 9.977 29.859 19.281 1 26.47 37 ALA B N 1
ATOM 2607 C CA . ALA B 1 37 ? 10.508 28.516 19.047 1 26.47 37 ALA B CA 1
ATOM 2608 C C . ALA B 1 37 ? 11.992 28.562 18.734 1 26.47 37 ALA B C 1
ATOM 2610 O O . ALA B 1 37 ? 12.398 29.078 17.672 1 26.47 37 ALA B O 1
ATOM 2611 N N . GLN B 1 38 ? 12.758 28.781 19.75 1 23.41 38 GLN B N 1
ATOM 2612 C CA . GLN B 1 38 ? 14.188 28.484 19.641 1 23.41 38 GLN B CA 1
ATOM 2613 C C . GLN B 1 38 ? 14.422 27.156 18.906 1 23.41 38 GLN B C 1
ATOM 2615 O O . GLN B 1 38 ? 13.859 26.125 19.281 1 23.41 38 GLN B O 1
ATOM 2620 N N . CYS B 1 39 ? 14.43 27.219 17.641 1 25.69 39 CYS B N 1
ATOM 2621 C CA . CYS B 1 39 ? 14.992 26.156 16.812 1 25.69 39 CYS B CA 1
ATOM 2622 C C . CYS B 1 39 ? 16.141 25.469 17.516 1 25.69 39 CYS B C 1
ATOM 2624 O O . CYS B 1 39 ? 17.297 25.859 17.375 1 25.69 39 CYS B O 1
ATOM 2626 N N . GLY B 1 40 ? 16.031 25.25 18.812 1 26.47 40 GLY B N 1
ATOM 2627 C CA . GLY B 1 40 ? 17.094 24.578 19.531 1 26.47 40 GLY B CA 1
ATOM 2628 C C . GLY B 1 40 ? 17.484 23.25 18.922 1 26.47 40 GLY B C 1
ATOM 2629 O O . GLY B 1 40 ? 16.656 22.344 18.797 1 26.47 40 GLY B O 1
ATOM 2630 N N . LEU B 1 41 ? 18.359 23.25 17.953 1 28.72 41 LEU B N 1
ATOM 2631 C CA . LEU B 1 41 ? 19.219 22.125 17.609 1 28.72 41 LEU B CA 1
ATOM 2632 C C . LEU B 1 41 ? 19.609 21.328 18.859 1 28.72 41 LEU B C 1
ATOM 2634 O O . LEU B 1 41 ? 20.375 21.797 19.688 1 28.72 41 LEU B O 1
ATOM 2638 N N . VAL B 1 42 ? 18.719 20.797 19.516 1 29.3 42 VAL B N 1
ATOM 2639 C CA . VAL B 1 42 ? 19.203 19.906 20.562 1 29.3 42 VAL B CA 1
ATOM 2640 C C . VAL B 1 42 ? 20.219 18.922 19.984 1 29.3 42 VAL B C 1
ATOM 2642 O O . VAL B 1 42 ? 19.859 18.016 19.219 1 29.3 42 VAL B O 1
ATOM 2645 N N . LEU B 1 43 ? 21.484 19.344 19.641 1 27.98 43 LEU B N 1
ATOM 2646 C CA . LEU B 1 43 ? 22.656 18.469 19.578 1 27.98 43 LEU B CA 1
ATOM 2647 C C . LEU B 1 43 ? 22.703 17.578 20.828 1 27.98 43 LEU B C 1
ATOM 2649 O O . LEU B 1 43 ? 22.844 18.062 21.938 1 27.98 43 LEU B O 1
ATOM 2653 N N . ASN B 1 44 ? 21.984 16.641 21.047 1 29.28 44 ASN B N 1
ATOM 2654 C CA . ASN B 1 44 ? 22.422 15.703 22.078 1 29.28 44 ASN B CA 1
ATOM 2655 C C . ASN B 1 44 ? 23.938 15.602 22.141 1 29.28 44 ASN B C 1
ATOM 2657 O O . ASN B 1 44 ? 24.609 15.648 21.109 1 29.28 44 ASN B O 1
ATOM 2661 N N . GLY B 1 45 ? 24.688 15.883 23.328 1 29.48 45 GLY B N 1
ATOM 2662 C CA . GLY B 1 45 ? 26.047 16.031 23.828 1 29.48 45 GLY B CA 1
ATOM 2663 C C . GLY B 1 45 ? 26.984 14.969 23.297 1 29.48 45 GLY B C 1
ATOM 2664 O O . GLY B 1 45 ? 28.141 15.266 22.953 1 29.48 45 GLY B O 1
ATOM 2665 N N . GLN B 1 46 ? 26.812 13.633 23.672 1 30.86 46 GLN B N 1
ATOM 2666 C CA . GLN B 1 46 ? 28.031 12.836 23.766 1 30.86 46 GLN B CA 1
ATOM 2667 C C . GLN B 1 46 ? 28.672 12.664 22.391 1 30.86 46 GLN B C 1
ATOM 2669 O O . GLN B 1 46 ? 29.875 12.414 22.297 1 30.86 46 GLN B O 1
ATOM 2674 N N . GLY B 1 47 ? 28 12.07 21.406 1 32.03 47 GLY B N 1
ATOM 2675 C CA . GLY B 1 47 ? 28.922 11.812 20.312 1 32.03 47 GLY B CA 1
ATOM 2676 C C . GLY B 1 47 ? 29.469 13.078 19.672 1 32.03 47 GLY B C 1
ATOM 2677 O O . GLY B 1 47 ? 28.703 13.969 19.297 1 32.03 47 GLY B O 1
ATOM 2678 N N . GLY B 1 48 ? 30.609 13.539 20.203 1 30.23 48 GLY B N 1
ATOM 2679 C CA . GLY B 1 48 ? 31.547 14.625 19.953 1 30.23 48 GLY B CA 1
ATOM 2680 C C . GLY B 1 48 ? 31.703 14.945 18.484 1 30.23 48 GLY B C 1
ATOM 2681 O O . GLY B 1 48 ? 31.906 14.047 17.656 1 30.23 48 GLY B O 1
ATOM 2682 N N . VAL B 1 49 ? 30.891 15.828 17.938 1 34.38 49 VAL B N 1
ATOM 2683 C CA . VAL B 1 49 ? 31.469 16.516 16.781 1 34.38 49 VAL B CA 1
ATOM 2684 C C . VAL B 1 49 ? 32.906 16.906 17.094 1 34.38 49 VAL B C 1
ATOM 2686 O O . VAL B 1 49 ? 33.156 17.734 17.969 1 34.38 49 VAL B O 1
ATOM 2689 N N . ILE B 1 50 ? 33.781 15.922 17.25 1 33.44 50 ILE B N 1
ATOM 2690 C CA . ILE B 1 50 ? 35.156 16.391 17.312 1 33.44 50 ILE B CA 1
ATOM 2691 C C . ILE B 1 50 ? 35.438 17.328 16.141 1 33.44 50 ILE B C 1
ATOM 2693 O O . ILE B 1 50 ? 35.281 16.953 14.977 1 33.44 50 ILE B O 1
ATOM 2697 N N . ARG B 1 51 ? 35.156 18.609 16.344 1 34.06 51 ARG B N 1
ATOM 2698 C CA . ARG B 1 51 ? 35.75 19.656 15.531 1 34.06 51 ARG B CA 1
ATOM 2699 C C . ARG B 1 51 ? 37.25 19.422 15.367 1 34.06 51 ARG B C 1
ATOM 2701 O O . ARG B 1 51 ? 38.031 19.766 16.234 1 34.06 51 ARG B O 1
ATOM 2708 N N . ARG B 1 52 ? 37.75 18.281 15.078 1 32.38 52 ARG B N 1
ATOM 2709 C CA . ARG B 1 52 ? 39.125 18.625 14.727 1 32.38 52 ARG B CA 1
ATOM 2710 C C . ARG B 1 52 ? 39.156 19.688 13.633 1 32.38 52 ARG B C 1
ATOM 2712 O O . ARG B 1 52 ? 38.125 20.031 13.062 1 32.38 52 ARG B O 1
ATOM 2719 N N . GLY B 1 53 ? 40.062 19.781 12.602 1 36.62 53 GLY B N 1
ATOM 2720 C CA . GLY B 1 53 ? 40.125 20.766 11.539 1 36.62 53 GLY B CA 1
ATOM 2721 C C . GLY B 1 53 ? 38.781 21.078 10.914 1 36.62 53 GLY B C 1
ATOM 2722 O O . GLY B 1 53 ? 37.812 20.375 11.18 1 36.62 53 GLY B O 1
ATOM 2723 N N . GLY B 1 54 ? 38.438 22.406 10.086 1 38.44 54 GLY B N 1
ATOM 2724 C CA . GLY B 1 54 ? 37.281 23.109 9.602 1 38.44 54 GLY B CA 1
ATOM 2725 C C . GLY B 1 54 ? 36.188 22.188 9.078 1 38.44 54 GLY B C 1
ATOM 2726 O O . GLY B 1 54 ? 35.094 22.656 8.727 1 38.44 54 GLY B O 1
ATOM 2727 N N . THR B 1 55 ? 36.375 21.156 8.305 1 45.03 55 THR B N 1
ATOM 2728 C CA . THR B 1 55 ? 35.375 20.5 7.484 1 45.03 55 THR B CA 1
ATOM 2729 C C . THR B 1 55 ? 34.438 19.656 8.344 1 45.03 55 THR B C 1
ATOM 2731 O O . THR B 1 55 ? 34.875 18.734 9.023 1 45.03 55 THR B O 1
ATOM 2734 N N . CYS B 1 56 ? 33.406 20.219 9.016 1 52.66 56 CYS B N 1
ATOM 2735 C CA . CYS B 1 56 ? 32.344 19.484 9.703 1 52.66 56 CYS B CA 1
ATOM 2736 C C . CYS B 1 56 ? 31.891 18.281 8.875 1 52.66 56 CYS B C 1
ATOM 2738 O O . CYS B 1 56 ? 31.469 18.453 7.727 1 52.66 56 CYS B O 1
ATOM 2740 N N . VAL B 1 57 ? 32.5 17.125 9.062 1 66.81 57 VAL B N 1
ATOM 2741 C CA . VAL B 1 57 ? 32.062 15.922 8.359 1 66.81 57 VAL B CA 1
ATOM 2742 C C . VAL B 1 57 ? 30.625 15.594 8.703 1 66.81 57 VAL B C 1
ATOM 2744 O O . VAL B 1 57 ? 30.297 15.375 9.875 1 66.81 57 VAL B O 1
ATOM 2747 N N . VAL B 1 58 ? 29.672 15.875 7.883 1 81.19 58 VAL B N 1
ATOM 2748 C CA . VAL B 1 58 ? 28.25 15.586 8.031 1 81.19 58 VAL B CA 1
ATOM 2749 C C . VAL B 1 58 ? 28 14.102 7.766 1 81.19 58 VAL B C 1
ATOM 2751 O O . VAL B 1 58 ? 28.375 13.578 6.719 1 81.19 58 VAL B O 1
ATOM 2754 N N . ASN B 1 59 ? 27.625 13.398 8.93 1 86.81 59 ASN B N 1
ATOM 2755 C CA . ASN B 1 59 ? 27.234 12 8.781 1 86.81 59 ASN B CA 1
ATOM 2756 C C . ASN B 1 59 ? 25.828 11.867 8.203 1 86.81 59 ASN B C 1
ATOM 2758 O O . ASN B 1 59 ? 24.906 12.523 8.672 1 86.81 59 ASN B O 1
ATOM 2762 N N . PRO B 1 60 ? 25.703 11.016 7.211 1 88 60 PRO B N 1
ATOM 2763 C CA . PRO B 1 60 ? 24.391 10.844 6.566 1 88 60 PRO B CA 1
ATOM 2764 C C . PRO B 1 60 ? 23.312 10.414 7.547 1 88 60 PRO B C 1
ATOM 2766 O O . PRO B 1 60 ? 22.125 10.711 7.332 1 88 60 PRO B O 1
ATOM 2769 N N . THR B 1 61 ? 23.641 9.75 8.562 1 90.38 61 THR B N 1
ATOM 2770 C CA . THR B 1 61 ? 22.641 9.227 9.492 1 90.38 61 THR B CA 1
ATOM 2771 C C . THR B 1 61 ? 22.312 10.258 10.57 1 90.38 61 THR B C 1
ATOM 2773 O O . THR B 1 61 ? 21.422 10.039 11.391 1 90.38 61 THR B O 1
ATOM 2776 N N . ASP B 1 62 ? 22.984 11.383 10.445 1 91.81 62 ASP B N 1
ATOM 2777 C CA . ASP B 1 62 ? 22.672 12.445 11.406 1 91.81 62 ASP B CA 1
ATOM 2778 C C . ASP B 1 62 ? 21.25 12.969 11.219 1 91.81 62 ASP B C 1
ATOM 2780 O O . ASP B 1 62 ? 20.719 12.945 10.109 1 91.81 62 ASP B O 1
ATOM 2784 N N . LEU B 1 63 ? 20.766 13.43 12.406 1 93.69 63 LEU B N 1
ATOM 2785 C CA . LEU B 1 63 ? 19.406 13.961 12.414 1 93.69 63 LEU B CA 1
ATOM 2786 C C . LEU B 1 63 ? 19.375 15.375 11.836 1 93.69 63 LEU B C 1
ATOM 2788 O O . LEU B 1 63 ? 20.156 16.234 12.242 1 93.69 63 LEU B O 1
ATOM 2792 N N . PHE B 1 64 ? 18.594 15.539 10.852 1 94 64 PHE B N 1
ATOM 2793 C CA . PHE B 1 64 ? 18.312 16.875 10.328 1 94 64 PHE B CA 1
ATOM 2794 C C . PHE B 1 64 ? 17.25 17.578 11.156 1 94 64 PHE B C 1
ATOM 2796 O O . PHE B 1 64 ? 17.453 18.719 11.594 1 94 64 PHE B O 1
ATOM 2803 N N . CYS B 1 65 ? 16.109 16.891 11.383 1 92.25 65 CYS B N 1
ATOM 2804 C CA . CYS B 1 65 ? 15.047 17.391 12.234 1 92.25 65 CYS B CA 1
ATOM 2805 C C . CYS B 1 65 ? 14.055 16.297 12.578 1 92.25 65 CYS B C 1
ATOM 2807 O O . CYS B 1 65 ? 14.234 15.141 12.172 1 92.25 65 CYS B O 1
ATOM 2809 N N . SER B 1 66 ? 13.156 16.641 13.477 1 93.19 66 SER B N 1
ATOM 2810 C CA . SER B 1 66 ? 12.016 15.781 13.797 1 93.19 66 SER B CA 1
ATOM 2811 C C . SER B 1 66 ? 10.695 16.469 13.438 1 93.19 66 SER B C 1
ATOM 2813 O O . SER B 1 66 ? 10.539 17.672 13.656 1 93.19 66 SER B O 1
ATOM 2815 N N . VAL B 1 67 ? 9.906 15.672 12.82 1 93 67 VAL B N 1
ATOM 2816 C CA . VAL B 1 67 ? 8.633 16.25 12.391 1 93 67 VAL B CA 1
ATOM 2817 C C . VAL B 1 67 ? 7.477 15.43 12.938 1 93 67 VAL B C 1
ATOM 2819 O O . VAL B 1 67 ? 7.578 14.203 13.055 1 93 67 VAL B O 1
ATOM 2822 N N . PRO B 1 68 ? 6.387 16.141 13.328 1 90.19 68 PRO B N 1
ATOM 2823 C CA . PRO B 1 68 ? 5.184 15.367 13.656 1 90.19 68 PRO B CA 1
ATOM 2824 C C . PRO B 1 68 ? 4.641 14.586 12.461 1 90.19 68 PRO B C 1
ATOM 2826 O O . PRO B 1 68 ? 4.781 15.023 11.32 1 90.19 68 PRO B O 1
ATOM 2829 N N . GLY B 1 69 ? 4.027 13.539 12.75 1 91.62 69 GLY B N 1
ATOM 2830 C CA . GLY B 1 69 ? 3.449 12.727 11.688 1 91.62 69 GLY B CA 1
ATOM 2831 C C . GLY B 1 69 ? 2.311 13.422 10.961 1 91.62 69 GLY B C 1
ATOM 2832 O O . GLY B 1 69 ? 1.444 14.031 11.594 1 91.62 69 GLY B O 1
ATOM 2833 N N . ARG B 1 70 ? 2.363 13.359 9.68 1 91.94 70 ARG B N 1
ATOM 2834 C CA . ARG B 1 70 ? 1.293 13.922 8.859 1 91.94 70 ARG B CA 1
ATOM 2835 C C . ARG B 1 70 ? -0.003 13.141 9.047 1 91.94 70 ARG B C 1
ATOM 2837 O O . ARG B 1 70 ? -1.094 13.703 8.961 1 91.94 70 ARG B O 1
ATOM 2844 N N . LEU B 1 71 ? 0.121 11.875 9.289 1 93.94 71 LEU B N 1
ATOM 2845 C CA . LEU B 1 71 ? -1.041 11.008 9.422 1 93.94 71 LEU B CA 1
ATOM 2846 C C . LEU B 1 71 ? -1.327 10.711 10.891 1 93.94 71 LEU B C 1
ATOM 2848 O O . LEU B 1 71 ? -2.152 9.852 11.203 1 93.94 71 LEU B O 1
ATOM 2852 N N . SER B 1 72 ? -0.674 11.422 11.719 1 89.38 72 SER B N 1
ATOM 2853 C CA . SER B 1 72 ? -0.955 11.289 13.148 1 89.38 72 SER B CA 1
ATOM 2854 C C . SER B 1 72 ? -2.184 12.102 13.547 1 89.38 72 SER B C 1
ATOM 2856 O O . SER B 1 72 ? -2.402 13.203 13.031 1 89.38 72 SER B O 1
ATOM 2858 N N . LEU B 1 73 ? -2.939 11.477 14.367 1 86.56 73 LEU B N 1
ATOM 2859 C CA . LEU B 1 73 ? -4.156 12.148 14.797 1 86.56 73 LEU B CA 1
ATOM 2860 C C . LEU B 1 73 ? -4.016 12.664 16.234 1 86.56 73 LEU B C 1
ATOM 2862 O O . LEU B 1 73 ? -3.344 12.031 17.047 1 86.56 73 LEU B O 1
ATOM 2866 N N . LEU B 1 74 ? -4.734 13.719 16.438 1 78.19 74 LEU B N 1
ATOM 2867 C CA . LEU B 1 74 ? -4.863 14.305 17.766 1 78.19 74 LEU B CA 1
ATOM 2868 C C . LEU B 1 74 ? -3.494 14.656 18.344 1 78.19 74 LEU B C 1
ATOM 2870 O O . LEU B 1 74 ? -2.623 15.141 17.609 1 78.19 74 LEU B O 1
ATOM 2874 N N . SER B 1 75 ? -3.408 14.602 19.656 1 68.56 75 SER B N 1
ATOM 2875 C CA . SER B 1 75 ? -2.172 15.023 20.297 1 68.56 75 SER B CA 1
ATOM 2876 C C . SER B 1 75 ? -1.14 13.898 20.312 1 68.56 75 SER B C 1
ATOM 2878 O O . SER B 1 75 ? -0.422 13.719 21.297 1 68.56 75 SER B O 1
ATOM 2880 N N . SER B 1 76 ? -1.243 13.18 19.062 1 66.25 76 SER B N 1
ATOM 2881 C CA . SER B 1 76 ? -0.206 12.156 18.953 1 66.25 76 SER B CA 1
ATOM 2882 C C . SER B 1 76 ? 1.188 12.773 19.031 1 66.25 76 SER B C 1
ATOM 2884 O O . SER B 1 76 ? 1.452 13.789 18.375 1 66.25 76 SER B O 1
ATOM 2886 N N . THR B 1 77 ? 1.942 12.328 19.875 1 67.19 77 THR B N 1
ATOM 2887 C CA . THR B 1 77 ? 3.299 12.812 20.109 1 67.19 77 THR B CA 1
ATOM 2888 C C . THR B 1 77 ? 4.297 12.086 19.203 1 67.19 77 THR B C 1
ATOM 2890 O O . THR B 1 77 ? 5.508 12.242 19.359 1 67.19 77 THR B O 1
ATOM 2893 N N . SER B 1 78 ? 3.678 11.414 18.219 1 79.31 78 SER B N 1
ATOM 2894 C CA . SER B 1 78 ? 4.621 10.688 17.359 1 79.31 78 SER B CA 1
ATOM 2895 C C . SER B 1 78 ? 5.395 11.641 16.453 1 79.31 78 SER B C 1
ATOM 2897 O O . SER B 1 78 ? 4.797 12.43 15.727 1 79.31 78 SER B O 1
ATOM 2899 N N . LYS B 1 79 ? 6.723 11.578 16.734 1 90.81 79 LYS B N 1
ATOM 2900 C CA . LYS B 1 79 ? 7.605 12.352 15.859 1 90.81 79 LYS B CA 1
ATOM 2901 C C . LYS B 1 79 ? 8.516 11.43 15.055 1 90.81 79 LYS B C 1
ATOM 2903 O O . LYS B 1 79 ? 8.945 10.383 15.547 1 90.81 79 LYS B O 1
ATOM 2908 N N . TYR B 1 80 ? 8.656 11.812 13.836 1 94.69 80 TYR B N 1
ATOM 2909 C CA . TYR B 1 80 ? 9.531 11.039 12.961 1 94.69 80 TYR B CA 1
ATOM 2910 C C . TYR B 1 80 ? 10.852 11.766 12.727 1 94.69 80 TYR B C 1
ATOM 2912 O O . TYR B 1 80 ? 10.867 12.977 12.516 1 94.69 80 TYR B O 1
ATOM 2920 N N . LYS B 1 81 ? 11.891 11.016 12.773 1 94.94 81 LYS B N 1
ATOM 2921 C CA . LYS B 1 81 ? 13.227 11.539 12.523 1 94.94 81 LYS B CA 1
ATOM 2922 C C . LYS B 1 81 ? 13.516 11.625 11.031 1 94.94 81 LYS B C 1
ATOM 2924 O O . LYS B 1 81 ? 13.219 10.688 10.281 1 94.94 81 LYS B O 1
ATOM 2929 N N . VAL B 1 82 ? 14.031 12.812 10.656 1 96.19 82 VAL B N 1
ATOM 2930 C CA . VAL B 1 82 ? 14.469 13.016 9.281 1 96.19 82 VAL B CA 1
ATOM 2931 C C . VAL B 1 82 ? 15.984 13.141 9.234 1 96.19 82 VAL B C 1
ATOM 2933 O O . VAL B 1 82 ? 16.562 14.055 9.836 1 96.19 82 VAL B O 1
ATOM 2936 N N . THR B 1 83 ? 16.609 12.219 8.508 1 95.44 83 THR B N 1
ATOM 2937 C CA . THR B 1 83 ? 18.078 12.219 8.461 1 95.44 83 THR B CA 1
ATOM 2938 C C . THR B 1 83 ? 18.578 13.164 7.371 1 95.44 83 THR B C 1
ATOM 2940 O O . THR B 1 83 ? 17.812 13.57 6.492 1 95.44 83 THR B O 1
ATOM 2943 N N . ILE B 1 84 ? 19.859 13.5 7.492 1 93.94 84 ILE B N 1
ATOM 2944 C CA . ILE B 1 84 ? 20.5 14.32 6.477 1 93.94 84 ILE B CA 1
ATOM 2945 C C . ILE B 1 84 ? 20.531 13.578 5.145 1 93.94 84 ILE B C 1
ATOM 2947 O O . ILE B 1 84 ? 20.328 14.18 4.086 1 93.94 84 ILE B O 1
ATOM 2951 N N . ALA B 1 85 ? 20.656 12.289 5.246 1 93.56 85 ALA B N 1
ATOM 2952 C CA . ALA B 1 85 ? 20.672 11.461 4.043 1 93.56 85 ALA B CA 1
ATOM 2953 C C . ALA B 1 85 ? 19.328 11.539 3.311 1 93.56 85 ALA B C 1
ATOM 2955 O O . ALA B 1 85 ? 19.297 11.578 2.08 1 93.56 85 ALA B O 1
ATOM 2956 N N . GLU B 1 86 ? 18.234 11.539 4.082 1 95.25 86 GLU B N 1
ATOM 2957 C CA . GLU B 1 86 ? 16.922 11.648 3.473 1 95.25 86 GLU B CA 1
ATOM 2958 C C . GLU B 1 86 ? 16.75 12.984 2.746 1 95.25 86 GLU B C 1
ATOM 2960 O O . GLU B 1 86 ? 16.266 13.023 1.613 1 95.25 86 GLU B O 1
ATOM 2965 N N . VAL B 1 87 ? 17.219 14.039 3.369 1 94.62 87 VAL B N 1
ATOM 2966 C CA . VAL B 1 87 ? 17.094 15.367 2.773 1 94.62 87 VAL B CA 1
ATOM 2967 C C . VAL B 1 87 ? 17.953 15.438 1.504 1 94.62 87 VAL B C 1
ATOM 2969 O O . VAL B 1 87 ? 17.484 15.914 0.466 1 94.62 87 VAL B O 1
ATOM 2972 N N . LYS B 1 88 ? 19.109 14.938 1.603 1 92.19 88 LYS B N 1
ATOM 2973 C CA . LYS B 1 88 ? 20.016 14.945 0.459 1 92.19 88 LYS B CA 1
ATOM 2974 C C . LYS B 1 88 ? 19.438 14.164 -0.716 1 92.19 88 LYS B C 1
ATOM 2976 O O . LYS B 1 88 ? 19.484 14.625 -1.859 1 92.19 88 LYS B O 1
ATOM 2981 N N . ARG B 1 89 ? 18.906 13.031 -0.459 1 91.12 89 ARG B N 1
ATOM 2982 C CA . ARG B 1 89 ? 18.328 12.188 -1.498 1 91.12 89 ARG B CA 1
ATOM 2983 C C . ARG B 1 89 ? 17.125 12.875 -2.148 1 91.12 89 ARG B C 1
ATOM 2985 O O . ARG B 1 89 ? 16.938 12.773 -3.361 1 91.12 89 ARG B O 1
ATOM 2992 N N . ARG B 1 90 ? 16.312 13.531 -1.349 1 92.12 90 ARG B N 1
ATOM 2993 C CA . ARG B 1 90 ? 15.086 14.141 -1.857 1 92.12 90 ARG B CA 1
ATOM 2994 C C . ARG B 1 90 ? 15.398 15.367 -2.713 1 92.12 90 ARG B C 1
ATOM 2996 O O . ARG B 1 90 ? 14.578 15.789 -3.529 1 92.12 90 ARG B O 1
ATOM 3003 N N . LEU B 1 91 ? 16.594 15.891 -2.5 1 90.25 91 LEU B N 1
ATOM 3004 C CA . LEU B 1 91 ? 17.031 17.047 -3.277 1 90.25 91 LEU B CA 1
ATOM 3005 C C . LEU B 1 91 ? 17.703 16.594 -4.578 1 90.25 91 LEU B C 1
ATOM 3007 O O . LEU B 1 91 ? 17.938 17.422 -5.465 1 90.25 91 LEU B O 1
ATOM 3011 N N . SER B 1 92 ? 17.938 15.336 -4.68 1 85.69 92 SER B N 1
ATOM 3012 C CA . SER B 1 92 ? 18.609 14.773 -5.844 1 85.69 92 SER B CA 1
ATOM 3013 C C . SER B 1 92 ? 17.625 14.047 -6.754 1 85.69 92 SER B C 1
ATOM 3015 O O . SER B 1 92 ? 16.5 13.75 -6.348 1 85.69 92 SER B O 1
ATOM 3017 N N . PRO B 1 93 ? 18 13.828 -8.016 1 78.81 93 PRO B N 1
ATOM 3018 C CA . PRO B 1 93 ? 17.125 12.992 -8.852 1 78.81 93 PRO B CA 1
ATOM 3019 C C . PRO B 1 93 ? 16.828 11.641 -8.219 1 78.81 93 PRO B C 1
ATOM 3021 O O . PRO B 1 93 ? 17.703 11.047 -7.574 1 78.81 93 PRO B O 1
ATOM 3024 N N . PRO B 1 94 ? 15.641 11.281 -8.398 1 77.38 94 PRO B N 1
ATOM 3025 C CA . PRO B 1 94 ? 14.617 11.711 -9.359 1 77.38 94 PRO B CA 1
ATOM 3026 C C . PRO B 1 94 ? 13.641 12.719 -8.758 1 77.38 94 PRO B C 1
ATOM 3028 O O . PRO B 1 94 ? 12.859 13.328 -9.492 1 77.38 94 PRO B O 1
ATOM 3031 N N . GLU B 1 95 ? 13.547 12.938 -7.465 1 83.88 95 GLU B N 1
ATOM 3032 C CA . GLU B 1 95 ? 12.531 13.797 -6.863 1 83.88 95 GLU B CA 1
ATOM 3033 C C . GLU B 1 95 ? 12.867 15.273 -7.078 1 83.88 95 GLU B C 1
ATOM 3035 O O . GLU B 1 95 ? 12.008 16.047 -7.5 1 83.88 95 GLU B O 1
ATOM 3040 N N . CYS B 1 96 ? 14.148 15.672 -6.863 1 86.75 96 CYS B N 1
ATOM 3041 C CA . CYS B 1 96 ? 14.617 17.031 -7.078 1 86.75 96 CYS B CA 1
ATOM 3042 C C . CYS B 1 96 ? 13.648 18.047 -6.461 1 86.75 96 CYS B C 1
ATOM 3044 O O . CYS B 1 96 ? 13.18 18.953 -7.145 1 86.75 96 CYS B O 1
ATOM 3046 N N . LEU B 1 97 ? 13.43 17.922 -5.203 1 88.31 97 LEU B N 1
ATOM 3047 C CA . LEU B 1 97 ? 12.477 18.781 -4.52 1 88.31 97 LEU B CA 1
ATOM 3048 C C . LEU B 1 97 ? 13 20.219 -4.441 1 88.31 97 LEU B C 1
ATOM 3050 O O . LEU B 1 97 ? 14.195 20.438 -4.23 1 88.31 97 LEU B O 1
ATOM 3054 N N . ASN B 1 98 ? 12.102 21.094 -4.652 1 84.75 98 ASN B N 1
ATOM 3055 C CA . ASN B 1 98 ? 12.461 22.469 -4.383 1 84.75 98 ASN B CA 1
ATOM 3056 C C . ASN B 1 98 ? 12.242 22.828 -2.914 1 84.75 98 ASN B C 1
ATOM 3058 O O . ASN B 1 98 ? 11.766 22.016 -2.133 1 84.75 98 ASN B O 1
ATOM 3062 N N . ALA B 1 99 ? 12.586 24.078 -2.582 1 84.12 99 ALA B N 1
ATOM 3063 C CA . ALA B 1 99 ? 12.555 24.516 -1.189 1 84.12 99 ALA B CA 1
ATOM 3064 C C . ALA B 1 99 ? 11.133 24.516 -0.646 1 84.12 99 ALA B C 1
ATOM 3066 O O . ALA B 1 99 ? 10.906 24.188 0.52 1 84.12 99 ALA B O 1
ATOM 3067 N N . SER B 1 100 ? 10.188 24.922 -1.487 1 85.06 100 SER B N 1
ATOM 3068 C CA . SER B 1 100 ? 8.797 24.984 -1.054 1 85.06 100 SER B CA 1
ATOM 3069 C C . SER B 1 100 ? 8.25 23.594 -0.736 1 85.06 100 SER B C 1
ATOM 3071 O O . SER B 1 100 ? 7.594 23.406 0.29 1 85.06 100 SER B O 1
ATOM 3073 N N . LEU B 1 101 ? 8.531 22.672 -1.558 1 88.12 101 LEU B N 1
ATOM 3074 C CA . LEU B 1 101 ? 8.055 21.297 -1.355 1 88.12 101 LEU B CA 1
ATOM 3075 C C . LEU B 1 101 ? 8.734 20.672 -0.144 1 88.12 101 LEU B C 1
ATOM 3077 O O . LEU B 1 101 ? 8.07 20.031 0.681 1 88.12 101 LEU B O 1
ATOM 3081 N N . LEU B 1 102 ? 10.039 20.859 -0.111 1 91 102 LEU B N 1
ATOM 3082 C CA . LEU B 1 102 ? 10.766 20.328 1.037 1 91 102 LEU B CA 1
ATOM 3083 C C . LEU B 1 102 ? 10.258 20.938 2.336 1 91 102 LEU B C 1
ATOM 3085 O O . LEU B 1 102 ? 10.07 20.25 3.332 1 91 102 LEU B O 1
ATOM 3089 N N . GLY B 1 103 ? 10.078 22.25 2.303 1 89.62 103 GLY B N 1
ATOM 3090 C CA . GLY B 1 103 ? 9.516 22.922 3.463 1 89.62 103 GLY B CA 1
ATOM 3091 C C . GLY B 1 103 ? 8.156 22.375 3.865 1 89.62 103 GLY B C 1
ATOM 3092 O O . GLY B 1 103 ? 7.859 22.266 5.055 1 89.62 103 GLY B O 1
ATOM 3093 N N . GLY B 1 104 ? 7.328 22.047 2.889 1 89.94 104 GLY B N 1
ATOM 3094 C CA . GLY B 1 104 ? 6.027 21.453 3.15 1 89.94 104 GLY B CA 1
ATOM 3095 C C . GLY B 1 104 ? 6.121 20.078 3.801 1 89.94 104 GLY B C 1
ATOM 3096 O O . GLY B 1 104 ? 5.379 19.781 4.738 1 89.94 104 GLY B O 1
ATOM 3097 N N . ILE B 1 105 ? 7.043 19.328 3.371 1 92.56 105 ILE B N 1
ATOM 3098 C CA . ILE B 1 105 ? 7.246 17.984 3.902 1 92.56 105 ILE B CA 1
ATOM 3099 C C . ILE B 1 105 ? 7.754 18.062 5.34 1 92.56 105 ILE B C 1
ATOM 3101 O O . ILE B 1 105 ? 7.344 17.281 6.199 1 92.56 105 ILE B O 1
ATOM 3105 N N . LEU B 1 106 ? 8.594 19.094 5.582 1 92.38 106 LEU B N 1
ATOM 3106 C CA . LEU B 1 106 ? 9.195 19.25 6.898 1 92.38 106 LEU B CA 1
ATOM 3107 C C . LEU B 1 106 ? 8.297 20.078 7.812 1 92.38 106 LEU B C 1
ATOM 3109 O O . LEU B 1 106 ? 8.656 20.359 8.953 1 92.38 106 LEU B O 1
ATOM 3113 N N . ARG B 1 107 ? 7.113 20.359 7.344 1 85.5 107 ARG B N 1
ATOM 3114 C CA . ARG B 1 107 ? 6.125 21.109 8.109 1 85.5 107 ARG B CA 1
ATOM 3115 C C . ARG B 1 107 ? 6.672 22.469 8.516 1 85.5 107 ARG B C 1
ATOM 3117 O O . ARG B 1 107 ? 6.473 22.906 9.648 1 85.5 107 ARG B O 1
ATOM 3124 N N . ARG B 1 108 ? 7.41 23.172 7.727 1 77.06 108 ARG B N 1
ATOM 3125 C CA . ARG B 1 108 ? 8 24.484 8.008 1 77.06 108 ARG B CA 1
ATOM 3126 C C . ARG B 1 108 ? 7.543 25.516 6.984 1 77.06 108 ARG B C 1
ATOM 3128 O O . ARG B 1 108 ? 8.039 26.656 6.977 1 77.06 108 ARG B O 1
ATOM 3135 N N . ALA B 1 109 ? 6.645 25.156 6.246 1 62.97 109 ALA B N 1
ATOM 3136 C CA . ALA B 1 109 ? 6.309 26.031 5.129 1 62.97 109 ALA B CA 1
ATOM 3137 C C . ALA B 1 109 ? 5.609 27.297 5.617 1 62.97 109 ALA B C 1
ATOM 3139 O O . ALA B 1 109 ? 5.77 28.375 5.027 1 62.97 109 ALA B O 1
ATOM 3140 N N . LYS B 1 110 ? 4.895 27.281 6.707 1 61.16 110 LYS B N 1
ATOM 3141 C CA . LYS B 1 110 ? 4.094 28.422 7.113 1 61.16 110 LYS B CA 1
ATOM 3142 C C . LYS B 1 110 ? 4.852 29.297 8.102 1 61.16 110 LYS B C 1
ATOM 3144 O O . LYS B 1 110 ? 4.355 30.359 8.516 1 61.16 110 LYS B O 1
ATOM 3149 N N . SER B 1 111 ? 6.027 28.938 8.328 1 64.69 111 SER B N 1
ATOM 3150 C CA . SER B 1 111 ? 6.781 29.703 9.312 1 64.69 111 SER B CA 1
ATOM 3151 C C . SER B 1 111 ? 7.379 30.969 8.68 1 64.69 111 SER B C 1
ATOM 3153 O O . SER B 1 111 ? 7.797 30.938 7.523 1 64.69 111 SER B O 1
ATOM 3155 N N . LYS B 1 112 ? 7.148 32.062 9.375 1 70.25 112 LYS B N 1
ATOM 3156 C CA . LYS B 1 112 ? 7.793 33.312 8.93 1 70.25 112 LYS B CA 1
ATOM 3157 C C . LYS B 1 112 ? 9.297 33.094 8.742 1 70.25 112 LYS B C 1
ATOM 3159 O O . LYS B 1 112 ? 9.984 32.656 9.656 1 70.25 112 LYS B O 1
ATOM 3164 N N . ASN B 1 113 ? 9.812 33.188 7.602 1 77.75 113 ASN B N 1
ATOM 3165 C CA . ASN B 1 113 ? 11.219 33.062 7.246 1 77.75 113 ASN B CA 1
ATOM 3166 C C . ASN B 1 113 ? 11.625 31.594 7.133 1 77.75 113 ASN B C 1
ATOM 3168 O O . ASN B 1 113 ? 12.805 31.25 7.254 1 77.75 113 ASN B O 1
ATOM 3172 N N . GLY B 1 114 ? 10.625 30.797 7.121 1 78.5 114 GLY B N 1
ATOM 3173 C CA . GLY B 1 114 ? 10.883 29.359 7.039 1 78.5 114 GLY B CA 1
ATOM 3174 C C . GLY B 1 114 ? 11.742 28.984 5.852 1 78.5 114 GLY B C 1
ATOM 3175 O O . GLY B 1 114 ? 12.711 28.234 5.988 1 78.5 114 GLY B O 1
ATOM 3176 N N . GLY B 1 115 ? 11.477 29.594 4.82 1 79.25 115 GLY B N 1
ATOM 3177 C CA . GLY B 1 115 ? 12.242 29.312 3.611 1 79.25 115 GLY B CA 1
ATOM 3178 C C . GLY B 1 115 ? 13.695 29.75 3.709 1 79.25 115 GLY B C 1
ATOM 3179 O O . GLY B 1 115 ? 14.594 29.031 3.295 1 79.25 115 GLY B O 1
ATOM 3180 N N . ARG B 1 116 ? 13.836 30.859 4.254 1 82.38 116 ARG B N 1
ATOM 3181 C CA . ARG B 1 116 ? 15.195 31.375 4.414 1 82.38 116 ARG B CA 1
ATOM 3182 C C . ARG B 1 116 ? 15.992 30.531 5.395 1 82.38 116 ARG B C 1
ATOM 3184 O O . ARG B 1 116 ? 17.156 30.203 5.133 1 82.38 116 ARG B O 1
ATOM 3191 N N . CYS B 1 117 ? 15.344 30.203 6.508 1 85.38 117 CYS B N 1
ATOM 3192 C CA . CYS B 1 117 ? 16 29.375 7.52 1 85.38 117 CYS B CA 1
ATOM 3193 C C . CYS B 1 117 ? 16.375 28.016 6.957 1 85.38 117 CYS B C 1
ATOM 3195 O O . CYS B 1 117 ? 17.453 27.484 7.258 1 85.38 117 CYS B O 1
ATOM 3197 N N . LEU B 1 118 ? 15.508 27.516 6.152 1 88.88 118 LEU B N 1
ATOM 3198 C CA . LEU B 1 118 ? 15.766 26.219 5.543 1 88.88 118 LEU B CA 1
ATOM 3199 C C . LEU B 1 118 ? 16.938 26.281 4.574 1 88.88 118 LEU B C 1
ATOM 3201 O O . LEU B 1 118 ? 17.812 25.422 4.586 1 88.88 118 LEU B O 1
ATOM 3205 N N . ARG B 1 119 ? 17.031 27.25 3.807 1 87.75 119 ARG B N 1
ATOM 3206 C CA . ARG B 1 119 ? 18.125 27.422 2.85 1 87.75 119 ARG B CA 1
ATOM 3207 C C . ARG B 1 119 ? 19.469 27.562 3.564 1 87.75 119 ARG B C 1
ATOM 3209 O O . ARG B 1 119 ? 20.469 27 3.127 1 87.75 119 ARG B O 1
ATOM 3216 N N . GLU B 1 120 ? 19.438 28.266 4.613 1 87.88 120 GLU B N 1
ATOM 3217 C CA . GLU B 1 120 ? 20.672 28.453 5.391 1 87.88 120 GLU B CA 1
ATOM 3218 C C . GLU B 1 120 ? 21.141 27.141 5.992 1 87.88 120 GLU B C 1
ATOM 3220 O O . GLU B 1 120 ? 22.344 26.859 5.992 1 87.88 120 GLU B O 1
ATOM 3225 N N . LYS B 1 121 ? 20.234 26.5 6.484 1 89.06 121 LYS B N 1
ATOM 3226 C CA . LYS B 1 121 ? 20.578 25.219 7.07 1 89.06 121 LYS B CA 1
ATOM 3227 C C . LYS B 1 121 ? 21.141 24.266 6.02 1 89.06 121 LYS B C 1
ATOM 3229 O O . LYS B 1 121 ? 22.125 23.562 6.27 1 89.06 121 LYS B O 1
ATOM 3234 N N . LEU B 1 122 ? 20.516 24.266 4.938 1 91.25 122 LEU B N 1
ATOM 3235 C CA . LEU B 1 122 ? 20.984 23.422 3.84 1 91.25 122 LEU B CA 1
ATOM 3236 C C . LEU B 1 122 ? 22.375 23.828 3.381 1 91.25 122 LEU B C 1
ATOM 3238 O O . LEU B 1 122 ? 23.234 22.984 3.145 1 91.25 122 LEU B O 1
ATOM 3242 N N . ASP B 1 123 ? 22.594 25.016 3.324 1 88.5 123 ASP B N 1
ATOM 3243 C CA . ASP B 1 123 ? 23.891 25.547 2.908 1 88.5 123 ASP B CA 1
ATOM 3244 C C . ASP B 1 123 ? 24.984 25.141 3.895 1 88.5 123 ASP B C 1
ATOM 3246 O O . ASP B 1 123 ? 26.094 24.797 3.488 1 88.5 123 ASP B O 1
ATOM 3250 N N . ARG B 1 124 ? 24.672 25.203 5.113 1 89.25 124 ARG B N 1
ATOM 3251 C CA . ARG B 1 124 ? 25.625 24.828 6.148 1 89.25 124 ARG B CA 1
ATOM 3252 C C . ARG B 1 124 ? 26 23.359 6.035 1 89.25 124 ARG B C 1
ATOM 3254 O O . ARG B 1 124 ? 27.109 22.953 6.402 1 89.25 124 ARG B O 1
ATOM 3261 N N . LEU B 1 125 ? 25.078 22.641 5.484 1 89.75 125 LEU B N 1
ATOM 3262 C CA . LEU B 1 125 ? 25.297 21.203 5.367 1 89.75 125 LEU B CA 1
ATOM 3263 C C . LEU B 1 125 ? 25.859 20.844 3.996 1 89.75 125 LEU B C 1
ATOM 3265 O O . LEU B 1 125 ? 26.062 19.656 3.691 1 89.75 125 LEU B O 1
ATOM 3269 N N . GLY B 1 126 ? 25.984 21.859 3.172 1 86.31 126 GLY B N 1
ATOM 3270 C CA . GLY B 1 126 ? 26.531 21.641 1.843 1 86.31 126 GLY B CA 1
ATOM 3271 C C . GLY B 1 126 ? 25.516 21.109 0.859 1 86.31 126 GLY B C 1
ATOM 3272 O O . GLY B 1 126 ? 25.875 20.438 -0.112 1 86.31 126 GLY B O 1
ATOM 3273 N N . LEU B 1 127 ? 24.25 21.344 1.188 1 87.19 127 LEU B N 1
ATOM 3274 C CA . LEU B 1 127 ? 23.188 20.875 0.314 1 87.19 127 LEU B CA 1
ATOM 3275 C C . LEU B 1 127 ? 22.656 22 -0.556 1 87.19 127 LEU B C 1
ATOM 3277 O O . LEU B 1 127 ? 22.531 23.141 -0.096 1 87.19 127 LEU B O 1
ATOM 3281 N N . ASN B 1 128 ? 22.5 21.625 -1.84 1 82.94 128 ASN B N 1
ATOM 3282 C CA . ASN B 1 128 ? 22.062 22.625 -2.799 1 82.94 128 ASN B CA 1
ATOM 3283 C C . ASN B 1 128 ? 20.609 22.391 -3.229 1 82.94 128 ASN B C 1
ATOM 3285 O O . ASN B 1 128 ? 20.203 21.234 -3.404 1 82.94 128 ASN B O 1
ATOM 3289 N N . LEU B 1 129 ? 19.938 23.531 -3.244 1 83.56 129 LEU B N 1
ATOM 3290 C CA . LEU B 1 129 ? 18.594 23.469 -3.807 1 83.56 129 LEU B CA 1
ATOM 3291 C C . LEU B 1 129 ? 18.641 23.547 -5.328 1 83.56 129 LEU B C 1
ATOM 3293 O O . LEU B 1 129 ? 19.453 24.266 -5.898 1 83.56 129 LEU B O 1
ATOM 3297 N N . PRO B 1 130 ? 17.969 22.594 -5.98 1 73.38 130 PRO B N 1
ATOM 3298 C CA . PRO B 1 130 ? 17.938 22.688 -7.441 1 73.38 130 PRO B CA 1
ATOM 3299 C C . PRO B 1 130 ? 17.531 24.078 -7.941 1 73.38 130 PRO B C 1
ATOM 3301 O O . PRO B 1 130 ? 16.781 24.781 -7.273 1 73.38 130 PRO B O 1
ATOM 3304 N N . ALA B 1 131 ? 18.422 24.656 -8.961 1 59.31 131 ALA B N 1
ATOM 3305 C CA . ALA B 1 131 ? 18.234 25.969 -9.562 1 59.31 131 ALA B CA 1
ATOM 3306 C C . ALA B 1 131 ? 16.906 26.047 -10.312 1 59.31 131 ALA B C 1
ATOM 3308 O O . ALA B 1 131 ? 16.531 25.109 -11.023 1 59.31 131 ALA B O 1
ATOM 3309 N N . GLY B 1 132 ? 16.094 27.359 -10.062 1 55.94 132 GLY B N 1
ATOM 3310 C CA . GLY B 1 132 ? 14.906 27.766 -10.773 1 55.94 132 GLY B CA 1
ATOM 3311 C C . GLY B 1 132 ? 13.68 26.938 -10.422 1 55.94 132 GLY B C 1
ATOM 3312 O O . GLY B 1 132 ? 13.773 25.984 -9.648 1 55.94 132 GLY B O 1
ATOM 3313 N N . ARG B 1 133 ? 12.508 27.562 -10.867 1 51.88 133 ARG B N 1
ATOM 3314 C CA . ARG B 1 133 ? 11.227 26.875 -10.805 1 51.88 133 ARG B CA 1
ATOM 3315 C C . ARG B 1 133 ? 11.297 25.516 -11.484 1 51.88 133 ARG B C 1
ATOM 3317 O O . ARG B 1 133 ? 11.18 25.422 -12.711 1 51.88 133 ARG B O 1
ATOM 3324 N N . ARG B 1 134 ? 12.422 24.875 -11.383 1 49.03 134 ARG B N 1
ATOM 3325 C CA . ARG B 1 134 ? 12.695 23.625 -12.086 1 49.03 134 ARG B CA 1
ATOM 3326 C C . ARG B 1 134 ? 11.461 22.734 -12.117 1 49.03 134 ARG B C 1
ATOM 3328 O O . ARG B 1 134 ? 10.539 22.906 -11.32 1 49.03 134 ARG B O 1
ATOM 3335 N N . LYS B 1 135 ? 11.578 21.766 -13.125 1 53.34 135 LYS B N 1
ATOM 3336 C CA . LYS B 1 135 ? 10.711 20.688 -13.578 1 53.34 135 LYS B CA 1
ATOM 3337 C C . LYS B 1 135 ? 10.117 19.922 -12.398 1 53.34 135 LYS B C 1
ATOM 3339 O O . LYS B 1 135 ? 10.812 19.656 -11.414 1 53.34 135 LYS B O 1
ATOM 3344 N N . ALA B 1 136 ? 8.836 20.125 -12.352 1 55.84 136 ALA B N 1
ATOM 3345 C CA . ALA B 1 136 ? 7.855 19.531 -11.438 1 55.84 136 ALA B CA 1
ATOM 3346 C C . ALA B 1 136 ? 8.219 18.094 -11.102 1 55.84 136 ALA B C 1
ATOM 3348 O O . ALA B 1 136 ? 8.352 17.25 -11.992 1 55.84 136 ALA B O 1
ATOM 3349 N N . ALA B 1 137 ? 9.07 17.938 -10.094 1 64.19 137 ALA B N 1
ATOM 3350 C CA . ALA B 1 137 ? 9.203 16.578 -9.562 1 64.19 137 ALA B CA 1
ATOM 3351 C C . ALA B 1 137 ? 7.867 15.844 -9.586 1 64.19 137 ALA B C 1
ATOM 3353 O O . ALA B 1 137 ? 6.805 16.469 -9.555 1 64.19 137 ALA B O 1
ATOM 3354 N N . ASN B 1 138 ? 7.898 14.625 -10.055 1 75.5 138 ASN B N 1
ATOM 3355 C CA . ASN B 1 138 ? 6.688 13.82 -9.922 1 75.5 138 ASN B CA 1
ATOM 3356 C C . ASN B 1 138 ? 6.297 13.633 -8.461 1 75.5 138 ASN B C 1
ATOM 3358 O O . ASN B 1 138 ? 6.969 12.914 -7.723 1 75.5 138 ASN B O 1
ATOM 3362 N N . VAL B 1 139 ? 5.363 14.523 -8.07 1 85.56 139 VAL B N 1
ATOM 3363 C CA . VAL B 1 139 ? 4.934 14.508 -6.676 1 85.56 139 VAL B CA 1
ATOM 3364 C C . VAL B 1 139 ? 3.709 13.602 -6.527 1 85.56 139 VAL B C 1
ATOM 3366 O O . VAL B 1 139 ? 2.721 13.758 -7.25 1 85.56 139 VAL B O 1
ATOM 3369 N N . THR B 1 140 ? 3.859 12.531 -5.754 1 90.19 140 THR B N 1
ATOM 3370 C CA . THR B 1 140 ? 2.75 11.672 -5.359 1 90.19 140 THR B CA 1
ATOM 3371 C C . THR B 1 140 ? 2.361 11.922 -3.906 1 90.19 140 THR B C 1
ATOM 3373 O O . THR B 1 140 ? 3.02 12.695 -3.207 1 90.19 140 THR B O 1
ATOM 3376 N N . LEU B 1 141 ? 1.279 11.32 -3.498 1 94.38 141 LEU B N 1
ATOM 3377 C CA . LEU B 1 141 ? 0.882 11.492 -2.105 1 94.38 141 LEU B CA 1
ATOM 3378 C C . LEU B 1 141 ? 1.932 10.906 -1.165 1 94.38 141 LEU B C 1
ATOM 3380 O O . LEU B 1 141 ? 2.109 11.398 -0.046 1 94.38 141 LEU B O 1
ATOM 3384 N N . LEU B 1 142 ? 2.689 9.93 -1.621 1 94.88 142 LEU B N 1
ATOM 3385 C CA . LEU B 1 142 ? 3.75 9.352 -0.807 1 94.88 142 LEU B CA 1
ATOM 3386 C C . LEU B 1 142 ? 4.883 10.344 -0.588 1 94.88 142 LEU B C 1
ATOM 3388 O O . LEU B 1 142 ? 5.59 10.281 0.419 1 94.88 142 LEU B O 1
ATOM 3392 N N . THR B 1 143 ? 5.004 11.273 -1.454 1 93.5 143 THR B N 1
ATOM 3393 C CA . THR B 1 143 ? 6.074 12.258 -1.371 1 93.5 143 THR B CA 1
ATOM 3394 C C . THR B 1 143 ? 5.922 13.109 -0.115 1 93.5 143 THR B C 1
ATOM 3396 O O . THR B 1 143 ? 6.914 13.602 0.428 1 93.5 143 THR B O 1
ATOM 3399 N N . SER B 1 144 ? 4.711 13.211 0.339 1 93.94 144 SER B N 1
ATOM 3400 C CA . SER B 1 144 ? 4.438 14.07 1.487 1 93.94 144 SER B CA 1
ATOM 3401 C C . SER B 1 144 ? 4.902 13.422 2.785 1 93.94 144 SER B C 1
ATOM 3403 O O . SER B 1 144 ? 4.98 14.078 3.824 1 93.94 144 SER B O 1
ATOM 3405 N N . LEU B 1 145 ? 5.242 12.156 2.756 1 96 145 LEU B N 1
ATOM 3406 C CA . LEU B 1 145 ? 5.621 11.414 3.955 1 96 145 LEU B CA 1
ATOM 3407 C C . LEU B 1 145 ? 7.141 11.32 4.078 1 96 145 LEU B C 1
ATOM 3409 O O . LEU B 1 145 ? 7.836 11.125 3.082 1 96 145 LEU B O 1
ATOM 3413 N N . VAL B 1 146 ? 7.605 11.516 5.309 1 96.25 146 VAL B N 1
ATOM 3414 C CA . VAL B 1 146 ? 9.008 11.203 5.57 1 96.25 146 VAL B CA 1
ATOM 3415 C C . VAL B 1 146 ? 9.188 9.688 5.637 1 96.25 146 VAL B C 1
ATOM 3417 O O . VAL B 1 146 ? 8.211 8.938 5.742 1 96.25 146 VAL B O 1
ATOM 3420 N N . GLU B 1 147 ? 10.422 9.227 5.59 1 96.44 147 GLU B N 1
ATOM 3421 C CA . GLU B 1 147 ? 10.727 7.801 5.465 1 96.44 147 GLU B CA 1
ATOM 3422 C C . GLU B 1 147 ? 10.148 7.008 6.633 1 96.44 147 GLU B C 1
ATOM 3424 O O . GLU B 1 147 ? 9.531 5.957 6.43 1 96.44 147 GLU B O 1
ATOM 3429 N N . GLY B 1 148 ? 10.359 7.539 7.812 1 95.88 148 GLY B N 1
ATOM 3430 C CA . GLY B 1 148 ? 9.844 6.844 8.984 1 95.88 148 GLY B CA 1
ATOM 3431 C C . GLY B 1 148 ? 8.336 6.676 8.953 1 95.88 148 GLY B C 1
ATOM 3432 O O . GLY B 1 148 ? 7.816 5.629 9.352 1 95.88 148 GLY B O 1
ATOM 3433 N N . GLU B 1 149 ? 7.668 7.617 8.547 1 96.38 149 GLU B N 1
ATOM 3434 C CA . GLU B 1 149 ? 6.211 7.578 8.492 1 96.38 149 GLU B CA 1
ATOM 3435 C C . GLU B 1 149 ? 5.723 6.672 7.367 1 96.38 149 GLU B C 1
ATOM 3437 O O . GLU B 1 149 ? 4.734 5.953 7.523 1 96.38 149 GLU B O 1
ATOM 3442 N N . ALA B 1 150 ? 6.383 6.746 6.25 1 97.44 150 ALA B N 1
ATOM 3443 C CA . ALA B 1 150 ? 6.035 5.879 5.129 1 97.44 150 ALA B CA 1
ATOM 3444 C C . ALA B 1 150 ? 6.203 4.406 5.504 1 97.44 150 ALA B C 1
ATOM 3446 O O . ALA B 1 150 ? 5.363 3.572 5.156 1 97.44 150 ALA B O 1
ATOM 3447 N N . LEU B 1 151 ? 7.246 4.102 6.184 1 96.94 151 LEU B N 1
ATOM 3448 C CA . LEU B 1 151 ? 7.484 2.738 6.648 1 96.94 151 LEU B CA 1
ATOM 3449 C C . LEU B 1 151 ? 6.41 2.307 7.641 1 96.94 151 LEU B C 1
ATOM 3451 O O . LEU B 1 151 ? 5.945 1.165 7.602 1 96.94 151 LEU B O 1
ATOM 3455 N N . HIS B 1 152 ? 6.09 3.215 8.492 1 96.69 152 HIS B N 1
ATOM 3456 C CA . HIS B 1 152 ? 5.02 2.939 9.445 1 96.69 152 HIS B CA 1
ATOM 3457 C C . HIS B 1 152 ? 3.703 2.654 8.734 1 96.69 152 HIS B C 1
ATOM 3459 O O . HIS B 1 152 ? 2.969 1.741 9.117 1 96.69 152 HIS B O 1
ATOM 3465 N N . LEU B 1 153 ? 3.4 3.436 7.777 1 97.75 153 LEU B N 1
ATOM 3466 C CA . LEU B 1 153 ? 2.193 3.242 6.984 1 97.75 153 LEU B CA 1
ATOM 3467 C C . LEU B 1 153 ? 2.191 1.866 6.324 1 97.75 153 LEU B C 1
ATOM 3469 O O . LEU B 1 153 ? 1.167 1.181 6.316 1 97.75 153 LEU B O 1
ATOM 3473 N N . ALA B 1 154 ? 3.301 1.444 5.816 1 98.44 154 ALA B N 1
ATOM 3474 C CA . ALA B 1 154 ? 3.412 0.13 5.191 1 98.44 154 ALA B CA 1
ATOM 3475 C C . ALA B 1 154 ? 3.195 -0.984 6.211 1 98.44 154 ALA B C 1
ATOM 3477 O O . ALA B 1 154 ? 2.562 -1.998 5.906 1 98.44 154 ALA B O 1
ATOM 3478 N N . ARG B 1 155 ? 3.736 -0.796 7.363 1 97.75 155 ARG B N 1
ATOM 3479 C CA . ARG B 1 155 ? 3.547 -1.782 8.422 1 97.75 155 ARG B CA 1
ATOM 3480 C C . ARG B 1 155 ? 2.078 -1.884 8.82 1 97.75 155 ARG B C 1
ATOM 3482 O O . ARG B 1 155 ? 1.562 -2.982 9.031 1 97.75 155 ARG B O 1
ATOM 3489 N N . ASP B 1 156 ? 1.464 -0.811 8.945 1 96.94 156 ASP B N 1
ATOM 3490 C CA . ASP B 1 156 ? 0.037 -0.798 9.258 1 96.94 156 ASP B CA 1
ATOM 3491 C C . ASP B 1 156 ? -0.764 -1.518 8.172 1 96.94 156 ASP B C 1
ATOM 3493 O O . ASP B 1 156 ? -1.685 -2.279 8.477 1 96.94 156 ASP B O 1
ATOM 3497 N N . PHE B 1 157 ? -0.432 -1.212 6.941 1 98.19 157 PHE B N 1
ATOM 3498 C CA . PHE B 1 157 ? -1.099 -1.886 5.832 1 98.19 157 PHE B CA 1
ATOM 3499 C C . PHE B 1 157 ? -0.908 -3.395 5.922 1 98.19 157 PHE B C 1
ATOM 3501 O O . PHE B 1 157 ? -1.864 -4.156 5.766 1 98.19 157 PHE B O 1
ATOM 3508 N N . GLY B 1 158 ? 0.331 -3.793 6.211 1 98.5 158 GLY B N 1
ATOM 3509 C CA . GLY B 1 158 ? 0.602 -5.211 6.379 1 98.5 158 GLY B CA 1
ATOM 3510 C C . GLY B 1 158 ? -0.204 -5.844 7.496 1 98.5 158 GLY B C 1
ATOM 3511 O O . GLY B 1 158 ? -0.758 -6.934 7.332 1 98.5 158 GLY B O 1
ATOM 3512 N N . TYR B 1 159 ? -0.267 -5.176 8.57 1 97.12 159 TYR B N 1
ATOM 3513 C CA . TYR B 1 159 ? -1.021 -5.672 9.719 1 97.12 159 TYR B CA 1
ATOM 3514 C C . TYR B 1 159 ? -2.502 -5.801 9.383 1 97.12 159 TYR B C 1
ATOM 3516 O O . TYR B 1 159 ? -3.139 -6.797 9.734 1 97.12 159 TYR B O 1
ATOM 3524 N N . THR B 1 160 ? -3.033 -4.855 8.727 1 96.19 160 THR B N 1
ATOM 3525 C CA . THR B 1 160 ? -4.441 -4.855 8.344 1 96.19 160 THR B CA 1
ATOM 3526 C C . THR B 1 160 ? -4.734 -5.988 7.367 1 96.19 160 THR B C 1
ATOM 3528 O O . THR B 1 160 ? -5.785 -6.625 7.441 1 96.19 160 THR B O 1
ATOM 3531 N N . CYS B 1 161 ? -3.836 -6.215 6.422 1 98.06 161 CYS B N 1
ATOM 3532 C CA . CYS B 1 161 ? -3.996 -7.328 5.492 1 98.06 161 CYS B CA 1
ATOM 3533 C C . CYS B 1 161 ? -4.012 -8.664 6.234 1 98.06 161 CYS B C 1
ATOM 3535 O O . CYS B 1 161 ? -4.848 -9.523 5.957 1 98.06 161 CYS B O 1
ATOM 3537 N N . GLU B 1 162 ? -3.18 -8.789 7.188 1 97.69 162 GLU B N 1
ATOM 3538 C CA . GLU B 1 162 ? -3.043 -10.039 7.938 1 97.69 162 GLU B CA 1
ATOM 3539 C C . GLU B 1 162 ? -4.273 -10.297 8.797 1 97.69 162 GLU B C 1
ATOM 3541 O O . GLU B 1 162 ? -4.711 -11.445 8.938 1 97.69 162 GLU B O 1
ATOM 3546 N N . THR B 1 163 ? -4.859 -9.266 9.297 1 95.44 163 THR B N 1
ATOM 3547 C CA . THR B 1 163 ? -5.898 -9.453 10.305 1 95.44 163 THR B CA 1
ATOM 3548 C C . THR B 1 163 ? -7.285 -9.312 9.688 1 95.44 163 THR B C 1
ATOM 3550 O O . THR B 1 163 ? -8.25 -9.922 10.164 1 95.44 163 THR B O 1
ATOM 3553 N N . GLU B 1 164 ? -7.359 -8.516 8.648 1 95.88 164 GLU B N 1
ATOM 3554 C CA . GLU B 1 164 ? -8.703 -8.117 8.234 1 95.88 164 GLU B CA 1
ATOM 3555 C C . GLU B 1 164 ? -9.023 -8.648 6.836 1 95.88 164 GLU B C 1
ATOM 3557 O O . GLU B 1 164 ? -10.195 -8.695 6.441 1 95.88 164 GLU B O 1
ATOM 3562 N N . PHE B 1 165 ? -8.047 -8.938 6.035 1 98.25 165 PHE B N 1
ATOM 3563 C CA . PHE B 1 165 ? -8.359 -9.461 4.707 1 98.25 165 PHE B CA 1
ATOM 3564 C C . PHE B 1 165 ? -9.062 -10.805 4.801 1 98.25 165 PHE B C 1
ATOM 3566 O O . PHE B 1 165 ? -8.641 -11.688 5.551 1 98.25 165 PHE B O 1
ATOM 3573 N N . PRO B 1 166 ? -10.125 -11.008 4.031 1 98.44 166 PRO B N 1
ATOM 3574 C CA . PRO B 1 166 ? -10.898 -12.25 4.113 1 98.44 166 PRO B CA 1
ATOM 3575 C C . PRO B 1 166 ? -10.281 -13.383 3.291 1 98.44 166 PRO B C 1
ATOM 3577 O O . PRO B 1 166 ? -10.914 -13.891 2.365 1 98.44 166 PRO B O 1
ATOM 3580 N N . ALA B 1 167 ? -9.117 -13.828 3.711 1 98.81 167 ALA B N 1
ATOM 3581 C CA . ALA B 1 167 ? -8.344 -14.82 2.959 1 98.81 167 ALA B CA 1
ATOM 3582 C C . ALA B 1 167 ? -9.086 -16.141 2.871 1 98.81 167 ALA B C 1
ATOM 3584 O O . ALA B 1 167 ? -9.062 -16.812 1.832 1 98.81 167 ALA B O 1
ATOM 3585 N N . LYS B 1 168 ? -9.719 -16.5 3.904 1 98.19 168 LYS B N 1
ATOM 3586 C CA . LYS B 1 168 ? -10.438 -17.781 3.902 1 98.19 168 LYS B CA 1
ATOM 3587 C C . LYS B 1 168 ? -11.602 -17.75 2.914 1 98.19 168 LYS B C 1
ATOM 3589 O O . LYS B 1 168 ? -11.719 -18.641 2.07 1 98.19 168 LYS B O 1
ATOM 3594 N N . ALA B 1 169 ? -12.453 -16.75 3.023 1 98.19 169 ALA B N 1
ATOM 3595 C CA . ALA B 1 169 ? -13.609 -16.625 2.139 1 98.19 169 ALA B CA 1
ATOM 3596 C C . ALA B 1 169 ? -13.172 -16.531 0.68 1 98.19 169 ALA B C 1
ATOM 3598 O O . ALA B 1 169 ? -13.766 -17.172 -0.196 1 98.19 169 ALA B O 1
ATOM 3599 N N . VAL B 1 170 ? -12.141 -15.812 0.416 1 98.62 170 VAL B N 1
ATOM 3600 C CA . VAL B 1 170 ? -11.633 -15.602 -0.935 1 98.62 170 VAL B CA 1
ATOM 3601 C C . VAL B 1 170 ? -11.023 -16.906 -1.464 1 98.62 170 VAL B C 1
ATOM 3603 O O . VAL B 1 170 ? -11.289 -17.297 -2.598 1 98.62 170 VAL B O 1
ATOM 3606 N N . GLY B 1 171 ? -10.172 -17.547 -0.623 1 98.25 171 GLY B N 1
ATOM 3607 C CA . GLY B 1 171 ? -9.578 -18.812 -1.019 1 98.25 171 GLY B CA 1
ATOM 3608 C C . GLY B 1 171 ? -10.609 -19.875 -1.346 1 98.25 171 GLY B C 1
ATOM 3609 O O . GLY B 1 171 ? -10.477 -20.594 -2.342 1 98.25 171 GLY B O 1
ATOM 3610 N N . GLU B 1 172 ? -11.641 -19.922 -0.534 1 96.94 172 GLU B N 1
ATOM 3611 C CA . GLU B 1 172 ? -12.711 -20.891 -0.768 1 96.94 172 GLU B CA 1
ATOM 3612 C C . GLU B 1 172 ? -13.469 -20.562 -2.051 1 96.94 172 GLU B C 1
ATOM 3614 O O . GLU B 1 172 ? -13.812 -21.469 -2.816 1 96.94 172 GLU B O 1
ATOM 3619 N N . HIS B 1 173 ? -13.758 -19.344 -2.242 1 96.94 173 HIS B N 1
ATOM 3620 C CA . HIS B 1 173 ? -14.461 -18.922 -3.445 1 96.94 173 HIS B CA 1
ATOM 3621 C C . HIS B 1 173 ? -13.688 -19.312 -4.703 1 96.94 173 HIS B C 1
ATOM 3623 O O . HIS B 1 173 ? -14.273 -19.812 -5.664 1 96.94 173 HIS B O 1
ATOM 3629 N N . LEU B 1 174 ? -12.414 -19.094 -4.715 1 97.31 174 LEU B N 1
ATOM 3630 C CA . LEU B 1 174 ? -11.562 -19.391 -5.863 1 97.31 174 LEU B CA 1
ATOM 3631 C C . LEU B 1 174 ? -11.438 -20.906 -6.074 1 97.31 174 LEU B C 1
ATOM 3633 O O . LEU B 1 174 ? -11.484 -21.375 -7.215 1 97.31 174 LEU B O 1
ATOM 3637 N N . ALA B 1 175 ? -11.328 -21.625 -5.012 1 96.06 175 ALA B N 1
ATOM 3638 C CA . ALA B 1 175 ? -11.172 -23.078 -5.094 1 96.06 175 ALA B CA 1
ATOM 3639 C C . ALA B 1 175 ? -12.461 -23.734 -5.598 1 96.06 175 ALA B C 1
ATOM 3641 O O . ALA B 1 175 ? -12.406 -24.734 -6.316 1 96.06 175 ALA B O 1
ATOM 3642 N N . ARG B 1 176 ? -13.594 -23.188 -5.25 1 93.56 176 ARG B N 1
ATOM 3643 C CA . ARG B 1 176 ? -14.898 -23.734 -5.613 1 93.56 176 ARG B CA 1
ATOM 3644 C C . ARG B 1 176 ? -15.117 -23.672 -7.121 1 93.56 176 ARG B C 1
ATOM 3646 O O . ARG B 1 176 ? -15.914 -24.438 -7.668 1 93.56 176 ARG B O 1
ATOM 3653 N N . GLN B 1 177 ? -14.43 -22.844 -7.789 1 91 177 GLN B N 1
ATOM 3654 C CA . GLN B 1 177 ? -14.586 -22.688 -9.234 1 91 177 GLN B CA 1
ATOM 3655 C C . GLN B 1 177 ? -13.93 -23.828 -9.992 1 91 177 GLN B C 1
ATOM 3657 O O . GLN B 1 177 ? -14.203 -24.031 -11.18 1 91 177 GLN B O 1
ATOM 3662 N N . HIS B 1 178 ? -13.117 -24.578 -9.352 1 87.31 178 HIS B N 1
ATOM 3663 C CA . HIS B 1 178 ? -12.383 -25.656 -9.984 1 87.31 178 HIS B CA 1
ATOM 3664 C C . HIS B 1 178 ? -12.531 -26.953 -9.211 1 87.31 178 HIS B C 1
ATOM 3666 O O . HIS B 1 178 ? -11.539 -27.609 -8.891 1 87.31 178 HIS B O 1
ATOM 3672 N N . MET B 1 179 ? -13.766 -27.375 -9.055 1 84.69 179 MET B N 1
ATOM 3673 C CA . MET B 1 179 ? -14.008 -28.516 -8.172 1 84.69 179 MET B CA 1
ATOM 3674 C C . MET B 1 179 ? -14.227 -29.797 -8.977 1 84.69 179 MET B C 1
ATOM 3676 O O . MET B 1 179 ? -14.375 -30.875 -8.406 1 84.69 179 MET B O 1
ATOM 3680 N N . GLU B 1 180 ? -14.117 -29.688 -10.242 1 87.31 180 GLU B N 1
ATOM 3681 C CA . GLU B 1 180 ? -14.234 -30.922 -11.008 1 87.31 180 GLU B CA 1
ATOM 3682 C C . GLU B 1 180 ? -13.141 -31.906 -10.633 1 87.31 180 GLU B C 1
ATOM 3684 O O . GLU B 1 180 ? -11.961 -31.562 -10.609 1 87.31 180 GLU B O 1
ATOM 3689 N N . GLN B 1 181 ? -13.492 -33.094 -10.414 1 82.5 181 GLN B N 1
ATOM 3690 C CA . GLN B 1 181 ? -12.609 -34.125 -9.875 1 82.5 181 GLN B CA 1
ATOM 3691 C C . GLN B 1 181 ? -11.422 -34.375 -10.797 1 82.5 181 GLN B C 1
ATOM 3693 O O . GLN B 1 181 ? -10.297 -34.562 -10.336 1 82.5 181 GLN B O 1
ATOM 3698 N N . LYS B 1 182 ? -11.664 -34.344 -12.07 1 86.62 182 LYS B N 1
ATOM 3699 C CA . LYS B 1 182 ? -10.617 -34.656 -13.031 1 86.62 182 LYS B CA 1
ATOM 3700 C C . LYS B 1 182 ? -9.531 -33.594 -13.031 1 86.62 182 LYS B C 1
ATOM 3702 O O . LYS B 1 182 ? -8.391 -33.844 -13.43 1 86.62 182 LYS B O 1
ATOM 3707 N N . GLU B 1 183 ? -9.852 -32.406 -12.438 1 88.06 183 GLU B N 1
ATOM 3708 C CA . GLU B 1 183 ? -8.938 -31.281 -12.539 1 88.06 183 GLU B CA 1
ATOM 3709 C C . GLU B 1 183 ? -8.32 -30.938 -11.188 1 88.06 183 GLU B C 1
ATOM 3711 O O . GLU B 1 183 ? -7.398 -30.125 -11.109 1 88.06 183 GLU B O 1
ATOM 3716 N N . GLN B 1 184 ? -8.672 -31.594 -10.172 1 90.06 184 GLN B N 1
ATOM 3717 C CA . GLN B 1 184 ? -8.312 -31.203 -8.812 1 90.06 184 GLN B CA 1
ATOM 3718 C C . GLN B 1 184 ? -6.816 -31.375 -8.562 1 90.06 184 GLN B C 1
ATOM 3720 O O . GLN B 1 184 ? -6.176 -30.516 -7.961 1 90.06 184 GLN B O 1
ATOM 3725 N N . THR B 1 185 ? -6.289 -32.5 -9 1 91.75 185 THR B N 1
ATOM 3726 C CA . THR B 1 185 ? -4.867 -32.781 -8.797 1 91.75 185 THR B CA 1
ATOM 3727 C C . THR B 1 185 ? -4.012 -31.75 -9.531 1 91.75 185 THR B C 1
ATOM 3729 O O . THR B 1 185 ? -3.033 -31.234 -8.984 1 91.75 185 THR B O 1
ATOM 3732 N N . ALA B 1 186 ? -4.395 -31.547 -10.75 1 94.62 186 ALA B N 1
ATOM 3733 C CA . ALA B 1 186 ? -3.666 -30.562 -11.547 1 94.62 186 ALA B CA 1
ATOM 3734 C C . ALA B 1 186 ? -3.758 -29.188 -10.922 1 94.62 186 ALA B C 1
ATOM 3736 O O . ALA B 1 186 ? -2.781 -28.422 -10.922 1 94.62 186 ALA B O 1
ATOM 3737 N N . ARG B 1 187 ? -4.922 -28.844 -10.391 1 96.56 187 ARG B N 1
ATOM 3738 C CA . ARG B 1 187 ? -5.133 -27.547 -9.766 1 96.56 187 ARG B CA 1
ATOM 3739 C C . ARG B 1 187 ? -4.289 -27.406 -8.5 1 96.56 187 ARG B C 1
ATOM 3741 O O . ARG B 1 187 ? -3.715 -26.344 -8.258 1 96.56 187 ARG B O 1
ATOM 3748 N N . LYS B 1 188 ? -4.238 -28.406 -7.734 1 96.38 188 LYS B N 1
ATOM 3749 C CA . LYS B 1 188 ? -3.414 -28.406 -6.531 1 96.38 188 LYS B CA 1
ATOM 3750 C C . LYS B 1 188 ? -1.944 -28.172 -6.871 1 96.38 188 LYS B C 1
ATOM 3752 O O . LYS B 1 188 ? -1.251 -27.422 -6.184 1 96.38 188 LYS B O 1
ATOM 3757 N N . LYS B 1 189 ? -1.514 -28.812 -7.914 1 96.81 189 LYS B N 1
ATOM 3758 C CA . LYS B 1 189 ? -0.133 -28.641 -8.352 1 96.81 189 LYS B CA 1
ATOM 3759 C C . LYS B 1 189 ? 0.128 -27.203 -8.789 1 96.81 189 LYS B C 1
ATOM 3761 O O . LYS B 1 189 ? 1.195 -26.656 -8.516 1 96.81 189 LYS B O 1
ATOM 3766 N N . MET B 1 190 ? -0.84 -26.609 -9.438 1 97.81 190 MET B N 1
ATOM 3767 C CA . MET B 1 190 ? -0.728 -25.219 -9.867 1 97.81 190 MET B CA 1
ATOM 3768 C C . MET B 1 190 ? -0.616 -24.297 -8.664 1 97.81 190 MET B C 1
ATOM 3770 O O . MET B 1 190 ? 0.198 -23.359 -8.656 1 97.81 190 MET B O 1
ATOM 3774 N N . ILE B 1 191 ? -1.43 -24.578 -7.676 1 98.56 191 ILE B N 1
ATOM 3775 C CA . ILE B 1 191 ? -1.449 -23.734 -6.484 1 98.56 191 ILE B CA 1
ATOM 3776 C C . ILE B 1 191 ? -0.125 -23.875 -5.734 1 98.56 191 ILE B C 1
ATOM 3778 O O . ILE B 1 191 ? 0.428 -22.875 -5.254 1 98.56 191 ILE B O 1
ATOM 3782 N N . LEU B 1 192 ? 0.366 -25.078 -5.664 1 98.44 192 LEU B N 1
ATOM 3783 C CA . LEU B 1 192 ? 1.639 -25.312 -4.988 1 98.44 192 LEU B CA 1
ATOM 3784 C C . LEU B 1 192 ? 2.781 -24.625 -5.73 1 98.44 192 LEU B C 1
ATOM 3786 O O . LEU B 1 192 ? 3.676 -24.047 -5.109 1 98.44 192 LEU B O 1
ATOM 3790 N N . ALA B 1 193 ? 2.77 -24.719 -7.043 1 98.38 193 ALA B N 1
ATOM 3791 C CA . ALA B 1 193 ? 3.76 -24 -7.848 1 98.38 193 ALA B CA 1
ATOM 3792 C C . ALA B 1 193 ? 3.68 -22.5 -7.617 1 98.38 193 ALA B C 1
ATOM 3794 O O . ALA B 1 193 ? 4.707 -21.828 -7.527 1 98.38 193 ALA B O 1
ATOM 3795 N N . THR B 1 194 ? 2.494 -21.984 -7.52 1 98.81 194 THR B N 1
ATOM 3796 C CA . THR B 1 194 ? 2.273 -20.562 -7.281 1 98.81 194 THR B CA 1
ATOM 3797 C C . THR B 1 194 ? 2.83 -20.141 -5.922 1 98.81 194 THR B C 1
ATOM 3799 O O . THR B 1 194 ? 3.473 -19.109 -5.801 1 98.81 194 THR B O 1
ATOM 3802 N N . LYS B 1 195 ? 2.578 -20.938 -4.922 1 98.69 195 LYS B N 1
ATOM 3803 C CA . LYS B 1 195 ? 3.098 -20.656 -3.588 1 98.69 195 LYS B CA 1
ATOM 3804 C C . LYS B 1 195 ? 4.621 -20.594 -3.592 1 98.69 195 LYS B C 1
ATOM 3806 O O . LYS B 1 195 ? 5.211 -19.719 -2.957 1 98.69 195 LYS B O 1
ATOM 3811 N N . GLN B 1 196 ? 5.195 -21.484 -4.316 1 98.31 196 GLN B N 1
ATOM 3812 C CA . GLN B 1 196 ? 6.652 -21.531 -4.379 1 98.31 196 GLN B CA 1
ATOM 3813 C C . GLN B 1 196 ? 7.223 -20.297 -5.074 1 98.31 196 GLN B C 1
ATOM 3815 O O . GLN B 1 196 ? 8.156 -19.672 -4.57 1 98.31 196 GLN B O 1
ATOM 3820 N N . ILE B 1 197 ? 6.703 -19.953 -6.211 1 98.62 197 ILE B N 1
ATOM 3821 C CA . ILE B 1 197 ? 7.203 -18.828 -6.98 1 98.62 197 ILE B CA 1
ATOM 3822 C C . ILE B 1 197 ? 6.973 -17.531 -6.203 1 98.62 197 ILE B C 1
ATOM 3824 O O . ILE B 1 197 ? 7.832 -16.641 -6.195 1 98.62 197 ILE B O 1
ATOM 3828 N N . CYS B 1 198 ? 5.801 -17.391 -5.598 1 98.62 198 CYS B N 1
ATOM 3829 C CA . CYS B 1 198 ? 5.492 -16.234 -4.77 1 98.62 198 CYS B CA 1
ATOM 3830 C C . CYS B 1 198 ? 6.492 -16.094 -3.629 1 98.62 198 CYS B C 1
ATOM 3832 O O . CYS B 1 198 ? 6.949 -14.992 -3.328 1 98.62 198 CYS B O 1
ATOM 3834 N N . LYS B 1 199 ? 6.828 -17.219 -3.025 1 98.44 199 LYS B N 1
ATOM 3835 C CA . LYS B 1 199 ? 7.789 -17.203 -1.924 1 98.44 199 LYS B CA 1
ATOM 3836 C C . LYS B 1 199 ? 9.172 -16.797 -2.404 1 98.44 199 LYS B C 1
ATOM 3838 O O . LYS B 1 199 ? 9.867 -16.031 -1.723 1 98.44 199 LYS B O 1
ATOM 3843 N N . GLU B 1 200 ? 9.578 -17.281 -3.551 1 98.31 200 GLU B N 1
ATOM 3844 C CA . GLU B 1 200 ? 10.867 -16.891 -4.121 1 98.31 200 GLU B CA 1
ATOM 3845 C C . GLU B 1 200 ? 10.93 -15.383 -4.363 1 98.31 200 GLU B C 1
ATOM 3847 O O . GLU B 1 200 ? 11.945 -14.742 -4.074 1 98.31 200 GLU B O 1
ATOM 3852 N N . PHE B 1 201 ? 9.867 -14.883 -4.918 1 98.69 201 PHE B N 1
ATOM 3853 C CA . PHE B 1 201 ? 9.797 -13.453 -5.168 1 98.69 201 PHE B CA 1
ATOM 3854 C C . PHE B 1 201 ? 9.844 -12.672 -3.859 1 98.69 201 PHE B C 1
ATOM 3856 O O . PHE B 1 201 ? 10.617 -11.719 -3.73 1 98.69 201 PHE B O 1
ATOM 3863 N N . GLN B 1 202 ? 9.047 -13.016 -2.865 1 98.62 202 GLN B N 1
ATOM 3864 C CA . GLN B 1 202 ? 9.008 -12.344 -1.569 1 98.62 202 GLN B CA 1
ATOM 3865 C C . GLN B 1 202 ? 10.359 -12.438 -0.862 1 98.62 202 GLN B C 1
ATOM 3867 O O . GLN B 1 202 ? 10.781 -11.492 -0.203 1 98.62 202 GLN B O 1
ATOM 3872 N N . ASP B 1 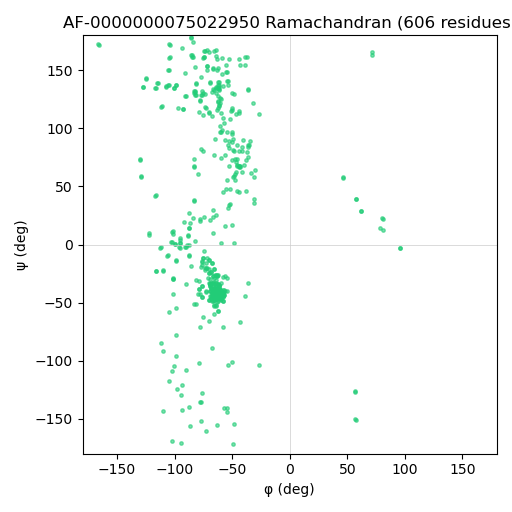203 ? 11.016 -13.586 -0.944 1 98.12 203 ASP B N 1
ATOM 3873 C CA . ASP B 1 203 ? 12.328 -13.766 -0.333 1 98.12 203 ASP B CA 1
ATOM 3874 C C . ASP B 1 203 ? 13.352 -12.82 -0.946 1 98.12 203 ASP B C 1
ATOM 3876 O O . ASP B 1 203 ? 14.195 -12.273 -0.236 1 98.12 203 ASP B O 1
ATOM 3880 N N . LEU B 1 204 ? 13.281 -12.688 -2.217 1 98.31 204 LEU B N 1
ATOM 3881 C CA . LEU B 1 204 ? 14.18 -11.742 -2.871 1 98.31 204 LEU B CA 1
ATOM 3882 C C . LEU B 1 204 ? 13.953 -10.328 -2.348 1 98.31 204 LEU B C 1
ATOM 3884 O O . LEU B 1 204 ? 14.906 -9.625 -2.014 1 98.31 204 LEU B O 1
ATOM 3888 N N . LEU B 1 205 ? 12.695 -9.914 -2.266 1 98.5 205 LEU B N 1
ATOM 3889 C CA . LEU B 1 205 ? 12.367 -8.578 -1.787 1 98.5 205 LEU B CA 1
ATOM 3890 C C . LEU B 1 205 ? 12.812 -8.398 -0.339 1 98.5 205 LEU B C 1
ATOM 3892 O O . LEU B 1 205 ? 13.227 -7.305 0.055 1 98.5 205 LEU B O 1
ATOM 3896 N N . SER B 1 206 ? 12.742 -9.469 0.438 1 97.44 206 SER B N 1
ATOM 3897 C CA . SER B 1 206 ? 13.109 -9.406 1.848 1 97.44 206 SER B CA 1
ATOM 3898 C C . SER B 1 206 ? 14.617 -9.234 2.016 1 97.44 206 SER B C 1
ATOM 3900 O O . SER B 1 206 ? 15.094 -8.891 3.1 1 97.44 206 SER B O 1
ATOM 3902 N N . GLN B 1 207 ? 15.375 -9.43 0.986 1 97.5 207 GLN B N 1
ATOM 3903 C CA . GLN B 1 207 ? 16.828 -9.289 1.022 1 97.5 207 GLN B CA 1
ATOM 3904 C C . GLN B 1 207 ? 17.234 -7.863 0.669 1 97.5 207 GLN B C 1
ATOM 3906 O O . GLN B 1 207 ? 18.422 -7.535 0.698 1 97.5 207 GLN B O 1
ATOM 3911 N N . ASP B 1 208 ? 16.266 -7.031 0.359 1 97.12 208 ASP B N 1
ATOM 3912 C CA . ASP B 1 208 ? 16.547 -5.629 0.073 1 97.12 208 ASP B CA 1
ATOM 3913 C C . ASP B 1 208 ? 17.156 -4.934 1.29 1 97.12 208 ASP B C 1
ATOM 3915 O O . ASP B 1 208 ? 16.562 -4.934 2.371 1 97.12 208 ASP B O 1
ATOM 3919 N N . ARG B 1 209 ? 18.328 -4.34 1.14 1 97.25 209 ARG B N 1
ATOM 3920 C CA . ARG B 1 209 ? 19.031 -3.627 2.201 1 97.25 209 ARG B CA 1
ATOM 3921 C C . ARG B 1 209 ? 19.188 -2.148 1.857 1 97.25 209 ARG B C 1
ATOM 3923 O O . ARG B 1 209 ? 20.266 -1.571 2.051 1 97.25 209 ARG B O 1
ATOM 3930 N N . SER B 1 210 ? 18.125 -1.604 1.324 1 95.56 210 SER B N 1
ATOM 3931 C CA . SER B 1 210 ? 18.141 -0.186 0.981 1 95.56 210 SER B CA 1
ATOM 3932 C C . SER B 1 210 ? 18.344 0.681 2.219 1 95.56 210 SER B C 1
ATOM 3934 O O . SER B 1 210 ? 17.75 0.415 3.271 1 95.56 210 SER B O 1
ATOM 3936 N N . PRO B 1 211 ? 19.219 1.686 2.17 1 93.19 211 PRO B N 1
ATOM 3937 C CA . PRO B 1 211 ? 19.422 2.584 3.309 1 93.19 211 PRO B CA 1
ATOM 3938 C C . PRO B 1 211 ? 18.234 3.512 3.549 1 93.19 211 PRO B C 1
ATOM 3940 O O . PRO B 1 211 ? 17.875 4.305 2.674 1 93.19 211 PRO B O 1
ATOM 3943 N N . LEU B 1 212 ? 17.562 3.352 4.617 1 92.44 212 LEU B N 1
ATOM 3944 C CA . LEU B 1 212 ? 16.422 4.164 5.02 1 92.44 212 LEU B CA 1
ATOM 3945 C C . LEU B 1 212 ? 16.609 4.707 6.434 1 92.44 212 LEU B C 1
ATOM 3947 O O . LEU B 1 212 ? 17.047 3.982 7.328 1 92.44 212 LEU B O 1
ATOM 3951 N N . GLY B 1 213 ? 16.297 6.008 6.605 1 90.5 213 GLY B N 1
ATOM 3952 C CA . GLY B 1 213 ? 16.484 6.602 7.922 1 90.5 213 GLY B CA 1
ATOM 3953 C C . GLY B 1 213 ? 17.906 6.484 8.438 1 90.5 213 GLY B C 1
ATOM 3954 O O . GLY B 1 213 ? 18.859 6.84 7.738 1 90.5 213 GLY B O 1
ATOM 3955 N N . SER B 1 214 ? 18.016 5.938 9.641 1 87.62 214 SER B N 1
ATOM 3956 C CA . SER B 1 214 ? 19.328 5.816 10.266 1 87.62 214 SER B CA 1
ATOM 3957 C C . SER B 1 214 ? 19.938 4.438 10.008 1 87.62 214 SER B C 1
ATOM 3959 O O . SER B 1 214 ? 21.062 4.16 10.438 1 87.62 214 SER B O 1
ATOM 3961 N N . SER B 1 215 ? 19.203 3.609 9.258 1 87.38 215 SER B N 1
ATOM 3962 C CA . SER B 1 215 ? 19.672 2.254 8.977 1 87.38 215 SER B CA 1
ATOM 3963 C C . SER B 1 215 ? 20.5 2.205 7.699 1 87.38 215 SER B C 1
ATOM 3965 O O . SER B 1 215 ? 20.094 2.738 6.664 1 87.38 215 SER B O 1
ATOM 3967 N N . ARG B 1 216 ? 21.719 1.608 7.879 1 90 216 ARG B N 1
ATOM 3968 C CA . ARG B 1 216 ? 22.578 1.387 6.719 1 90 216 ARG B CA 1
ATOM 3969 C C . ARG B 1 216 ? 23.078 -0.057 6.668 1 90 216 ARG B C 1
ATOM 3971 O O . ARG B 1 216 ? 24.266 -0.318 6.793 1 90 216 ARG B O 1
ATOM 3978 N N . PRO B 1 217 ? 22.172 -0.923 6.312 1 91.94 217 PRO B N 1
ATOM 3979 C CA . PRO B 1 217 ? 22.578 -2.332 6.289 1 91.94 217 PRO B CA 1
ATOM 3980 C C . PRO B 1 217 ? 23.516 -2.658 5.129 1 91.94 217 PRO B C 1
ATOM 3982 O O . PRO B 1 217 ? 23.453 -2.02 4.074 1 91.94 217 PRO B O 1
ATOM 3985 N N . THR B 1 218 ? 24.281 -3.639 5.32 1 94.44 218 THR B N 1
ATOM 3986 C CA . THR B 1 218 ? 25.188 -4.121 4.277 1 94.44 218 THR B CA 1
ATOM 3987 C C . THR B 1 218 ? 24.422 -4.926 3.232 1 94.44 218 THR B C 1
ATOM 3989 O O . THR B 1 218 ? 23.688 -5.863 3.572 1 94.44 218 THR B O 1
ATOM 3992 N N . PRO B 1 219 ? 24.625 -4.562 1.997 1 94.62 219 PRO B N 1
ATOM 3993 C CA . PRO B 1 219 ? 23.922 -5.305 0.944 1 94.62 219 PRO B CA 1
ATOM 3994 C C . PRO B 1 219 ? 24.312 -6.781 0.904 1 94.62 219 PRO B C 1
ATOM 3996 O O . PRO B 1 219 ? 25.484 -7.117 1.11 1 94.62 219 PRO B O 1
ATOM 3999 N N . ILE B 1 220 ? 23.344 -7.609 0.683 1 96.12 220 ILE B N 1
ATOM 4000 C CA . ILE B 1 220 ? 23.594 -9.039 0.546 1 96.12 220 ILE B CA 1
ATOM 4001 C C . ILE B 1 220 ? 23.375 -9.469 -0.902 1 96.12 220 ILE B C 1
ATOM 4003 O O . ILE B 1 220 ? 23.938 -10.461 -1.357 1 96.12 220 ILE B O 1
ATOM 4007 N N . LEU B 1 221 ? 22.609 -8.703 -1.639 1 96.19 221 LEU B N 1
ATOM 4008 C CA . LEU B 1 221 ? 22.359 -8.953 -3.055 1 96.19 221 LEU B CA 1
ATOM 4009 C C . LEU B 1 221 ? 23.469 -8.367 -3.914 1 96.19 221 LEU B C 1
ATOM 4011 O O . LEU B 1 221 ? 24.234 -7.523 -3.451 1 96.19 221 LEU B O 1
ATOM 4015 N N . ASP B 1 222 ? 23.484 -8.898 -5.133 1 94.5 222 ASP B N 1
ATOM 4016 C CA . ASP B 1 222 ? 24.375 -8.258 -6.094 1 94.5 222 ASP B CA 1
ATOM 4017 C C . ASP B 1 222 ? 24.078 -6.762 -6.207 1 94.5 222 ASP B C 1
ATOM 4019 O O . ASP B 1 222 ? 22.922 -6.352 -6.141 1 94.5 222 ASP B O 1
ATOM 4023 N N . LEU B 1 223 ? 25.141 -6.055 -6.48 1 94.38 223 LEU B N 1
ATOM 4024 C CA . LEU B 1 223 ? 25.047 -4.602 -6.484 1 94.38 223 LEU B CA 1
ATOM 4025 C C . LEU B 1 223 ? 24.062 -4.125 -7.543 1 94.38 223 LEU B C 1
ATOM 4027 O O . LEU B 1 223 ? 23.359 -3.127 -7.344 1 94.38 223 LEU B O 1
ATOM 4031 N N . ASP B 1 224 ? 24.016 -4.789 -8.602 1 94.31 224 ASP B N 1
ATOM 4032 C CA . ASP B 1 224 ? 23.125 -4.367 -9.68 1 94.31 224 ASP B CA 1
ATOM 4033 C C . ASP B 1 224 ? 21.656 -4.445 -9.242 1 94.31 224 ASP B C 1
ATOM 4035 O O . ASP B 1 224 ? 20.906 -3.475 -9.383 1 94.31 224 ASP B O 1
ATOM 4039 N N . ILE B 1 225 ? 21.25 -5.594 -8.734 1 96.75 225 ILE B N 1
ATOM 4040 C CA . ILE B 1 225 ? 19.875 -5.762 -8.305 1 96.75 225 ILE B CA 1
ATOM 4041 C C . ILE B 1 225 ? 19.594 -4.887 -7.082 1 96.75 225 ILE B C 1
ATOM 4043 O O . ILE B 1 225 ? 18.516 -4.32 -6.945 1 96.75 225 ILE B O 1
ATOM 4047 N N . GLN B 1 226 ? 20.547 -4.785 -6.191 1 97.31 226 GLN B N 1
ATOM 4048 C CA . GLN B 1 226 ? 20.391 -3.943 -5.012 1 97.31 226 GLN B CA 1
ATOM 4049 C C . GLN B 1 226 ? 20.172 -2.484 -5.402 1 97.31 226 GLN B C 1
ATOM 4051 O O . GLN B 1 226 ? 19.344 -1.789 -4.805 1 97.31 226 GLN B O 1
ATOM 4056 N N . ARG B 1 227 ? 20.922 -2.027 -6.398 1 96.44 227 ARG B N 1
ATOM 4057 C CA . ARG B 1 227 ? 20.781 -0.649 -6.855 1 96.44 227 ARG B CA 1
ATOM 4058 C C . ARG B 1 227 ? 19.375 -0.382 -7.363 1 96.44 227 ARG B C 1
ATOM 4060 O O . ARG B 1 227 ? 18.797 0.666 -7.07 1 96.44 227 ARG B O 1
ATOM 4067 N N . HIS B 1 228 ? 18.812 -1.331 -8.078 1 97.25 228 HIS B N 1
ATOM 4068 C CA . HIS B 1 228 ? 17.453 -1.204 -8.602 1 97.25 228 HIS B CA 1
ATOM 4069 C C . HIS B 1 228 ? 16.438 -1.193 -7.469 1 97.25 228 HIS B C 1
ATOM 4071 O O . HIS B 1 228 ? 15.508 -0.38 -7.473 1 97.25 228 HIS B O 1
ATOM 4077 N N . LEU B 1 229 ? 16.609 -2.072 -6.566 1 97.69 229 LEU B N 1
ATOM 4078 C CA . LEU B 1 229 ? 15.695 -2.135 -5.434 1 97.69 229 LEU B CA 1
ATOM 4079 C C . LEU B 1 229 ? 15.805 -0.878 -4.574 1 97.69 229 LEU B C 1
ATOM 4081 O O . LEU B 1 229 ? 14.805 -0.377 -4.062 1 97.69 229 LEU B O 1
ATOM 4085 N N . THR B 1 230 ? 17.031 -0.344 -4.426 1 95.88 230 THR B N 1
ATOM 4086 C CA . THR B 1 230 ? 17.25 0.874 -3.652 1 95.88 230 THR B CA 1
ATOM 4087 C C . THR B 1 230 ? 16.547 2.059 -4.297 1 95.88 230 THR B C 1
ATOM 4089 O O . THR B 1 230 ? 15.945 2.885 -3.6 1 95.88 230 THR B O 1
ATOM 4092 N N . HIS B 1 231 ? 16.609 2.133 -5.566 1 94 231 HIS B N 1
ATOM 4093 C CA . HIS B 1 231 ? 15.891 3.199 -6.254 1 94 231 HIS B CA 1
ATOM 4094 C C . HIS B 1 231 ? 14.398 3.148 -5.949 1 94 231 HIS B C 1
ATOM 4096 O O . HIS B 1 231 ? 13.789 4.172 -5.613 1 94 231 HIS B O 1
ATOM 4102 N N . PHE B 1 232 ? 13.812 1.971 -6.066 1 96.25 232 PHE B N 1
ATOM 4103 C CA . PHE B 1 232 ? 12.391 1.812 -5.801 1 96.25 232 PHE B CA 1
ATOM 4104 C C . PHE B 1 232 ? 12.07 2.123 -4.34 1 96.25 232 PHE B C 1
ATOM 4106 O O . PHE B 1 232 ? 11.07 2.779 -4.043 1 96.25 232 PHE B O 1
ATOM 4113 N N . SER B 1 233 ? 12.859 1.663 -3.42 1 95.38 233 SER B N 1
ATOM 4114 C CA . SER B 1 233 ? 12.672 1.925 -1.995 1 95.38 233 SER B CA 1
ATOM 4115 C C . SER B 1 233 ? 12.711 3.42 -1.699 1 95.38 233 SER B C 1
ATOM 4117 O O . SER B 1 233 ? 11.875 3.93 -0.949 1 95.38 233 SER B O 1
ATOM 4119 N N . LEU B 1 234 ? 13.625 4.102 -2.338 1 92 234 LEU B N 1
ATOM 4120 C CA . LEU B 1 234 ? 13.82 5.516 -2.043 1 92 234 LEU B CA 1
ATOM 4121 C C . LEU B 1 234 ? 12.719 6.359 -2.68 1 92 234 LEU B C 1
ATOM 4123 O O . LEU B 1 234 ? 12.25 7.328 -2.08 1 92 234 LEU B O 1
ATOM 4127 N N . ILE B 1 235 ? 12.242 6.008 -3.844 1 91.88 235 ILE B N 1
ATOM 4128 C CA . ILE B 1 235 ? 11.203 6.789 -4.508 1 91.88 235 ILE B CA 1
ATOM 4129 C C . ILE B 1 235 ? 9.883 6.633 -3.76 1 91.88 235 ILE B C 1
ATOM 4131 O O . ILE B 1 235 ? 9.023 7.523 -3.807 1 91.88 235 ILE B O 1
ATOM 4135 N N . THR B 1 236 ? 9.742 5.543 -3.053 1 95.38 236 THR B N 1
ATOM 4136 C CA . THR B 1 236 ? 8.531 5.312 -2.27 1 95.38 236 THR B CA 1
ATOM 4137 C C . THR B 1 236 ? 8.766 5.66 -0.802 1 95.38 236 THR B C 1
ATOM 4139 O O . THR B 1 236 ? 7.895 5.43 0.041 1 95.38 236 THR B O 1
ATOM 4142 N N . HIS B 1 237 ? 9.969 6.094 -0.501 1 94.75 237 HIS B N 1
ATOM 4143 C CA . HIS B 1 237 ? 10.352 6.488 0.851 1 94.75 237 HIS B CA 1
ATOM 4144 C C . HIS B 1 237 ? 10.25 5.312 1.816 1 94.75 237 HIS B C 1
ATOM 4146 O O . HIS B 1 237 ? 9.914 5.492 2.988 1 94.75 237 HIS B O 1
ATOM 4152 N N . GLY B 1 238 ? 10.438 4.133 1.267 1 95.88 238 GLY B N 1
ATOM 4153 C CA . GLY B 1 238 ? 10.445 2.934 2.09 1 95.88 238 GLY B CA 1
ATOM 4154 C C . GLY B 1 238 ? 9.109 2.227 2.127 1 95.88 238 GLY B C 1
ATOM 4155 O O . GLY B 1 238 ? 8.984 1.148 2.715 1 95.88 238 GLY B O 1
ATOM 4156 N N . PHE B 1 239 ? 8.062 2.775 1.479 1 98.25 239 PHE B N 1
ATOM 4157 C CA . PHE B 1 239 ? 6.719 2.209 1.526 1 98.25 239 PHE B CA 1
ATOM 4158 C C . PHE B 1 239 ? 6.594 1.022 0.579 1 98.25 239 PHE B C 1
ATOM 4160 O O . PHE B 1 239 ? 5.965 0.017 0.913 1 98.25 239 PHE B O 1
ATOM 4167 N N . GLY B 1 240 ? 7.199 1.082 -0.554 1 98.19 240 GLY B N 1
ATOM 4168 C CA . GLY B 1 240 ? 6.895 0.247 -1.705 1 98.19 240 GLY B CA 1
ATOM 4169 C C . GLY B 1 240 ? 7.121 -1.23 -1.448 1 98.19 240 GLY B C 1
ATOM 4170 O O . GLY B 1 240 ? 6.188 -2.033 -1.542 1 98.19 240 GLY B O 1
ATOM 4171 N N . THR B 1 241 ? 8.336 -1.589 -1.059 1 98.5 241 THR B N 1
ATOM 4172 C CA . THR B 1 241 ? 8.719 -2.99 -0.922 1 98.5 241 THR B CA 1
ATOM 4173 C C . THR B 1 241 ? 7.926 -3.66 0.197 1 98.5 241 THR B C 1
ATOM 4175 O O . THR B 1 241 ? 7.34 -4.727 -0.003 1 98.5 241 THR B O 1
ATOM 4178 N N . PRO B 1 242 ? 7.832 -3.059 1.354 1 98.44 242 PRO B N 1
ATOM 4179 C CA . PRO B 1 242 ? 7.023 -3.684 2.404 1 98.44 242 PRO B CA 1
ATOM 4180 C C . PRO B 1 242 ? 5.555 -3.824 2.014 1 98.44 242 PRO B C 1
ATOM 4182 O O . PRO B 1 242 ? 4.898 -4.793 2.402 1 98.44 242 PRO B O 1
ATOM 4185 N N . ALA B 1 243 ? 5.039 -2.867 1.292 1 98.81 243 ALA B N 1
ATOM 4186 C CA . ALA B 1 243 ? 3.646 -2.949 0.86 1 98.81 243 ALA B CA 1
ATOM 4187 C C . ALA B 1 243 ? 3.439 -4.109 -0.109 1 98.81 243 ALA B C 1
ATOM 4189 O O . ALA B 1 243 ? 2.445 -4.832 -0.018 1 98.81 243 ALA B O 1
ATOM 4190 N N . ILE B 1 244 ? 4.352 -4.277 -1.053 1 98.88 244 ILE B N 1
ATOM 4191 C CA . ILE B 1 244 ? 4.285 -5.398 -1.983 1 98.88 244 ILE B CA 1
ATOM 4192 C C . ILE B 1 244 ? 4.387 -6.711 -1.215 1 98.88 244 ILE B C 1
ATOM 4194 O O . ILE B 1 244 ? 3.629 -7.652 -1.475 1 98.88 244 ILE B O 1
ATOM 4198 N N . CYS B 1 245 ? 5.258 -6.777 -0.274 1 98.81 245 CYS B N 1
ATOM 4199 C CA . CYS B 1 245 ? 5.434 -7.988 0.525 1 98.81 245 CYS B CA 1
ATOM 4200 C C . CYS B 1 245 ? 4.168 -8.305 1.311 1 98.81 245 CYS B C 1
ATOM 4202 O O . CYS B 1 245 ? 3.809 -9.477 1.47 1 98.81 245 CYS B O 1
ATOM 4204 N N . ALA B 1 246 ? 3.529 -7.277 1.812 1 98.75 246 ALA B N 1
ATOM 4205 C CA . ALA B 1 246 ? 2.275 -7.488 2.529 1 98.75 246 ALA B CA 1
ATOM 4206 C C . ALA B 1 246 ? 1.217 -8.102 1.618 1 98.75 246 ALA B C 1
ATOM 4208 O O . ALA B 1 246 ? 0.504 -9.023 2.018 1 98.75 246 ALA B O 1
ATOM 4209 N N . ALA B 1 247 ? 1.108 -7.613 0.427 1 98.81 247 ALA B N 1
ATOM 4210 C CA . ALA B 1 247 ? 0.155 -8.141 -0.547 1 98.81 247 ALA B CA 1
ATOM 4211 C C . ALA B 1 247 ? 0.483 -9.586 -0.911 1 98.81 247 ALA B C 1
ATOM 4213 O O . ALA B 1 247 ? -0.415 -10.422 -1.023 1 98.81 247 ALA B O 1
ATOM 4214 N N . LEU B 1 248 ? 1.766 -9.844 -1.046 1 98.81 248 LEU B N 1
ATOM 4215 C CA . LEU B 1 248 ? 2.195 -11.188 -1.397 1 98.81 248 LEU B CA 1
ATOM 4216 C C . LEU B 1 248 ? 1.92 -12.164 -0.255 1 98.81 248 LEU B C 1
ATOM 4218 O O . LEU B 1 248 ? 1.549 -13.312 -0.49 1 98.81 248 LEU B O 1
ATOM 4222 N N . SER B 1 249 ? 2.1 -11.719 0.94 1 98.81 249 SER B N 1
ATOM 4223 C CA . SER B 1 249 ? 1.768 -12.547 2.092 1 98.81 249 SER B CA 1
ATOM 4224 C C . SER B 1 249 ? 0.275 -12.859 2.137 1 98.81 249 SER B C 1
ATOM 4226 O O . SER B 1 249 ? -0.12 -13.984 2.455 1 98.81 249 SER B O 1
ATOM 4228 N N . THR B 1 250 ? -0.476 -11.891 1.854 1 98.88 250 THR B N 1
ATOM 4229 C CA . THR B 1 250 ? -1.92 -12.086 1.778 1 98.88 250 THR B CA 1
ATOM 4230 C C . THR B 1 250 ? -2.273 -13.102 0.699 1 98.88 250 THR B C 1
ATOM 4232 O O . THR B 1 250 ? -3.088 -14 0.925 1 98.88 250 THR B O 1
ATOM 4235 N N . PHE B 1 251 ? -1.66 -12.945 -0.427 1 98.88 251 PHE B N 1
ATOM 4236 C CA . PHE B 1 251 ? -1.873 -13.867 -1.539 1 98.88 251 PHE B CA 1
ATOM 4237 C C . PHE B 1 251 ? -1.498 -15.289 -1.143 1 98.88 251 PHE B C 1
ATOM 4239 O O . PHE B 1 251 ? -2.236 -16.234 -1.43 1 98.88 251 PHE B O 1
ATOM 4246 N N . GLN B 1 252 ? -0.411 -15.438 -0.462 1 98.81 252 GLN B N 1
ATOM 4247 C CA . GLN B 1 252 ? 0.037 -16.75 -0.02 1 98.81 252 GLN B CA 1
ATOM 4248 C C . GLN B 1 252 ? -0.95 -17.359 0.971 1 98.81 252 GLN B C 1
ATOM 4250 O O . GLN B 1 252 ? -1.172 -18.578 0.964 1 98.81 252 GLN B O 1
ATOM 4255 N N . THR B 1 253 ? -1.482 -16.562 1.804 1 98.88 253 THR B N 1
ATOM 4256 C CA . THR B 1 253 ? -2.5 -17.047 2.727 1 98.88 253 THR B CA 1
ATOM 4257 C C . THR B 1 253 ? -3.74 -17.516 1.968 1 98.88 253 THR B C 1
ATOM 4259 O O . THR B 1 253 ? -4.344 -18.531 2.314 1 98.88 253 THR B O 1
ATOM 4262 N N . VAL B 1 254 ? -4.113 -16.797 0.967 1 98.88 254 VAL B N 1
ATOM 4263 C CA . VAL B 1 254 ? -5.238 -17.172 0.118 1 98.88 254 VAL B CA 1
ATOM 4264 C C . VAL B 1 254 ? -4.957 -18.531 -0.541 1 98.88 254 VAL B C 1
ATOM 4266 O O . VAL B 1 254 ? -5.828 -19.391 -0.589 1 98.88 254 VAL B O 1
ATOM 4269 N N . LEU B 1 255 ? -3.74 -18.672 -1.045 1 98.88 255 LEU B N 1
ATOM 4270 C CA . LEU B 1 255 ? -3.34 -19.922 -1.673 1 98.88 255 LEU B CA 1
ATOM 4271 C C . LEU B 1 255 ? -3.436 -21.078 -0.684 1 98.88 255 LEU B C 1
ATOM 4273 O O . LEU B 1 255 ? -3.902 -22.156 -1.035 1 98.88 255 LEU B O 1
ATOM 4277 N N . SER B 1 256 ? -3.031 -20.828 0.527 1 98.81 256 SER B N 1
ATOM 4278 C CA . SER B 1 256 ? -3.117 -21.844 1.562 1 98.81 256 SER B CA 1
ATOM 4279 C C . SER B 1 256 ? -4.566 -22.219 1.849 1 98.81 256 SER B C 1
ATOM 4281 O O . SER B 1 256 ? -4.883 -23.391 2.047 1 98.81 256 SER B O 1
ATOM 4283 N N . GLU B 1 257 ? -5.438 -21.25 1.838 1 98.69 257 GLU B N 1
ATOM 4284 C CA . GLU B 1 257 ? -6.859 -21.5 2.068 1 98.69 257 GLU B CA 1
ATOM 4285 C C . GLU B 1 257 ? -7.48 -22.25 0.893 1 98.69 257 GLU B C 1
ATOM 4287 O O . GLU B 1 257 ? -8.391 -23.062 1.079 1 98.69 257 GLU B O 1
ATOM 4292 N N . MET B 1 258 ? -7.004 -22 -0.331 1 98.06 258 MET B N 1
ATOM 4293 C CA . MET B 1 258 ? -7.453 -22.766 -1.501 1 98.06 258 MET B CA 1
ATOM 4294 C C . MET B 1 258 ? -7.105 -24.234 -1.361 1 98.06 258 MET B C 1
ATOM 4296 O O . MET B 1 258 ? -7.953 -25.094 -1.599 1 98.06 258 MET B O 1
ATOM 4300 N N . LEU B 1 259 ? -5.891 -24.469 -0.958 1 97.75 259 LEU B N 1
ATOM 4301 C CA . LEU B 1 259 ? -5.43 -25.844 -0.787 1 97.75 259 LEU B CA 1
ATOM 4302 C C . LEU B 1 259 ? -6.223 -26.547 0.308 1 97.75 259 LEU B C 1
ATOM 4304 O O . LEU B 1 259 ? -6.609 -27.719 0.149 1 97.75 259 LEU B O 1
ATOM 4308 N N . ASN B 1 260 ? -6.441 -25.859 1.398 1 97.25 260 ASN B N 1
ATOM 4309 C CA . ASN B 1 260 ? -7.238 -26.406 2.49 1 97.25 260 ASN B CA 1
ATOM 4310 C C . ASN B 1 260 ? -8.633 -26.812 2.021 1 97.25 260 ASN B C 1
ATOM 4312 O O . ASN B 1 260 ? -9.141 -27.875 2.396 1 97.25 260 ASN B O 1
ATOM 4316 N N . TYR B 1 261 ? -9.195 -25.969 1.257 1 96.12 261 TYR B N 1
ATOM 4317 C CA . TYR B 1 261 ? -10.531 -26.219 0.744 1 96.12 261 TYR B CA 1
ATOM 4318 C C . TYR B 1 261 ? -10.539 -27.453 -0.165 1 96.12 261 TYR B C 1
ATOM 4320 O O . TYR B 1 261 ? -11.43 -28.297 -0.065 1 96.12 261 TYR B O 1
ATOM 4328 N N . LEU B 1 262 ? -9.602 -27.562 -1.068 1 93.94 262 LEU B N 1
ATOM 4329 C CA . LEU B 1 262 ? -9.516 -28.672 -2.002 1 93.94 262 LEU B CA 1
ATOM 4330 C C . LEU B 1 262 ? -9.273 -29.984 -1.261 1 93.94 262 LEU B C 1
ATOM 4332 O O . LEU B 1 262 ? -9.82 -31.031 -1.632 1 93.94 262 LEU B O 1
ATOM 4336 N N . GLU B 1 263 ? -8.484 -29.984 -0.268 1 92.44 263 GLU B N 1
ATOM 4337 C CA . GLU B 1 263 ? -8.188 -31.172 0.522 1 92.44 263 GLU B CA 1
ATOM 4338 C C . GLU B 1 263 ? -9.43 -31.672 1.267 1 92.44 263 GLU B C 1
ATOM 4340 O O . GLU B 1 263 ? -9.656 -32.875 1.385 1 92.44 263 GLU B O 1
ATOM 4345 N N . LYS B 1 264 ? -10.164 -30.781 1.785 1 91.44 264 LYS B N 1
ATOM 4346 C CA . LYS B 1 264 ? -11.383 -31.125 2.527 1 91.44 264 LYS B CA 1
ATOM 4347 C C . LYS B 1 264 ? -12.438 -31.734 1.608 1 91.44 264 LYS B C 1
ATOM 4349 O O . LYS B 1 264 ? -13.219 -32.594 2.033 1 91.44 264 LYS B O 1
ATOM 4354 N N . HIS B 1 265 ? -12.453 -31.422 0.346 1 84.62 265 HIS B N 1
ATOM 4355 C CA . HIS B 1 265 ? -13.516 -31.844 -0.555 1 84.62 265 HIS B CA 1
ATOM 4356 C C . HIS B 1 265 ? -13.031 -32.938 -1.496 1 84.62 265 HIS B C 1
ATOM 4358 O O . HIS B 1 265 ? -13.812 -33.5 -2.277 1 84.62 265 HIS B O 1
ATOM 4364 N N . THR B 1 266 ? -11.836 -33.344 -1.676 1 77.75 266 THR B N 1
ATOM 4365 C CA . THR B 1 266 ? -11.336 -34.531 -2.396 1 77.75 266 THR B CA 1
ATOM 4366 C C . THR B 1 266 ? -11.508 -35.781 -1.559 1 77.75 266 THR B C 1
ATOM 4368 O O . THR B 1 266 ? -11.797 -36.844 -2.094 1 77.75 266 THR B O 1
ATOM 4371 N N . THR B 1 267 ? -11.258 -35.844 -0.293 1 63.44 267 THR B N 1
ATOM 4372 C CA . THR B 1 267 ? -11.328 -37.031 0.556 1 63.44 267 THR B CA 1
ATOM 4373 C C . THR B 1 267 ? -12.773 -37.5 0.691 1 63.44 267 THR B C 1
ATOM 4375 O O . THR B 1 267 ? -13.023 -38.719 0.841 1 63.44 267 THR B O 1
ATOM 4378 N N . HIS B 1 268 ? -13.773 -36.688 0.693 1 54.62 268 HIS B N 1
ATOM 4379 C CA . HIS B 1 268 ? -15.094 -37.219 0.99 1 54.62 268 HIS B CA 1
ATOM 4380 C C . HIS B 1 268 ? -15.633 -38.031 -0.172 1 54.62 268 HIS B C 1
ATOM 4382 O O . HIS B 1 268 ? -16.547 -38.844 0.002 1 54.62 268 HIS B O 1
ATOM 4388 N N . LYS B 1 269 ? -15.25 -37.938 -1.401 1 53.53 269 LYS B N 1
ATOM 4389 C CA . LYS B 1 269 ? -15.938 -38.781 -2.389 1 53.53 269 LYS B CA 1
ATOM 4390 C C . LYS B 1 269 ? -15.422 -40.219 -2.359 1 53.53 269 LYS B C 1
ATOM 4392 O O . LYS B 1 269 ? -16.125 -41.125 -2.76 1 53.53 269 LYS B O 1
ATOM 4397 N N . ASN B 1 270 ? -14.188 -40.375 -2.047 1 44.66 270 ASN B N 1
ATOM 4398 C CA . ASN B 1 270 ? -13.797 -41.781 -2.131 1 44.66 270 ASN B CA 1
ATOM 4399 C C . ASN B 1 270 ? -14.32 -42.594 -0.941 1 44.66 270 ASN B C 1
ATOM 4401 O O . ASN B 1 270 ? -14.055 -43.781 -0.829 1 44.66 270 ASN B O 1
ATOM 4405 N N . GLY B 1 271 ? -14.68 -41.781 0.107 1 44.03 271 GLY B N 1
ATOM 4406 C CA . GLY B 1 271 ? -15.086 -42.656 1.209 1 44.03 271 GLY B CA 1
ATOM 4407 C C . GLY B 1 271 ? -16.438 -43.312 0.996 1 44.03 271 GLY B C 1
ATOM 4408 O O . GLY B 1 271 ? -16.984 -43.938 1.904 1 44.03 271 GLY B O 1
ATOM 4409 N N . GLY B 1 272 ? -17.234 -42.656 0.051 1 41.66 272 GLY B N 1
ATOM 4410 C CA . GLY B 1 272 ? -18.516 -43.344 0.025 1 41.66 272 GLY B CA 1
ATOM 4411 C C . GLY B 1 272 ? -18.438 -44.781 -0.447 1 41.66 272 GLY B C 1
ATOM 4412 O O . GLY B 1 272 ? -19.453 -45.469 -0.565 1 41.66 272 GLY B O 1
ATOM 4413 N N . ALA B 1 273 ? -17.5 -45.062 -1.308 1 40.47 273 ALA B N 1
ATOM 4414 C CA . ALA B 1 273 ? -17.703 -46.438 -1.77 1 40.47 273 ALA B CA 1
ATOM 4415 C C . ALA B 1 273 ? -17.359 -47.438 -0.676 1 40.47 273 ALA B C 1
ATOM 4417 O O . ALA B 1 273 ? -17.234 -48.656 -0.94 1 40.47 273 ALA B O 1
ATOM 4418 N N . ALA B 1 274 ? -16.719 -46.906 0.381 1 36.31 274 ALA B N 1
ATOM 4419 C CA . ALA B 1 274 ? -16.312 -48.094 1.122 1 36.31 274 ALA B CA 1
ATOM 4420 C C . ALA B 1 274 ? -17.516 -49 1.409 1 36.31 274 ALA B C 1
ATOM 4422 O O . ALA B 1 274 ? -18.656 -48.562 1.283 1 36.31 274 ALA B O 1
ATOM 4423 N N . ASP B 1 275 ? -17.422 -49.531 2.68 1 35.03 275 ASP B N 1
ATOM 4424 C CA . ASP B 1 275 ? -17.641 -50.812 3.316 1 35.03 275 ASP B CA 1
ATOM 4425 C C . ASP B 1 275 ? -19.125 -51 3.668 1 35.03 275 ASP B C 1
ATOM 4427 O O . ASP B 1 275 ? -19.562 -50.625 4.754 1 35.03 275 ASP B O 1
ATOM 4431 N N . SER B 1 276 ? -19.969 -50.25 2.945 1 35.78 276 SER B N 1
ATOM 4432 C CA . SER B 1 276 ? -21.281 -50.688 3.42 1 35.78 276 SER B CA 1
ATOM 4433 C C . SER B 1 276 ? -21.375 -52.219 3.434 1 35.78 276 SER B C 1
ATOM 4435 O O . SER B 1 276 ? -22.484 -52.75 3.377 1 35.78 276 SER B O 1
ATOM 4437 N N . GLY B 1 277 ? -20.219 -52.781 3.031 1 27.55 277 GLY B N 1
ATOM 4438 C CA . GLY B 1 277 ? -20.531 -54.188 2.848 1 27.55 277 GLY B CA 1
ATOM 4439 C C . GLY B 1 277 ? -21.234 -54.812 4.043 1 27.55 277 GLY B C 1
ATOM 4440 O O . GLY B 1 277 ? -22.297 -55.438 3.902 1 27.55 277 GLY B O 1
ATOM 4441 N N . GLN B 1 278 ? -20.391 -55.625 4.938 1 27.2 278 GLN B N 1
ATOM 4442 C CA . GLN B 1 278 ? -20.703 -56.906 5.551 1 27.2 278 GLN B CA 1
ATOM 4443 C C . GLN B 1 278 ? -21.516 -56.719 6.832 1 27.2 278 GLN B C 1
ATOM 4445 O O . GLN B 1 278 ? -21.047 -56.094 7.785 1 27.2 278 GLN B O 1
ATOM 4450 N N . GLY B 1 279 ? -22.875 -56.344 6.773 1 29.58 279 GLY B N 1
ATOM 4451 C CA . GLY B 1 279 ? -23.844 -56.531 7.84 1 29.58 279 GLY B CA 1
ATOM 4452 C C . GLY B 1 279 ? -23.547 -57.75 8.695 1 29.58 279 GLY B C 1
ATOM 4453 O O . GLY B 1 279 ? -23.734 -58.875 8.25 1 29.58 279 GLY B O 1
ATOM 4454 N N . HIS B 1 280 ? -22.375 -57.719 9.406 1 26.53 280 HIS B N 1
ATOM 4455 C CA . HIS B 1 280 ? -22.047 -58.844 10.258 1 26.53 280 HIS B CA 1
ATOM 4456 C C . HIS B 1 280 ? -23.188 -59.188 11.203 1 26.53 280 HIS B C 1
ATOM 4458 O O . HIS B 1 280 ? -23.703 -58.312 11.898 1 26.53 280 HIS B O 1
ATOM 4464 N N . ALA B 1 281 ? -23.859 -60.281 10.977 1 25.77 281 ALA B N 1
ATOM 4465 C CA . ALA B 1 281 ? -24.828 -61.125 11.68 1 25.77 281 ALA B CA 1
ATOM 4466 C C . ALA B 1 281 ? -24.328 -61.469 13.086 1 25.77 281 ALA B C 1
ATOM 4468 O O . ALA B 1 281 ? -24.891 -62.344 13.758 1 25.77 281 ALA B O 1
ATOM 4469 N N . ASN B 1 282 ? -23.344 -60.781 13.664 1 22.47 282 ASN B N 1
ATOM 4470 C CA . ASN B 1 282 ? -22.828 -61.5 14.812 1 22.47 282 ASN B CA 1
ATOM 4471 C C . ASN B 1 282 ? -23.891 -61.719 15.875 1 22.47 282 ASN B C 1
ATOM 4473 O O . ASN B 1 282 ? -24.562 -60.781 16.297 1 22.47 282 ASN B O 1
ATOM 4477 N N . SER B 1 283 ? -24.156 -62.969 16.188 1 20.42 283 SER B N 1
ATOM 4478 C CA . SER B 1 283 ? -24.969 -63.844 17.016 1 20.42 283 SER B CA 1
ATOM 4479 C C . SER B 1 283 ? -24.781 -63.531 18.5 1 20.42 283 SER B C 1
ATOM 4481 O O . SER B 1 283 ? -25.766 -63.5 19.266 1 20.42 283 SER B O 1
ATOM 4483 N N . GLU B 1 284 ? -23.609 -63.875 19.047 1 21.02 284 GLU B N 1
ATOM 4484 C CA . GLU B 1 284 ? -23.766 -64.688 20.234 1 21.02 284 GLU B CA 1
ATOM 4485 C C . GLU B 1 284 ? -24.328 -63.906 21.406 1 21.02 284 GLU B C 1
ATOM 4487 O O . GLU B 1 284 ? -24.172 -62.688 21.469 1 21.02 284 GLU B O 1
ATOM 4492 N N . LYS B 1 285 ? -24.781 -64.75 22.438 1 18.66 285 LYS B N 1
ATOM 4493 C CA . LYS B 1 285 ? -25.641 -65.062 23.594 1 18.66 285 LYS B CA 1
ATOM 4494 C C . LYS B 1 285 ? -25.125 -64.375 24.844 1 18.66 285 LYS B C 1
ATOM 4496 O O . LYS B 1 285 ? -25.906 -63.812 25.625 1 18.66 285 LYS B O 1
ATOM 4501 N N . ALA B 1 286 ? -23.953 -64.875 25.359 1 19.8 286 ALA B N 1
ATOM 4502 C CA . ALA B 1 286 ? -24.094 -65.375 26.734 1 19.8 286 ALA B CA 1
ATOM 4503 C C . ALA B 1 286 ? -24.188 -64.188 27.719 1 19.8 286 ALA B C 1
ATOM 4505 O O . ALA B 1 286 ? -23.641 -63.125 27.469 1 19.8 286 ALA B O 1
ATOM 4506 N N . PRO B 1 287 ? -24.703 -64.562 28.906 1 21.8 287 PRO B N 1
ATOM 4507 C CA . PRO B 1 287 ? -25.422 -64 30.078 1 21.8 287 PRO B CA 1
ATOM 4508 C C . PRO B 1 287 ? -24.516 -63.25 31.031 1 21.8 287 PRO B C 1
ATOM 4510 O O . PRO B 1 287 ? -24.953 -62.844 32.094 1 21.8 287 PRO B O 1
ATOM 4513 N N . LEU B 1 288 ? -23.328 -62.844 30.453 1 20.61 288 LEU B N 1
ATOM 4514 C CA . LEU B 1 288 ? -22.359 -62.875 31.547 1 20.61 288 LEU B CA 1
ATOM 4515 C C . LEU B 1 288 ? -22.797 -61.938 32.656 1 20.61 288 LEU B C 1
ATOM 4517 O O . LEU B 1 288 ? -22.734 -60.719 32.5 1 20.61 288 LEU B O 1
ATOM 4521 N N . ARG B 1 289 ? -23.766 -62.438 33.312 1 19.53 289 ARG B N 1
ATOM 4522 C CA . ARG B 1 289 ? -24.266 -61.781 34.5 1 19.53 289 ARG B CA 1
ATOM 4523 C C . ARG B 1 289 ? -23.109 -61.281 35.375 1 19.53 289 ARG B C 1
ATOM 4525 O O . ARG B 1 289 ? -22 -61.781 35.281 1 19.53 289 ARG B O 1
ATOM 4532 N N . LYS B 1 290 ? -23.438 -60.344 36.062 1 21.27 290 LYS B N 1
ATOM 4533 C CA . LYS B 1 290 ? -23.203 -59.312 37.094 1 21.27 290 LYS B CA 1
ATOM 4534 C C . LYS B 1 290 ? -22.672 -59.938 38.375 1 21.27 290 LYS B C 1
ATOM 4536 O O . LYS B 1 290 ? -23.438 -60.5 39.188 1 21.27 290 LYS B O 1
ATOM 4541 N N . THR B 1 291 ? -21.594 -60.844 38.062 1 17.62 291 THR B N 1
ATOM 4542 C CA . THR B 1 291 ? -21.078 -61.531 39.25 1 17.62 291 THR B CA 1
ATOM 4543 C C . THR B 1 291 ? -21.047 -60.562 40.438 1 17.62 291 THR B C 1
ATOM 4545 O O . THR B 1 291 ? -20.828 -59.375 40.281 1 17.62 291 THR B O 1
ATOM 4548 N N . SER B 1 292 ? -21.125 -61.25 41.562 1 17.44 292 SER B N 1
ATOM 4549 C CA . SER B 1 292 ? -21.516 -61.344 42.938 1 17.44 292 SER B CA 1
ATOM 4550 C C . SER B 1 292 ? -20.688 -60.406 43.812 1 17.44 292 SER B C 1
ATOM 4552 O O . SER B 1 292 ? -21.234 -59.594 44.562 1 17.44 292 SER B O 1
ATOM 4554 N N . GLU B 1 293 ? -19.547 -60.875 44.312 1 17.3 293 GLU B N 1
ATOM 4555 C CA . GLU B 1 293 ? -19.469 -61.219 45.719 1 17.3 293 GLU B CA 1
ATOM 4556 C C . GLU B 1 293 ? -18.938 -60.031 46.531 1 17.3 293 GLU B C 1
ATOM 4558 O O . GLU B 1 293 ? -18.422 -59.062 46 1 17.3 293 GLU B O 1
ATOM 4563 N N . ALA B 1 294 ? -18.031 -60.375 47.656 1 17.91 294 ALA B N 1
ATOM 4564 C CA . ALA B 1 294 ? -18.109 -60.375 49.125 1 17.91 294 ALA B CA 1
ATOM 4565 C C . ALA B 1 294 ? -17.469 -59.125 49.688 1 17.91 294 ALA B C 1
ATOM 4567 O O . 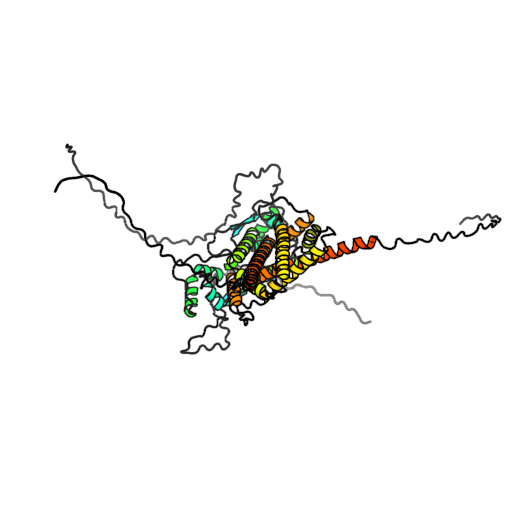ALA B 1 294 ? -17.953 -58.562 50.688 1 17.91 294 ALA B O 1
ATOM 4568 N N . ALA B 1 295 ? -16.094 -58.719 49.375 1 17.03 295 ALA B N 1
ATOM 4569 C CA . ALA B 1 295 ? -15.336 -59.094 50.562 1 17.03 295 ALA B CA 1
ATOM 4570 C C . ALA B 1 295 ? -15.57 -58.125 51.688 1 17.03 295 ALA B C 1
ATOM 4572 O O . ALA B 1 295 ? -16.031 -57 51.469 1 17.03 295 ALA B O 1
ATOM 4573 N N . VAL B 1 296 ? -14.43 -57.594 52.281 1 18.95 296 VAL B N 1
ATOM 4574 C CA . VAL B 1 296 ? -13.852 -57.781 53.594 1 18.95 296 VAL B CA 1
ATOM 4575 C C . VAL B 1 296 ? -14.352 -56.688 54.531 1 18.95 296 VAL B C 1
ATOM 4577 O O . VAL B 1 296 ? -14.656 -55.562 54.125 1 18.95 296 VAL B O 1
ATOM 4580 N N . LYS B 1 297 ? -14.07 -56.875 55.906 1 18.33 297 LYS B N 1
ATOM 4581 C CA . LYS B 1 297 ? -14.297 -57.062 57.344 1 18.33 297 LYS B CA 1
ATOM 4582 C C . LYS B 1 297 ? -14.133 -55.75 58.062 1 18.33 297 LYS B C 1
ATOM 4584 O O . LYS B 1 297 ? -14.938 -55.406 58.938 1 18.33 297 LYS B O 1
ATOM 4589 N N . GLU B 1 298 ? -12.914 -55.281 58.312 1 17.3 298 GLU B N 1
ATOM 4590 C CA . GLU B 1 298 ? -12.547 -55.281 59.719 1 17.3 298 GLU B CA 1
ATOM 4591 C C . GLU B 1 298 ? -13.188 -54.125 60.469 1 17.3 298 GLU B C 1
ATOM 4593 O O . GLU B 1 298 ? -13.719 -53.188 59.844 1 17.3 298 GLU B O 1
ATOM 4598 N N . GLY B 1 299 ? -12.367 -53.438 61.344 1 16.55 299 GLY B N 1
ATOM 4599 C CA . GLY B 1 299 ? -12.195 -53.469 62.781 1 16.55 299 GLY B CA 1
ATOM 4600 C C . GLY B 1 299 ? -13.031 -52.406 63.5 1 16.55 299 GLY B C 1
ATOM 4601 O O . GLY B 1 299 ? -14.117 -52.719 64 1 16.55 299 GLY B O 1
ATOM 4602 N N . LYS B 1 300 ? -12.367 -51.562 64.438 1 18.89 300 LYS B N 1
ATOM 4603 C CA . LYS B 1 300 ? -12.391 -51.406 65.875 1 18.89 300 LYS B CA 1
ATOM 4604 C C . LYS B 1 300 ? -13.555 -50.5 66.312 1 18.89 300 LYS B C 1
ATOM 4606 O O . LYS B 1 300 ? -14.023 -49.688 65.562 1 18.89 300 LYS B O 1
ATOM 4611 N N . THR B 1 301 ? -13.719 -50.406 67.688 1 18.7 301 THR B N 1
ATOM 4612 C CA . THR B 1 301 ? -14.523 -50.375 68.875 1 18.7 301 THR B CA 1
ATOM 4613 C C . THR B 1 301 ? -15.047 -48.969 69.188 1 18.7 301 THR B C 1
ATOM 4615 O O . THR B 1 301 ? -15.82 -48.781 70.125 1 18.7 301 THR B O 1
ATOM 4618 N N . GLU B 1 302 ? -14.539 -47.844 68.688 1 21.62 302 GLU B N 1
ATOM 4619 C CA . GLU B 1 302 ? -14.562 -46.969 69.875 1 21.62 302 GLU B CA 1
ATOM 4620 C C . GLU B 1 302 ? -15.969 -46.812 70.438 1 21.62 302 GLU B C 1
ATOM 4622 O O . GLU B 1 302 ? -16.938 -46.75 69.625 1 21.62 302 GLU B O 1
ATOM 4627 N N . LYS B 1 303 ? -16.219 -46.656 71.875 1 19.69 303 LYS B N 1
ATOM 4628 C CA . LYS B 1 303 ? -17.047 -46.594 73.062 1 19.69 303 LYS B CA 1
ATOM 4629 C C . LYS B 1 303 ? -18.188 -45.594 72.938 1 19.69 303 LYS B C 1
ATOM 4631 O O . LYS B 1 303 ? -19.344 -45.906 73.188 1 19.69 303 LYS B O 1
ATOM 4636 N N . THR B 1 304 ? -17.984 -44.281 73.688 1 21.75 304 THR B N 1
ATOM 4637 C CA . THR B 1 304 ? -18.984 -43.656 74.5 1 21.75 304 THR B CA 1
ATOM 4638 C C . THR B 1 304 ? -20.094 -43.031 73.688 1 21.75 304 THR B C 1
ATOM 4640 O O . THR B 1 304 ? -19.922 -42.781 72.5 1 21.75 304 THR B O 1
ATOM 4643 N N . ASP B 1 305 ? -20.906 -42 74.375 1 20.44 305 ASP B N 1
ATOM 4644 C CA . ASP B 1 305 ? -21.891 -40.969 74.688 1 20.44 305 ASP B CA 1
ATOM 4645 C C . ASP B 1 305 ? -21.797 -39.781 73.75 1 20.44 305 ASP B C 1
ATOM 4647 O O . ASP B 1 305 ? -20.703 -39.344 73.375 1 20.44 305 ASP B O 1
#

pLDDT: mean 70.16, std 32.11, range [15.09, 98.88]

Sequence (610 aa):
MSPYFFSPHKGGQLLHSLHNEREDTGRAQVGDGSVEAQCGLVLNGQGGVIRRGGTCVVNPTDLFCSVPGRLSLLSSTSKYKVTIAEVKRRLSPPECLNASLLGGILRRAKSKNGGRCLREKLDRLGLNLPAGRRKAANVTLLTSLVEGEALHLARDFGYTCETEFPAKAVGEHLARQHMEQKEQTARKKMILATKQICKEFQDLLSQDRSPLGSSRPTPILDLDIQRHLTHFSLITHGFGTPAICAALSTFQTVLSEMLNYLEKHTTHKNGGAADSGQGHANSEKAPLRKTSEAAVKEGKTEKTDMSPYFFSPHKGGQLLHSLHNEREDTGRAQVGDGSVEAQCGLVLNGQGGVIRRGGTCVVNPTDLFCSVPGRLSLLSSTSKYKVTIAEVKRRLSPPECLNASLLGGILRRAKSKNGGRCLREKLDRLGLNLPAGRRKAANVTLLTSLVEGEALHLARDFGYTCETEFPAKAVGEHLARQHMEQKEQTARKKMILATKQICKEFQDLLSQDRSPLGSSRPTPILDLDIQRHLTHFSLITHGFGTPAICAALSTFQTVLSEMLNYLEKHTTHKNGGAADSGQGHANSEKAPLRKTSEAAVKEGKTEKTD

Foldseek 3Di:
DDDDPPDDDDDDDDDDDPDDDPPPPPPPPPPPPPVPVPPPPPPVPDDPDPDDVDDSPFDQLAFPDWADFPPDDDPPPDIDTAGNVLVQVCCDPPQVDALQLVCQLRVQNPPDCSSVVSCVSCVVVVHDRDPDPDDHRPDDPLSSYALVNLQVVLVVLLVCLVPPPPLLVLLLVVLVVQQPLVCLVVVLVVLVVVLVVLVVVLVVLVQAQADARNGRDDHPDDPVVNVVSNVVCSVSSNNPSSNVSSVSVSVSSSSVSNNVNSVVNNVVPVVVPDDPDDPPPPVPPDDDDDDDDDDDDDDDDDDDD/DDDDDDDDYDDDDPDDPVDDDDPPPPPPPVPPPPVPVPPPPPPPPDPDLPPPDDDSPFDQLAFPDWADFPPDDDPPPDIDTAGNVLVQVCCDPPQVDALQLVCQLRVQNPPDCSSVVVCVSCVVVVHDRPPDPDDHRPDDPLSSYALVNLQVVLVVLLVCLVPPPPLLVLLLVVLVVQQPLVCLVVVLVVLVVVLVVLVVVLVVLVQAQADARNGRDDHPDDPVVNVVSNVVCSVSSNNPSSNVSSVSVSVSSSSVSNNVNSVVNNVVPVVVVDDPPDPPPDDDDDDPDDDDDDDDDDDDDDDDD

Organism: Puma concolor (NCBI:txid9696)

Secondary structure (DSSP, 8-state):
---------------------------------------------S-----SSS-----TTSEEEEEE-TT--TT---EEEEEHHHHHHHHSTTT---HHHHHHHTT-TTSTTHHHHHHHHHHHTT--PPSSS-------GGGGS-HHHHHHHHHHHHHHHHHHS-HHHHHHHHHHTT--HHHHHHHHHHHHHHHHHHHHHHHHHHT----BTTB-PPP-S-HHHHHHHHHHHHHTTT-HHHHHHHHHHHHHHHHHHHHHHHHHHHHHHHGGGS-------------------------------/--------------------------------------------SSS-----SS-----TTSEEEEEE-TT--TT---EEEEEHHHHHHHHSTTT---HHHHHHHTT-TTSTTHHHHHHHHHHHTT--PPSSS-------GGGGS-HHHHHHHHHHHHHHHHHHS-HHHHHHHHHHTT--HHHHHHHHHHHHHHHHHHHHHHHHHHT----BTTB-PPP-S-HHHHHHHHHHHHHTTT-HHHHHHHHHHHHHHHHHHHHHHHHHHHHHHHTTTS-------------------------------

Radius of gyration: 41.43 Å; Cα contacts (8 Å, |Δi|>4): 596; chains: 2; bounding box: 108×139×159 Å

InterPro domains:
  IPR004979 Transcription factor AP-2 [PTHR10812] (53-300)
  IPR013854 Transcription factor AP-2, C-terminal [PF03299] (64-258)
  IPR013854 Transcription factor AP-2, C-terminal [PR01748] (102-116)
  IPR013854 Transcription factor AP-2, C-terminal [PR01748] (117-132)
  IPR013854 Transcription factor AP-2, C-terminal [PR01748] (133-147)

Nearest PDB structures (foldseek):
  8j0r-assembly1_B  TM=9.384E-01  e=4.795E-23  Homo sapiens
  8j0q-assembly1_A  TM=9.706E-01  e=1.517E-21  Homo sapiens
  8j0l-assembly1_B  TM=9.762E-01  e=5.982E-21  Homo sapiens
  8j0l-assembly1_A  TM=9.824E-01  e=1.198E-19  Homo sapiens
  8j0q-assembly1_B  TM=9.709E-01  e=3.855E-19  Homo sapiens